Protein AF-A0A2V7MRL5-F1 (afdb_monomer_lite)

Structure (mmCIF, N/CA/C/O backbone):
data_AF-A0A2V7MRL5-F1
#
_entry.id   AF-A0A2V7MRL5-F1
#
loop_
_atom_site.group_PDB
_atom_site.id
_atom_site.type_symbol
_atom_site.label_atom_id
_atom_site.label_alt_id
_atom_site.label_comp_id
_atom_site.label_asym_id
_atom_site.label_entity_id
_atom_site.label_seq_id
_atom_site.pdbx_PDB_ins_code
_atom_site.Cartn_x
_atom_site.Cartn_y
_atom_site.Cartn_z
_atom_site.occupancy
_atom_site.B_iso_or_equiv
_atom_site.auth_seq_id
_atom_site.auth_comp_id
_atom_site.auth_asym_id
_atom_site.auth_atom_id
_atom_site.pdbx_PDB_model_num
ATOM 1 N N . MET A 1 1 ? -9.400 19.453 73.551 1.00 35.59 1 MET A N 1
ATOM 2 C CA . MET A 1 1 ? -9.889 19.174 72.175 1.00 35.59 1 MET A CA 1
ATOM 3 C C . MET A 1 1 ? -8.791 18.337 71.512 1.00 35.59 1 MET A C 1
ATOM 5 O O . MET A 1 1 ? -7.649 18.735 71.661 1.00 35.59 1 MET A O 1
ATOM 9 N N . GLY A 1 2 ? -8.969 17.139 70.939 1.00 34.06 2 GLY A N 1
ATOM 10 C CA . GLY A 1 2 ? -10.132 16.513 70.282 1.00 34.06 2 GLY A CA 1
ATOM 11 C C . GLY A 1 2 ? -10.005 16.707 68.760 1.00 34.06 2 GLY A C 1
ATOM 12 O O . GLY A 1 2 ? -9.859 17.852 68.357 1.00 34.06 2 GLY A O 1
ATOM 13 N N . ARG A 1 3 ? -10.023 15.703 67.866 1.00 38.22 3 ARG A N 1
ATOM 14 C CA . ARG A 1 3 ? -10.257 14.233 67.929 1.00 38.22 3 ARG A CA 1
ATOM 15 C C . ARG A 1 3 ? -9.226 13.540 66.998 1.00 38.22 3 ARG A C 1
ATOM 17 O O . ARG A 1 3 ? -8.929 14.091 65.949 1.00 38.22 3 ARG A O 1
ATOM 24 N N . ALA A 1 4 ? -8.509 12.487 67.399 1.00 37.50 4 ALA A N 1
ATOM 25 C CA . ALA A 1 4 ? -8.901 11.071 67.537 1.00 37.50 4 ALA A CA 1
ATOM 26 C C . ALA A 1 4 ? -9.031 10.289 66.204 1.00 37.50 4 ALA A C 1
ATOM 28 O O . ALA A 1 4 ? -9.934 10.538 65.410 1.00 37.50 4 ALA A O 1
ATOM 29 N N . THR A 1 5 ? -8.160 9.289 66.024 1.00 44.28 5 THR A N 1
ATOM 30 C CA . THR A 1 5 ? -8.193 8.233 64.993 1.00 44.28 5 THR A CA 1
ATOM 31 C C . THR A 1 5 ? -7.897 6.877 65.653 1.00 44.28 5 THR A C 1
ATOM 33 O O . THR A 1 5 ? -7.123 6.813 66.606 1.00 44.28 5 THR A O 1
ATOM 36 N N . GLY A 1 6 ? -8.509 5.786 65.178 1.00 31.88 6 GLY A N 1
ATOM 37 C CA . GLY A 1 6 ? -8.276 4.427 65.692 1.00 31.88 6 GLY A CA 1
ATOM 38 C C . GLY A 1 6 ? -8.984 3.352 64.840 1.00 31.88 6 GLY A C 1
ATOM 39 O O . GLY A 1 6 ? -9.975 3.703 64.197 1.00 31.88 6 GLY A O 1
ATOM 40 N N . PRO A 1 7 ? -8.485 2.096 64.749 1.00 56.97 7 PRO A N 1
ATOM 41 C CA . PRO A 1 7 ? -8.707 1.285 63.544 1.00 56.97 7 PRO A CA 1
ATOM 42 C C . PRO A 1 7 ? -9.359 -0.107 63.727 1.00 56.97 7 PRO A C 1
ATOM 44 O O . PRO A 1 7 ? -9.392 -0.671 64.815 1.00 56.97 7 PRO A O 1
ATOM 47 N N . ASP A 1 8 ? -9.822 -0.634 62.584 1.00 37.78 8 ASP A N 1
ATOM 48 C CA . ASP A 1 8 ? -10.008 -2.039 62.147 1.00 37.78 8 ASP A CA 1
ATOM 49 C C . ASP A 1 8 ? -9.808 -3.209 63.144 1.00 37.78 8 ASP A C 1
ATOM 51 O O . ASP A 1 8 ? -8.746 -3.335 63.757 1.00 37.78 8 ASP A O 1
ATOM 55 N N . ARG A 1 9 ? -10.757 -4.176 63.127 1.00 34.06 9 ARG A N 1
ATOM 56 C CA . ARG A 1 9 ? -10.426 -5.624 63.067 1.00 34.06 9 ARG A CA 1
ATOM 57 C C . ARG A 1 9 ? -11.575 -6.583 62.668 1.00 34.06 9 ARG A C 1
ATOM 59 O O . ARG A 1 9 ? -12.237 -7.163 63.519 1.00 34.06 9 ARG A O 1
ATOM 66 N N . SER A 1 10 ? -11.603 -6.948 61.381 1.00 31.55 10 SER A N 1
ATOM 67 C CA . SER A 1 10 ? -11.616 -8.357 60.886 1.00 31.55 10 SER A CA 1
ATOM 68 C C . SER A 1 10 ? -12.810 -9.355 61.065 1.00 31.55 10 SER A C 1
ATOM 70 O O . SER A 1 10 ? -13.439 -9.433 62.111 1.00 31.55 10 SER A O 1
ATOM 72 N N . ARG A 1 11 ? -12.908 -10.282 60.076 1.00 33.44 11 ARG A N 1
ATOM 73 C CA . ARG A 1 11 ? -13.495 -11.666 60.051 1.00 33.44 11 ARG A CA 1
ATOM 74 C C . ARG A 1 11 ? -14.973 -11.913 59.640 1.00 33.44 11 ARG A C 1
ATOM 76 O O . ARG A 1 11 ? -15.883 -11.881 60.455 1.00 33.44 11 ARG A O 1
ATOM 83 N N . ASP A 1 12 ? -15.136 -12.384 58.393 1.00 37.16 12 ASP A N 1
ATOM 84 C CA . ASP A 1 12 ? -16.182 -13.321 57.899 1.00 37.16 12 ASP A CA 1
ATOM 85 C C . ASP A 1 12 ? -15.722 -14.788 58.133 1.00 37.16 12 ASP A C 1
ATOM 87 O O . ASP A 1 12 ? -14.506 -15.031 58.110 1.00 37.16 12 ASP A O 1
ATOM 91 N N . PRO A 1 13 ? -16.623 -15.769 58.393 1.00 47.16 13 PRO A N 1
ATOM 92 C CA . PRO A 1 13 ? -16.873 -16.784 57.352 1.00 47.16 13 PRO A CA 1
ATOM 93 C C . PRO A 1 13 ? -18.296 -17.419 57.283 1.00 47.16 13 PRO A C 1
ATOM 95 O O . PRO A 1 13 ? -18.630 -18.306 58.064 1.00 47.16 13 PRO A O 1
ATOM 98 N N . ARG A 1 14 ? -18.988 -17.169 56.159 1.00 33.00 14 ARG A N 1
ATOM 99 C CA . ARG A 1 14 ? -19.629 -18.165 55.245 1.00 33.00 14 ARG A CA 1
ATOM 100 C C . ARG A 1 14 ? -20.920 -18.957 55.615 1.00 33.00 14 ARG A C 1
ATOM 102 O O . ARG A 1 14 ? -20.912 -19.860 56.438 1.00 33.00 14 ARG A O 1
ATOM 109 N N . ARG A 1 15 ? -21.882 -18.866 54.668 1.00 32.25 15 ARG A N 1
ATOM 110 C CA . ARG A 1 15 ? -22.780 -19.922 54.092 1.00 32.25 15 ARG A CA 1
ATOM 111 C C . ARG A 1 15 ? -23.884 -20.607 54.941 1.00 32.25 15 ARG A C 1
ATOM 113 O O . ARG A 1 15 ? -23.596 -21.537 55.682 1.00 32.25 15 ARG A O 1
ATOM 120 N N . ALA A 1 16 ? -25.152 -20.395 54.545 1.00 30.88 16 ALA A N 1
ATOM 121 C CA . ALA A 1 16 ? -26.195 -21.444 54.438 1.00 30.88 16 ALA A CA 1
ATOM 122 C C . ALA A 1 16 ? -27.396 -21.004 53.555 1.00 30.88 16 ALA A C 1
ATOM 124 O O . ALA A 1 16 ? -27.713 -19.820 53.513 1.00 30.88 16 ALA A O 1
ATOM 125 N N . ALA A 1 17 ? -28.064 -21.947 52.866 1.00 33.41 17 ALA A N 1
ATOM 126 C CA . ALA A 1 17 ? -29.339 -21.793 52.125 1.00 33.41 17 ALA A CA 1
ATOM 127 C C . ALA A 1 17 ? -29.843 -23.182 51.637 1.00 33.41 17 ALA A C 1
ATOM 129 O O . ALA A 1 17 ? -29.022 -24.099 51.574 1.00 33.41 17 ALA A O 1
ATOM 130 N N . PRO A 1 18 ? -31.089 -23.360 51.133 1.00 53.22 18 PRO A N 1
ATOM 131 C CA . PRO A 1 18 ? -32.399 -22.807 51.533 1.00 53.22 18 PRO A CA 1
ATOM 132 C C . PRO A 1 18 ? -33.442 -23.934 51.831 1.00 53.22 18 PRO A C 1
ATOM 134 O O . PRO A 1 18 ? -33.150 -25.112 51.622 1.00 53.22 18 PRO A O 1
ATOM 137 N N . ARG A 1 19 ? -34.690 -23.620 52.248 1.00 32.75 19 ARG A N 1
ATOM 138 C CA . ARG A 1 19 ? -35.828 -24.590 52.302 1.00 32.75 19 ARG A CA 1
ATOM 139 C C . ARG A 1 19 ? -37.201 -23.976 51.932 1.00 32.75 19 ARG A C 1
ATOM 141 O O . ARG A 1 19 ? -37.351 -22.762 51.895 1.00 32.75 19 ARG A O 1
ATOM 148 N N . HIS A 1 20 ? -38.179 -24.833 51.599 1.00 32.12 20 HIS A N 1
ATOM 149 C CA . HIS A 1 20 ? -39.439 -24.504 50.892 1.00 32.12 20 HIS A CA 1
ATOM 150 C C . HIS A 1 20 ? -40.687 -24.241 51.767 1.00 32.12 20 HIS A C 1
ATOM 152 O O . HIS A 1 20 ? -40.851 -24.886 52.800 1.00 32.12 20 HIS A O 1
ATOM 158 N N . ARG A 1 21 ? -41.668 -23.504 51.206 1.00 29.98 21 ARG A N 1
ATOM 159 C CA . ARG A 1 21 ? -43.130 -23.821 51.106 1.00 29.98 21 ARG A CA 1
ATOM 160 C C . ARG A 1 21 ? -43.755 -22.837 50.085 1.00 29.98 21 ARG A C 1
ATOM 162 O O . ARG A 1 21 ? -43.453 -21.659 50.157 1.00 29.98 21 ARG A O 1
ATOM 169 N N . ARG A 1 22 ? -44.383 -23.232 48.964 1.00 30.53 22 ARG A N 1
ATOM 170 C CA . ARG A 1 22 ? -45.619 -24.009 48.657 1.00 30.53 22 ARG A CA 1
ATOM 171 C C . ARG A 1 22 ? -46.908 -23.159 48.498 1.00 30.53 22 ARG A C 1
ATOM 173 O O . ARG A 1 22 ? -47.611 -22.926 49.466 1.00 30.53 22 ARG A O 1
ATOM 180 N N . VAL A 1 23 ? -47.240 -22.878 47.229 1.00 29.67 23 VAL A N 1
ATOM 181 C CA . VAL A 1 23 ? -48.564 -23.040 46.566 1.00 29.67 23 VAL A CA 1
ATOM 182 C C . VAL A 1 23 ? -49.820 -22.389 47.180 1.00 29.67 23 VAL A C 1
ATOM 184 O O . VAL A 1 23 ? -50.322 -22.852 48.199 1.00 29.67 23 VAL A O 1
ATOM 187 N N . ARG A 1 24 ? -50.490 -21.534 46.383 1.00 29.38 24 ARG A N 1
ATOM 188 C CA . ARG A 1 24 ? -51.940 -21.649 46.087 1.00 29.38 24 ARG A CA 1
ATOM 189 C C . ARG A 1 24 ? -52.314 -20.986 44.751 1.00 29.38 24 ARG A C 1
ATOM 191 O O . ARG A 1 24 ? -51.642 -20.073 44.293 1.00 29.38 24 ARG A O 1
ATOM 198 N N . HIS A 1 25 ? -53.382 -21.491 44.137 1.00 34.56 25 HIS A N 1
ATOM 199 C CA . HIS A 1 25 ? -53.977 -21.063 42.863 1.00 34.56 25 HIS A CA 1
ATOM 200 C C . HIS A 1 25 ? -55.504 -21.055 43.067 1.00 34.56 25 HIS A C 1
ATOM 202 O O . HIS A 1 25 ? -55.994 -21.885 43.839 1.00 34.56 25 HIS A O 1
ATOM 208 N N . PRO A 1 26 ? -56.267 -20.213 42.355 1.00 47.22 26 PRO A N 1
ATOM 209 C CA . PRO A 1 26 ? -57.631 -20.582 41.969 1.00 47.22 26 PRO A CA 1
ATOM 210 C C . PRO A 1 26 ? -57.868 -20.456 40.450 1.00 47.22 26 PRO A C 1
ATOM 212 O O . PRO A 1 26 ? -56.953 -20.145 39.685 1.00 47.22 26 PRO A O 1
ATOM 215 N N . ARG A 1 27 ? -59.090 -20.784 40.004 1.00 34.44 27 ARG A N 1
ATOM 216 C CA . ARG A 1 27 ? -59.510 -20.972 38.600 1.00 34.44 27 ARG A CA 1
ATOM 217 C C . ARG A 1 27 ? -60.848 -20.264 38.312 1.00 34.44 27 ARG A C 1
ATOM 219 O O . ARG A 1 27 ? -61.721 -20.332 39.159 1.00 34.44 27 ARG A O 1
ATOM 226 N N . ARG A 1 28 ? -61.013 -19.800 37.057 1.00 31.94 28 ARG A N 1
ATOM 227 C CA . ARG A 1 28 ? -62.248 -19.749 36.215 1.00 31.94 28 ARG A CA 1
ATOM 228 C C . ARG A 1 28 ? -63.555 -19.129 36.768 1.00 31.94 28 ARG A C 1
ATOM 230 O O . ARG A 1 28 ? -64.089 -19.630 37.742 1.00 31.94 28 ARG A O 1
ATOM 237 N N . LEU A 1 29 ? -64.191 -18.261 35.958 1.00 29.66 29 LEU A N 1
ATOM 238 C CA . LEU A 1 29 ? -65.515 -18.424 35.281 1.00 29.66 29 LEU A CA 1
ATOM 239 C C . LEU A 1 29 ? -65.854 -17.117 34.499 1.00 29.66 29 LEU A C 1
ATOM 241 O O . LEU A 1 29 ? -65.629 -16.032 35.010 1.00 29.66 29 LEU A O 1
ATOM 245 N N . ARG A 1 30 ? -66.078 -17.151 33.172 1.00 30.11 30 ARG A N 1
ATOM 246 C CA . ARG A 1 30 ? -67.371 -17.208 32.426 1.00 30.11 30 ARG A CA 1
ATOM 247 C C . ARG A 1 30 ? -68.338 -15.991 32.545 1.00 30.11 30 ARG A C 1
ATOM 249 O O . ARG A 1 30 ? -69.342 -16.084 33.231 1.00 30.11 30 ARG A O 1
ATOM 256 N N . GLY A 1 31 ? -68.105 -14.957 31.720 1.00 28.70 31 GLY A N 1
ATOM 257 C CA . GLY A 1 31 ? -68.915 -14.638 30.516 1.00 28.70 31 GLY A CA 1
ATOM 258 C C . GLY A 1 31 ? -70.231 -13.828 30.595 1.00 28.70 31 GLY A C 1
ATOM 259 O O . GLY A 1 31 ? -71.123 -14.171 31.362 1.00 28.70 31 GLY A O 1
ATOM 260 N N . ARG A 1 32 ? -70.398 -12.874 29.652 1.00 30.08 32 ARG A N 1
ATOM 261 C CA . ARG A 1 32 ? -71.594 -12.642 28.788 1.00 30.08 32 ARG A CA 1
ATOM 262 C C . ARG A 1 32 ? -71.307 -11.589 27.683 1.00 30.08 32 ARG A C 1
ATOM 264 O O . ARG A 1 32 ? -70.374 -10.809 27.821 1.00 30.08 32 ARG A O 1
ATOM 271 N N . LEU A 1 33 ? -72.098 -11.615 26.601 1.00 34.81 33 LEU A N 1
ATOM 272 C CA . LEU A 1 33 ? -72.187 -10.640 25.483 1.00 34.81 33 LEU A CA 1
ATOM 273 C C . LEU A 1 33 ? -73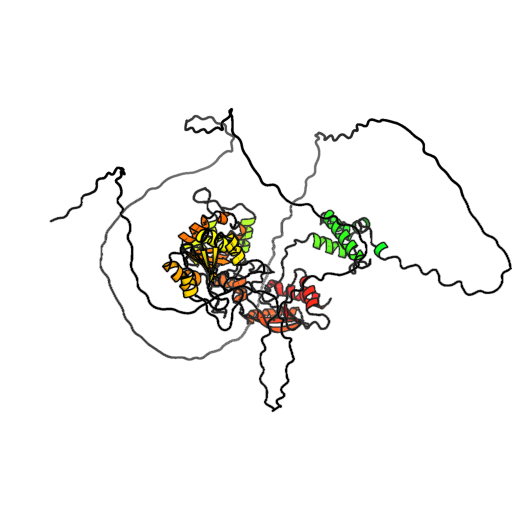.659 -10.172 25.353 1.00 34.81 33 LEU A C 1
ATOM 275 O O . LEU A 1 33 ? -74.524 -10.830 25.943 1.00 34.81 33 LEU A O 1
ATOM 279 N N . PRO A 1 34 ? -73.953 -9.045 24.668 1.00 49.00 34 PRO A N 1
ATOM 280 C CA . PRO A 1 34 ? -74.326 -9.019 23.224 1.00 49.00 34 PRO A CA 1
ATOM 281 C C . PRO A 1 34 ? -73.339 -8.159 22.374 1.00 49.00 34 PRO A C 1
ATOM 283 O O . PRO A 1 34 ? -72.535 -7.447 22.961 1.00 49.00 34 PRO A O 1
ATOM 286 N N . LEU A 1 35 ? -73.149 -8.310 21.044 1.00 35.56 35 LEU A N 1
ATOM 287 C CA . LEU A 1 35 ? -74.039 -8.089 19.865 1.00 35.56 35 LEU A CA 1
ATOM 288 C C . LEU A 1 35 ? -74.480 -6.608 19.730 1.00 35.56 35 LEU A C 1
ATOM 290 O O . LEU A 1 35 ? -74.820 -6.009 20.740 1.00 35.56 35 LEU A O 1
ATOM 294 N N . GLU A 1 36 ? -74.462 -5.926 18.572 1.00 31.44 36 GLU A N 1
ATOM 295 C CA . GLU A 1 36 ? -74.574 -6.289 17.131 1.00 31.44 36 GLU A CA 1
ATOM 296 C C . GLU A 1 36 ? -73.646 -5.405 16.223 1.00 31.44 36 GLU A C 1
ATOM 298 O O . GLU A 1 36 ? -72.959 -4.547 16.763 1.00 31.44 36 GLU A O 1
ATOM 303 N N . ARG A 1 37 ? -73.516 -5.493 14.874 1.00 29.58 37 ARG A N 1
ATOM 304 C CA . ARG A 1 37 ? -74.094 -6.338 13.788 1.00 29.58 37 ARG A CA 1
ATOM 305 C C . ARG A 1 37 ? -73.106 -6.449 12.591 1.00 29.58 37 ARG A C 1
ATOM 307 O O . ARG A 1 37 ? -72.308 -5.548 12.363 1.00 29.58 37 ARG A O 1
ATOM 314 N N . HIS A 1 38 ? -73.215 -7.521 11.800 1.00 35.06 38 HIS A N 1
ATOM 315 C CA . HIS A 1 38 ? -72.613 -7.726 10.453 1.00 35.06 38 HIS A CA 1
ATOM 316 C C . HIS A 1 38 ? -73.741 -7.638 9.378 1.00 35.06 38 HIS A C 1
ATOM 318 O O . HIS A 1 38 ? -74.892 -7.569 9.824 1.00 35.06 38 HIS A O 1
ATOM 324 N N . PRO A 1 39 ? -73.526 -7.617 8.028 1.00 50.78 39 PRO A N 1
ATOM 325 C CA . PRO A 1 39 ? -72.680 -8.518 7.193 1.00 50.78 39 PRO A CA 1
ATOM 326 C C . PRO A 1 39 ? -71.982 -7.781 6.003 1.00 50.78 39 PRO A C 1
ATOM 328 O O . PRO A 1 39 ? -71.828 -6.571 6.105 1.00 50.78 39 PRO A O 1
ATOM 331 N N . THR A 1 40 ? -71.479 -8.332 4.877 1.00 30.59 40 THR A N 1
ATOM 332 C CA . THR A 1 40 ? -71.171 -9.674 4.273 1.00 30.59 40 THR A CA 1
ATOM 333 C C . THR A 1 40 ? -69.694 -9.627 3.780 1.00 30.59 40 THR A C 1
ATOM 335 O O . THR A 1 40 ? -69.179 -8.532 3.601 1.00 30.59 40 THR A O 1
ATOM 338 N N . GLY A 1 41 ? -68.878 -10.670 3.551 1.00 29.72 41 GLY A N 1
ATOM 339 C CA . GLY A 1 41 ? -69.081 -12.024 2.995 1.00 29.72 41 GLY A CA 1
ATOM 340 C C . GLY A 1 41 ? -68.730 -12.060 1.481 1.00 29.72 41 GLY A C 1
ATOM 341 O O . GLY A 1 41 ? -69.172 -11.161 0.781 1.00 29.72 41 GLY A O 1
ATOM 342 N N . ALA A 1 42 ? -67.990 -13.020 0.889 1.00 32.06 42 ALA A N 1
ATOM 343 C CA . ALA A 1 42 ? -67.185 -14.145 1.411 1.00 32.06 42 ALA A CA 1
ATOM 344 C C . ALA A 1 42 ? -66.338 -14.832 0.281 1.00 32.06 42 ALA A C 1
ATOM 346 O O . ALA A 1 42 ? -66.854 -14.931 -0.823 1.00 32.06 42 ALA A O 1
ATOM 347 N N . LEU A 1 43 ? -65.152 -15.418 0.592 1.00 29.38 43 LEU A N 1
ATOM 348 C CA . LEU A 1 43 ? -64.465 -16.558 -0.114 1.00 29.38 43 LEU A CA 1
ATOM 349 C C . LEU A 1 43 ? -64.053 -16.369 -1.622 1.00 29.38 43 LEU A C 1
ATOM 351 O O . LEU A 1 43 ? -64.570 -15.494 -2.292 1.00 29.38 43 LEU A O 1
ATOM 355 N N . SER A 1 44 ? -63.153 -17.126 -2.292 1.00 28.89 44 SER A N 1
ATOM 356 C CA . SER A 1 44 ? -61.994 -17.982 -1.926 1.00 28.89 44 SER A CA 1
ATOM 357 C C . SER A 1 44 ? -61.160 -18.419 -3.168 1.00 28.89 44 SER A C 1
ATOM 359 O O . SER A 1 44 ? -61.702 -18.502 -4.259 1.00 28.89 44 SER A O 1
ATOM 361 N N . ARG A 1 45 ? -59.915 -18.893 -2.926 1.00 29.12 45 ARG A N 1
ATOM 362 C CA . ARG A 1 45 ? -59.087 -19.860 -3.718 1.00 29.12 45 ARG A CA 1
ATOM 363 C C . ARG A 1 45 ? -58.370 -19.446 -5.030 1.00 29.12 45 ARG A C 1
ATOM 365 O O . ARG A 1 45 ? -58.991 -19.180 -6.042 1.00 29.12 45 ARG A O 1
ATOM 372 N N . VAL A 1 46 ? -57.041 -19.639 -4.985 1.00 32.03 46 VAL A N 1
ATOM 373 C CA . VAL A 1 46 ? -56.167 -20.422 -5.904 1.00 32.03 46 VAL A CA 1
ATOM 374 C C . VAL A 1 46 ? -56.321 -20.256 -7.427 1.00 32.03 46 VAL A C 1
ATOM 376 O O . VAL A 1 46 ? -57.269 -20.759 -8.020 1.00 32.03 46 VAL A O 1
ATOM 379 N N . GLY A 1 47 ? -55.248 -19.768 -8.062 1.00 27.80 47 GLY A N 1
ATOM 380 C CA . GLY A 1 47 ? -54.942 -19.971 -9.481 1.00 27.80 47 GLY A CA 1
ATOM 381 C C . GLY A 1 47 ? -53.579 -19.369 -9.853 1.00 27.80 47 GLY A C 1
ATOM 382 O O . GLY A 1 47 ? -53.358 -18.188 -9.619 1.00 27.80 47 GLY A O 1
ATOM 383 N N . ASP A 1 48 ? -52.680 -20.178 -10.415 1.00 40.03 48 ASP A N 1
ATOM 384 C CA . ASP A 1 48 ? -51.431 -19.758 -11.076 1.00 40.03 48 ASP A CA 1
ATOM 385 C C . ASP A 1 48 ? -51.430 -20.420 -12.458 1.00 40.03 48 ASP A C 1
ATOM 387 O O . ASP A 1 48 ? -51.625 -21.641 -12.536 1.00 40.03 48 ASP A O 1
ATOM 391 N N . PRO A 1 49 ? -51.350 -19.633 -13.545 1.00 37.03 49 PRO A N 1
ATOM 392 C CA . PRO A 1 49 ? -50.366 -19.988 -14.562 1.00 37.03 49 PRO A CA 1
ATOM 393 C C . PRO A 1 49 ? -49.760 -18.798 -15.333 1.00 37.03 49 PRO A C 1
ATOM 395 O O . PRO A 1 49 ? -50.423 -18.163 -16.153 1.00 37.03 49 PRO A O 1
ATOM 398 N N . GLY A 1 50 ? -48.435 -18.682 -15.272 1.00 29.81 50 GLY A N 1
ATOM 399 C CA . GLY A 1 50 ? -47.630 -18.463 -16.485 1.00 29.81 50 GLY A CA 1
ATOM 400 C C . GLY A 1 50 ? -47.282 -17.018 -16.899 1.00 29.81 50 GLY A C 1
ATOM 401 O O . GLY A 1 50 ? -47.566 -16.072 -16.167 1.00 29.81 50 GLY A O 1
ATOM 402 N N . PRO A 1 51 ? -46.556 -16.845 -18.032 1.00 47.94 51 PRO A N 1
ATOM 403 C CA . PRO A 1 51 ? -45.712 -15.664 -18.234 1.00 47.94 51 PRO A CA 1
ATOM 404 C C . PRO A 1 51 ? -46.035 -14.810 -19.477 1.00 47.94 51 PRO A C 1
ATOM 406 O O . PRO A 1 51 ? -46.043 -15.300 -20.607 1.00 47.94 51 PRO A O 1
ATOM 409 N N . GLU A 1 52 ? -46.111 -13.491 -19.284 1.00 29.66 52 GLU A N 1
ATOM 410 C CA . GLU A 1 52 ? -46.036 -12.481 -20.353 1.00 29.66 52 GLU A CA 1
ATOM 411 C C . GLU A 1 52 ? -44.744 -11.659 -20.171 1.00 29.66 52 GLU A C 1
ATOM 413 O O . GLU A 1 52 ? -44.493 -11.077 -19.120 1.00 29.66 52 GLU A O 1
ATOM 418 N N . GLN A 1 53 ? -43.742 -11.849 -21.033 1.00 29.89 53 GLN A N 1
ATOM 419 C CA . GLN A 1 53 ? -43.553 -11.193 -22.339 1.00 29.89 53 GLN A CA 1
ATOM 420 C C . GLN A 1 53 ? -43.146 -9.710 -22.239 1.00 29.89 53 GLN A C 1
ATOM 422 O O . GLN A 1 53 ? -43.909 -8.838 -21.837 1.00 29.89 53 GLN A O 1
ATOM 427 N N . GLN A 1 54 ? -41.905 -9.427 -22.652 1.00 33.53 54 GLN A N 1
ATOM 428 C CA . GLN A 1 54 ? -41.354 -8.072 -22.742 1.00 33.53 54 GLN A CA 1
ATOM 429 C C . GLN A 1 54 ? -41.868 -7.358 -24.007 1.00 33.53 54 GLN A C 1
ATOM 431 O O . GLN A 1 54 ? -41.780 -7.940 -25.092 1.00 33.53 54 GLN A O 1
ATOM 436 N N . PRO A 1 55 ? -42.317 -6.091 -23.931 1.00 34.88 55 PRO A N 1
ATOM 437 C CA . PRO A 1 55 ? -42.607 -5.300 -25.124 1.00 34.88 55 PRO A CA 1
ATOM 438 C C . PRO A 1 55 ? -41.305 -4.891 -25.853 1.00 34.88 55 PRO A C 1
ATOM 440 O O . PRO A 1 55 ? -40.304 -4.579 -25.201 1.00 34.88 55 PRO A O 1
ATOM 443 N N . PRO A 1 56 ? -41.285 -4.866 -27.201 1.00 36.12 56 PRO A N 1
ATOM 444 C CA . PRO A 1 56 ? -40.070 -4.626 -27.980 1.00 36.12 56 PRO A CA 1
ATOM 445 C C . PRO A 1 56 ? -39.695 -3.140 -28.088 1.00 36.12 56 PRO A C 1
ATOM 447 O O . PRO A 1 56 ? -40.550 -2.256 -28.151 1.00 36.12 56 PRO A O 1
ATOM 450 N N . ALA A 1 57 ? -38.394 -2.865 -28.212 1.00 38.84 57 ALA A N 1
ATOM 451 C CA . ALA A 1 57 ? -37.881 -1.519 -28.459 1.00 38.84 57 ALA A CA 1
ATOM 452 C C . ALA A 1 57 ? -38.252 -0.998 -29.864 1.00 38.84 57 ALA A C 1
ATOM 454 O O . ALA A 1 57 ? -38.152 -1.722 -30.858 1.00 38.84 57 ALA A O 1
ATOM 455 N N . ARG A 1 58 ? -38.609 0.290 -29.963 1.00 30.31 58 ARG A N 1
ATOM 456 C CA . ARG A 1 58 ? -38.792 1.027 -31.229 1.00 30.31 58 ARG A CA 1
ATOM 457 C C . ARG A 1 58 ? -38.118 2.413 -31.174 1.00 30.31 58 ARG A C 1
ATOM 459 O O . ARG A 1 58 ? -37.780 2.871 -30.083 1.00 30.31 58 ARG A O 1
ATOM 466 N N . PRO A 1 59 ? -37.789 3.018 -32.334 1.00 34.28 59 PRO A N 1
ATOM 467 C CA . PRO A 1 59 ? -36.586 3.845 -32.457 1.00 34.28 59 PRO A CA 1
ATOM 468 C C . PRO A 1 59 ? -36.772 5.329 -32.115 1.00 34.28 59 PRO A C 1
ATOM 470 O O . PRO A 1 59 ? -37.878 5.866 -32.108 1.00 34.28 59 PRO A O 1
ATOM 473 N N . ALA A 1 60 ? -35.641 6.005 -31.894 1.00 30.42 60 ALA A N 1
ATOM 474 C CA . ALA A 1 60 ? -35.580 7.439 -31.643 1.00 30.42 60 ALA A CA 1
ATOM 475 C C . ALA A 1 60 ? -36.095 8.264 -32.838 1.00 30.42 60 ALA A C 1
ATOM 477 O O . ALA A 1 60 ? -35.679 8.056 -33.979 1.00 30.42 60 ALA A O 1
ATOM 478 N N . ARG A 1 61 ? -36.944 9.261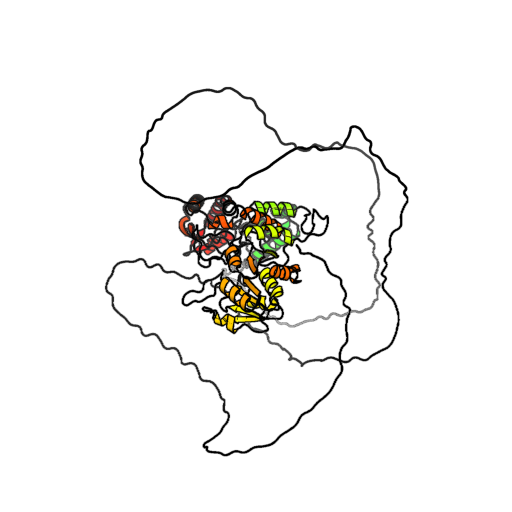 -32.560 1.00 26.14 61 ARG A N 1
ATOM 479 C CA . ARG A 1 61 ? -37.244 10.341 -33.510 1.00 26.14 61 ARG A CA 1
ATOM 480 C C . ARG A 1 61 ? -36.129 11.383 -33.462 1.00 26.14 61 ARG A C 1
ATOM 482 O O . ARG A 1 61 ? -35.781 11.863 -32.387 1.00 26.14 61 ARG A O 1
ATOM 489 N N . ALA A 1 62 ? -35.612 11.761 -34.626 1.00 28.41 62 ALA A N 1
ATOM 490 C CA . ALA A 1 62 ? -34.753 12.930 -34.751 1.00 28.41 62 ALA A CA 1
ATOM 491 C C . ALA A 1 62 ? -35.587 14.218 -34.655 1.00 28.41 62 ALA A C 1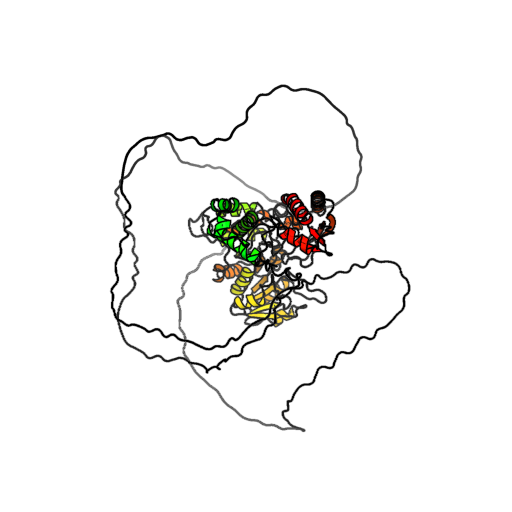
ATOM 493 O O . ALA A 1 62 ? -36.686 14.289 -35.205 1.00 28.41 62 ALA A O 1
ATOM 494 N N . VAL A 1 63 ? -35.031 15.246 -34.017 1.00 26.94 63 VAL A N 1
ATOM 495 C CA . VAL A 1 63 ? -35.524 16.627 -34.085 1.00 26.94 63 VAL A CA 1
ATOM 496 C C . VAL A 1 63 ? -34.387 17.479 -34.638 1.00 26.94 63 VAL A C 1
ATOM 498 O O . VAL A 1 63 ? -33.296 17.494 -34.070 1.00 26.94 63 VAL A O 1
ATOM 501 N N . ARG A 1 64 ? -34.631 18.162 -35.761 1.00 25.89 64 ARG A N 1
ATOM 502 C CA . ARG A 1 64 ? -33.765 19.251 -36.229 1.00 25.89 64 ARG A CA 1
ATOM 503 C C . ARG A 1 64 ? -34.162 20.534 -35.504 1.00 25.89 64 ARG A C 1
ATOM 505 O O . ARG A 1 64 ? -35.351 20.817 -35.400 1.00 25.89 64 ARG A O 1
ATOM 512 N N . LEU A 1 65 ? -33.172 21.319 -35.097 1.00 26.86 65 LEU A N 1
ATOM 513 C CA . LEU A 1 65 ? -33.291 22.764 -34.910 1.00 26.86 65 LEU A CA 1
ATOM 514 C C . LEU A 1 65 ? -32.040 23.414 -35.508 1.00 26.86 65 LEU A C 1
ATOM 516 O O . LEU A 1 65 ? -30.954 22.831 -35.462 1.00 26.86 65 LEU A O 1
ATOM 520 N N . ASP A 1 66 ? -32.226 24.571 -36.135 1.00 26.28 66 ASP A N 1
ATOM 521 C CA . ASP A 1 66 ? -31.260 25.143 -37.072 1.00 26.28 66 ASP A CA 1
ATOM 522 C C . ASP A 1 66 ? -30.111 25.932 -36.429 1.00 26.28 66 ASP A C 1
ATOM 524 O O . ASP A 1 66 ? -30.103 26.272 -35.245 1.00 26.28 66 ASP A O 1
ATOM 528 N N . HIS A 1 67 ? -29.091 26.205 -37.243 1.00 28.08 67 HIS A N 1
ATOM 529 C CA . HIS A 1 67 ? -27.925 26.990 -36.857 1.00 28.08 67 HIS A CA 1
ATOM 530 C C . HIS A 1 67 ? -28.244 28.477 -36.669 1.00 28.08 67 HIS A C 1
ATOM 532 O O . HIS A 1 67 ? -28.765 29.115 -37.576 1.00 28.08 67 HIS A O 1
ATOM 538 N N . HIS A 1 68 ? -27.698 29.074 -35.606 1.00 26.78 68 HIS A N 1
ATOM 539 C CA . HIS A 1 68 ? -27.181 30.445 -35.668 1.00 26.78 68 HIS A CA 1
ATOM 540 C C . HIS A 1 68 ? -25.766 30.520 -35.070 1.00 26.78 68 HIS A C 1
ATOM 542 O O . HIS A 1 68 ? -25.373 29.708 -34.233 1.00 26.78 68 HIS A O 1
ATOM 548 N N . ARG A 1 69 ? -24.950 31.449 -35.585 1.00 29.80 69 ARG A N 1
ATOM 549 C CA . ARG A 1 69 ? -23.489 31.496 -35.378 1.00 29.80 69 ARG A CA 1
ATOM 550 C C . ARG A 1 69 ? -23.116 32.238 -34.082 1.00 29.80 69 ARG A C 1
ATOM 552 O O . ARG A 1 69 ? -23.524 33.381 -33.912 1.00 29.80 69 ARG A O 1
ATOM 559 N N . GLY A 1 70 ? -22.261 31.650 -33.235 1.00 26.70 70 GLY A N 1
ATOM 560 C CA . GLY A 1 70 ? -21.743 32.279 -32.004 1.00 26.70 70 GLY A CA 1
ATOM 561 C C . GLY A 1 70 ? -20.361 31.744 -31.594 1.00 26.70 70 GLY A C 1
ATOM 562 O O . GLY A 1 70 ? -20.180 30.544 -31.431 1.00 26.70 70 GLY A O 1
ATOM 563 N N . ARG A 1 71 ? -19.365 32.632 -31.487 1.00 27.73 71 ARG A N 1
ATOM 564 C CA . ARG A 1 71 ? -17.917 32.333 -31.387 1.00 27.73 71 ARG A CA 1
ATOM 565 C C . ARG A 1 71 ? -17.482 31.544 -30.129 1.00 27.73 71 ARG A C 1
ATOM 567 O O . ARG A 1 71 ? -17.884 31.874 -29.025 1.00 27.73 71 ARG A O 1
ATOM 574 N N . PHE A 1 72 ? -16.536 30.616 -30.330 1.00 31.31 72 PHE A N 1
ATOM 575 C CA . PHE A 1 72 ? -15.446 30.189 -29.421 1.00 31.31 72 PHE A CA 1
ATOM 576 C C . PHE A 1 72 ? -15.647 30.219 -27.883 1.00 31.31 72 PHE A C 1
ATOM 578 O O . PHE A 1 72 ? -15.439 31.250 -27.251 1.00 31.31 72 PHE A O 1
ATOM 585 N N . GLN A 1 73 ? -15.740 29.031 -27.265 1.00 27.05 73 GLN A N 1
ATOM 586 C CA . GLN A 1 73 ? -15.077 28.724 -25.980 1.00 27.05 73 GLN A CA 1
ATOM 587 C C . GLN A 1 73 ? -14.551 27.271 -25.964 1.00 27.05 73 GLN A C 1
ATOM 589 O O . GLN A 1 73 ? -15.157 26.374 -26.550 1.00 27.05 73 GLN A O 1
ATOM 594 N N . ARG A 1 74 ? -13.408 27.020 -25.303 1.00 31.72 74 ARG A N 1
ATOM 595 C CA . ARG A 1 74 ? -12.782 25.683 -25.191 1.00 31.72 74 ARG A CA 1
ATOM 596 C C . ARG A 1 74 ? -13.383 24.878 -24.029 1.00 31.72 74 ARG A C 1
ATOM 598 O O . ARG A 1 74 ? -12.945 25.011 -22.889 1.00 31.72 74 ARG A O 1
ATOM 605 N N . GLY A 1 75 ? -14.338 23.996 -24.319 1.00 26.73 75 GLY A N 1
ATOM 606 C CA . GLY A 1 75 ? -14.879 23.053 -23.332 1.00 26.73 75 GLY A CA 1
ATOM 607 C C . GLY A 1 75 ? -13.933 21.878 -23.046 1.00 26.73 75 GLY A C 1
ATOM 608 O O . GLY A 1 75 ? -13.651 21.079 -23.937 1.00 26.73 75 GLY A O 1
ATOM 609 N N . ARG A 1 76 ? -13.478 21.728 -21.793 1.00 30.59 76 ARG A N 1
ATOM 610 C CA . ARG A 1 76 ? -12.806 20.500 -21.322 1.00 30.59 76 ARG A CA 1
ATOM 611 C C . ARG A 1 76 ? -13.800 19.329 -21.341 1.00 30.59 76 ARG A C 1
ATOM 613 O O . ARG A 1 76 ? -14.904 19.468 -20.822 1.00 30.59 76 ARG A O 1
ATOM 620 N N . ARG A 1 77 ? -13.395 18.161 -21.852 1.00 26.41 77 ARG A N 1
ATOM 621 C CA . ARG A 1 77 ? -14.116 16.891 -21.651 1.00 26.41 77 ARG A CA 1
ATOM 622 C C . ARG A 1 77 ? -13.279 15.947 -20.798 1.00 26.41 77 ARG A C 1
ATOM 624 O O . ARG A 1 77 ? -12.218 15.506 -21.223 1.00 26.41 77 ARG A O 1
ATOM 631 N N . THR A 1 78 ? -13.773 15.620 -19.611 1.00 29.98 78 THR A N 1
ATOM 632 C CA . THR A 1 78 ? -13.288 14.485 -18.824 1.00 29.98 78 THR A CA 1
ATOM 633 C C . THR A 1 78 ? -13.765 13.186 -19.472 1.00 29.98 78 THR A C 1
ATOM 635 O O . THR A 1 78 ? -14.956 13.008 -19.721 1.00 29.98 78 THR A O 1
ATOM 638 N N . VAL A 1 79 ? -12.839 12.265 -19.747 1.00 27.86 79 VAL A N 1
ATOM 639 C CA . VAL A 1 79 ? -13.145 10.928 -20.275 1.00 27.86 79 VAL A CA 1
ATOM 640 C C . VAL A 1 79 ? -12.613 9.893 -19.291 1.00 27.86 79 VAL A C 1
ATOM 642 O O . VAL A 1 79 ? -11.432 9.891 -18.959 1.00 27.86 79 VAL A O 1
ATOM 645 N N . ALA A 1 80 ? -13.494 9.024 -18.797 1.00 25.33 80 ALA A N 1
ATOM 646 C CA . ALA A 1 80 ? -13.114 7.959 -17.876 1.00 25.33 80 ALA A CA 1
ATOM 647 C C . ALA A 1 80 ? -12.413 6.816 -18.628 1.00 25.33 80 ALA A C 1
ATOM 649 O O . ALA A 1 80 ? -12.958 6.266 -19.589 1.00 25.33 80 ALA A O 1
ATOM 650 N N . VAL A 1 81 ? -11.223 6.426 -18.166 1.00 28.03 81 VAL A N 1
ATOM 651 C CA . VAL A 1 81 ? -10.452 5.319 -18.748 1.00 28.03 81 VAL A CA 1
ATOM 652 C C . VAL A 1 81 ? -11.133 3.987 -18.416 1.00 28.03 81 VAL A C 1
ATOM 654 O O . VAL A 1 81 ? -11.030 3.472 -17.304 1.00 28.03 81 VAL A O 1
ATOM 657 N N . ARG A 1 82 ? -11.837 3.404 -19.393 1.00 24.28 82 ARG A N 1
ATOM 658 C CA . ARG A 1 82 ? -12.378 2.040 -19.293 1.00 24.28 82 ARG A CA 1
ATOM 659 C C . ARG A 1 82 ? -11.278 1.013 -19.563 1.00 24.28 82 ARG A C 1
ATOM 661 O O . ARG A 1 82 ? -10.971 0.730 -20.719 1.00 24.28 82 ARG A O 1
ATOM 668 N N . ALA A 1 83 ? -10.759 0.388 -18.509 1.00 26.83 83 ALA A N 1
ATOM 669 C CA . ALA A 1 83 ? -9.975 -0.836 -18.642 1.00 26.83 83 ALA A CA 1
ATOM 670 C C . ALA A 1 83 ? -10.845 -1.951 -19.260 1.00 26.83 83 ALA A C 1
ATOM 672 O O . ALA A 1 83 ? -11.816 -2.408 -18.653 1.00 26.83 83 ALA A O 1
ATOM 673 N N . ARG A 1 84 ? -10.519 -2.390 -20.482 1.00 27.84 84 ARG A N 1
ATOM 674 C CA . ARG A 1 84 ? -11.142 -3.568 -21.105 1.00 27.84 84 ARG A CA 1
ATOM 675 C C . ARG A 1 84 ? -10.370 -4.822 -20.699 1.00 27.84 84 ARG A C 1
ATOM 677 O O . ARG A 1 84 ? -9.342 -5.129 -21.293 1.00 27.84 84 ARG A O 1
ATOM 684 N N . HIS A 1 85 ? -10.884 -5.574 -19.730 1.00 30.12 85 HIS A N 1
ATOM 685 C CA . HIS A 1 85 ? -10.387 -6.926 -19.470 1.00 30.12 85 HIS A CA 1
ATOM 686 C C . HIS A 1 85 ? -10.812 -7.864 -20.607 1.00 30.12 85 HIS A C 1
ATOM 688 O O . HIS A 1 85 ? -11.980 -8.232 -20.719 1.00 30.12 85 HIS A O 1
ATOM 694 N N . GLY A 1 86 ? -9.859 -8.246 -21.460 1.00 27.95 86 GLY A N 1
ATOM 695 C CA . GLY A 1 86 ? -10.050 -9.318 -22.432 1.00 27.95 86 GLY A CA 1
ATOM 696 C C . GLY A 1 86 ? -10.003 -10.681 -21.743 1.00 27.95 86 GLY A C 1
ATOM 697 O O . GLY A 1 86 ? -8.971 -11.054 -21.190 1.00 27.95 86 GLY A O 1
ATOM 698 N N . GLY A 1 87 ? -11.110 -11.425 -21.777 1.00 29.42 87 GLY A N 1
ATOM 699 C CA . GLY A 1 87 ? -11.113 -12.843 -21.413 1.00 29.42 87 GLY A CA 1
ATOM 700 C C . GLY A 1 87 ? -10.382 -13.694 -22.466 1.00 29.42 87 GLY A C 1
ATOM 701 O O . GLY A 1 87 ? -10.313 -13.288 -23.630 1.00 29.42 87 GLY A O 1
ATOM 702 N N . PRO A 1 88 ? -9.834 -14.867 -22.099 1.00 32.16 88 PRO A N 1
ATOM 703 C CA . PRO A 1 88 ? -9.122 -15.730 -23.039 1.00 32.16 88 PRO A CA 1
ATOM 704 C C . PRO A 1 88 ? -10.063 -16.288 -24.118 1.00 32.16 88 PRO A C 1
ATOM 706 O O . PRO A 1 88 ? -11.151 -16.782 -23.822 1.00 32.16 88 PRO A O 1
ATOM 709 N N . ALA A 1 89 ? -9.632 -16.228 -25.380 1.00 28.84 89 ALA A N 1
ATOM 710 C CA . ALA A 1 89 ? -10.414 -16.711 -26.514 1.00 28.84 89 ALA A CA 1
ATOM 711 C C . ALA A 1 89 ? -10.417 -18.249 -26.593 1.00 28.84 89 ALA A C 1
ATOM 713 O O . ALA A 1 89 ? -9.365 -18.887 -26.592 1.00 28.84 89 ALA A O 1
ATOM 714 N N . HIS A 1 90 ? -11.607 -18.841 -26.714 1.00 28.17 90 HIS A N 1
ATOM 715 C CA . HIS A 1 90 ? -11.799 -20.287 -26.835 1.00 28.17 90 HIS A CA 1
ATOM 716 C C . HIS A 1 90 ? -11.945 -20.689 -28.318 1.00 28.17 90 HIS A C 1
ATOM 718 O O . HIS A 1 90 ? -12.905 -20.256 -28.960 1.00 28.17 90 HIS A O 1
ATOM 724 N N . PRO A 1 91 ? -11.066 -21.538 -28.885 1.00 33.84 91 PRO A N 1
ATOM 725 C CA . PRO A 1 91 ? -11.232 -22.022 -30.253 1.00 33.84 91 PRO A CA 1
ATOM 726 C C . PRO A 1 91 ? -12.207 -23.211 -30.316 1.00 33.84 91 PRO A C 1
ATOM 728 O O . PRO A 1 91 ? -11.882 -24.334 -29.934 1.00 33.84 91 PRO A O 1
ATOM 731 N N . GLN A 1 92 ? -13.402 -22.973 -30.856 1.00 30.62 92 GLN A N 1
ATOM 732 C CA . GLN A 1 92 ? -14.195 -23.997 -31.554 1.00 30.62 92 GLN A CA 1
ATOM 733 C C . GLN A 1 92 ? -13.732 -24.032 -33.027 1.00 30.62 92 GLN A C 1
ATOM 735 O O . GLN A 1 92 ? -13.328 -23.000 -33.551 1.00 30.62 92 GLN A O 1
ATOM 740 N N . ARG A 1 93 ? -13.748 -25.135 -33.786 1.00 28.64 93 ARG A N 1
ATOM 741 C CA . ARG A 1 93 ? -14.239 -26.515 -33.586 1.00 28.64 93 ARG A CA 1
ATOM 742 C C . ARG A 1 93 ? -13.513 -27.420 -34.602 1.00 28.64 93 ARG A C 1
ATOM 744 O O . ARG A 1 93 ? -13.291 -26.984 -35.728 1.00 28.64 93 ARG A O 1
ATOM 751 N N . ARG A 1 94 ? -13.317 -28.707 -34.298 1.00 26.53 94 ARG A N 1
ATOM 752 C CA . ARG A 1 94 ? -13.466 -29.791 -35.294 1.00 26.53 94 ARG A CA 1
ATOM 753 C C . ARG A 1 94 ? -14.144 -30.987 -34.632 1.00 26.53 94 ARG A C 1
ATOM 755 O O . ARG A 1 94 ? -13.822 -31.331 -33.501 1.00 26.53 94 ARG A O 1
ATOM 762 N N . SER A 1 95 ? -15.118 -31.564 -35.323 1.00 31.23 95 SER A N 1
ATOM 763 C CA . SER A 1 95 ? -15.999 -32.627 -34.832 1.00 31.23 95 SER A CA 1
ATOM 764 C C . SER A 1 95 ? -15.724 -33.945 -35.550 1.00 31.23 95 SER A C 1
ATOM 766 O O . SER A 1 95 ? -15.620 -33.957 -36.774 1.00 31.23 95 SER A O 1
ATOM 768 N N . GLY A 1 96 ? -15.688 -35.050 -34.807 1.00 26.02 96 GLY A N 1
ATOM 769 C CA . GLY A 1 96 ? -15.627 -36.402 -35.361 1.00 26.02 96 GLY A CA 1
ATOM 770 C C . GLY A 1 96 ? -15.516 -37.459 -34.261 1.00 26.02 96 GLY A C 1
ATOM 771 O O . GLY A 1 96 ? -14.836 -37.228 -33.267 1.00 26.02 96 GLY A O 1
ATOM 772 N N . GLY A 1 97 ? -16.167 -38.609 -34.456 1.00 25.81 97 GLY A N 1
ATOM 773 C CA . GLY A 1 97 ? -16.076 -39.771 -33.563 1.00 25.81 97 GLY A CA 1
ATOM 774 C C . GLY A 1 97 ? -17.165 -39.846 -32.485 1.00 25.81 97 GLY A C 1
ATOM 775 O O . GLY A 1 97 ? -17.143 -39.120 -31.497 1.00 25.81 97 GLY A O 1
ATOM 776 N N . LEU A 1 98 ? -18.097 -40.784 -32.661 1.00 30.08 98 LEU A N 1
ATOM 777 C CA . LEU A 1 98 ? -18.952 -41.305 -31.588 1.00 30.08 98 LEU A CA 1
ATOM 778 C C . LEU A 1 98 ? -18.139 -42.280 -30.716 1.00 30.08 98 LEU A C 1
ATOM 780 O O . LEU A 1 98 ? -17.293 -42.984 -31.257 1.00 30.08 98 LEU A O 1
ATOM 784 N N . HIS A 1 99 ? -18.453 -42.397 -29.419 1.00 29.12 99 HIS A N 1
ATOM 785 C CA . HIS A 1 99 ? -18.967 -43.650 -28.824 1.00 29.12 99 HIS A CA 1
ATOM 786 C C . HIS A 1 99 ? -19.171 -43.577 -27.292 1.00 29.12 99 HIS A C 1
ATOM 788 O O . HIS A 1 99 ? -18.271 -43.208 -26.551 1.00 29.12 99 HIS A O 1
ATOM 794 N N . ARG A 1 100 ? -20.354 -44.048 -26.860 1.00 29.53 100 ARG A N 1
ATOM 795 C CA . ARG A 1 100 ? -20.715 -44.655 -25.555 1.00 29.53 100 ARG A CA 1
ATOM 796 C C . ARG A 1 100 ? -20.216 -44.004 -24.248 1.00 29.53 100 ARG A C 1
ATOM 798 O O . ARG A 1 100 ? -19.109 -44.259 -23.789 1.00 29.53 100 ARG A O 1
ATOM 805 N N . VAL A 1 101 ? -21.162 -43.376 -23.547 1.00 29.11 101 VAL A N 1
ATOM 806 C CA . VAL A 1 101 ? -21.185 -43.236 -22.078 1.00 29.11 101 VAL A CA 1
ATOM 807 C C . VAL A 1 101 ? -22.210 -44.236 -21.507 1.00 29.11 101 VAL A C 1
ATOM 809 O O . VAL A 1 101 ? -23.273 -44.380 -22.114 1.00 29.11 101 VAL A O 1
ATOM 812 N N . PRO A 1 102 ? -21.934 -44.928 -20.384 1.00 35.28 102 PRO A N 1
ATOM 813 C CA . PRO A 1 102 ? -22.943 -45.575 -19.540 1.00 35.28 102 PRO A CA 1
ATOM 814 C C . PRO A 1 102 ? -23.347 -44.682 -18.348 1.00 35.28 102 PRO A C 1
ATOM 816 O O . PRO A 1 102 ? -22.508 -43.980 -17.788 1.00 35.28 102 PRO A O 1
ATOM 819 N N . ASP A 1 103 ? -24.621 -44.742 -17.955 1.00 33.25 103 ASP A N 1
ATOM 820 C CA . ASP A 1 103 ? -25.241 -43.890 -16.924 1.00 33.25 103 ASP A CA 1
ATOM 821 C C . ASP A 1 103 ? -25.008 -44.361 -15.458 1.00 33.25 103 ASP A C 1
ATOM 823 O O . ASP A 1 103 ? -24.504 -45.466 -15.233 1.00 33.25 103 ASP A O 1
ATOM 827 N N . PRO A 1 104 ? -25.322 -43.528 -14.437 1.00 48.84 104 PRO A N 1
ATOM 828 C CA . PRO A 1 104 ? -24.879 -43.724 -13.051 1.00 48.84 104 PRO A CA 1
ATOM 829 C C . PRO A 1 104 ? -25.813 -44.583 -12.177 1.00 48.84 104 PRO A C 1
ATOM 831 O O . PRO A 1 104 ? -26.983 -44.796 -12.484 1.00 48.84 104 PRO A O 1
ATOM 834 N N . VAL A 1 105 ? -25.312 -44.991 -11.000 1.00 29.81 105 VAL A N 1
ATOM 835 C CA . VAL A 1 105 ? -26.084 -45.685 -9.949 1.00 29.81 105 VAL A CA 1
ATOM 836 C C . VAL A 1 105 ? -26.066 -44.902 -8.628 1.00 29.81 105 VAL A C 1
ATOM 838 O O . VAL A 1 105 ? -25.116 -44.199 -8.285 1.00 29.81 105 VAL A O 1
ATOM 841 N N . HIS A 1 106 ? -27.169 -45.001 -7.891 1.00 29.78 106 HIS A N 1
ATOM 842 C CA . HIS A 1 106 ? -27.524 -44.156 -6.758 1.00 29.78 106 HIS A CA 1
ATOM 843 C C . HIS A 1 106 ? -26.921 -44.558 -5.386 1.00 29.78 106 HIS A C 1
ATOM 845 O O . HIS A 1 106 ? -27.215 -45.626 -4.864 1.00 29.78 106 HIS A O 1
ATOM 851 N N . ARG A 1 107 ? -26.328 -43.546 -4.720 1.00 28.92 107 ARG A N 1
ATOM 852 C CA . ARG A 1 107 ? -26.720 -43.038 -3.370 1.00 28.92 107 ARG A CA 1
ATOM 853 C C . ARG A 1 107 ? -26.297 -43.905 -2.131 1.00 28.92 107 ARG A C 1
ATOM 855 O O . ARG A 1 107 ? -25.406 -44.729 -2.297 1.00 28.92 107 ARG A O 1
ATOM 862 N N . PRO A 1 108 ? -26.663 -43.588 -0.855 1.00 42.78 108 PRO A N 1
ATOM 863 C CA . PRO A 1 108 ? -25.635 -43.398 0.185 1.00 42.78 108 PRO A CA 1
ATOM 864 C C . PRO A 1 108 ? -25.772 -44.277 1.451 1.00 42.78 108 PRO A C 1
ATOM 866 O O . PRO A 1 108 ? -26.835 -44.816 1.746 1.00 42.78 108 PRO A O 1
ATOM 869 N N . ALA A 1 109 ? -24.724 -44.305 2.285 1.00 26.14 109 ALA A N 1
ATOM 870 C CA . ALA A 1 109 ? -24.740 -44.931 3.613 1.00 26.14 109 ALA A CA 1
ATOM 871 C C . ALA A 1 109 ? -24.771 -43.899 4.765 1.00 26.14 109 ALA A C 1
ATOM 873 O O . ALA A 1 109 ? -24.143 -42.841 4.689 1.00 26.14 109 ALA A O 1
ATOM 874 N N . ARG A 1 110 ? -25.486 -44.226 5.852 1.00 29.00 110 ARG A N 1
ATOM 875 C CA . ARG A 1 110 ? -25.530 -43.499 7.142 1.00 29.00 110 ARG A CA 1
ATOM 876 C C . ARG A 1 110 ? -25.007 -44.411 8.288 1.00 29.00 110 ARG A C 1
ATOM 878 O O . ARG A 1 110 ? -24.837 -45.602 8.045 1.00 29.00 110 ARG A O 1
ATOM 885 N N . PRO A 1 111 ? -24.688 -43.875 9.488 1.00 53.38 111 PRO A N 1
ATOM 886 C CA . PRO A 1 111 ? -23.801 -44.534 10.468 1.00 53.38 111 PRO A CA 1
ATOM 887 C C . PRO A 1 111 ? -24.520 -45.245 11.645 1.00 53.38 111 PRO A C 1
ATOM 889 O O . PRO A 1 111 ? -25.748 -45.289 11.675 1.00 53.38 111 PRO A O 1
ATOM 892 N N . ALA A 1 112 ? -23.724 -45.659 12.656 1.00 29.66 112 ALA A N 1
ATOM 893 C CA . ALA A 1 112 ? -24.062 -46.283 13.963 1.00 29.66 112 ALA A CA 1
ATOM 894 C C . ALA A 1 112 ? -24.111 -47.838 13.956 1.00 29.66 112 ALA A C 1
ATOM 896 O O . ALA A 1 112 ? -24.207 -48.405 12.869 1.00 29.66 112 ALA A O 1
ATOM 897 N N . PRO A 1 113 ? -24.032 -48.551 15.115 1.00 42.31 113 PRO A N 1
ATOM 898 C CA . PRO A 1 113 ? -24.040 -48.098 16.522 1.00 42.31 113 PRO A CA 1
ATOM 899 C C . PRO A 1 113 ? -22.845 -48.609 17.381 1.00 42.31 113 PRO A C 1
ATOM 901 O O . PRO A 1 113 ? -21.813 -49.002 16.848 1.00 42.31 113 PRO A O 1
ATOM 904 N N . ALA A 1 114 ? -22.958 -48.576 18.722 1.00 33.75 114 ALA A N 1
ATOM 905 C CA . ALA A 1 114 ? -21.894 -48.930 19.680 1.00 33.75 114 ALA A CA 1
ATOM 906 C C . ALA A 1 114 ? -22.369 -49.855 20.830 1.00 33.75 114 ALA A C 1
ATOM 908 O O . ALA A 1 114 ? -23.483 -49.684 21.325 1.00 33.75 114 ALA A O 1
ATOM 909 N N . ALA A 1 115 ? -21.507 -50.770 21.319 1.00 29.53 115 ALA A N 1
ATOM 910 C CA . ALA A 1 115 ? -21.811 -51.672 22.448 1.00 29.53 115 ALA A CA 1
ATOM 911 C C . ALA A 1 115 ? -20.590 -52.095 23.325 1.00 29.53 115 ALA A C 1
ATOM 913 O O . ALA A 1 115 ? -19.822 -52.985 22.991 1.00 29.53 115 ALA A O 1
ATOM 914 N N . ARG A 1 116 ? -20.461 -51.425 24.481 1.00 29.22 116 ARG A N 1
ATOM 915 C CA . ARG A 1 116 ? -19.899 -51.794 25.815 1.00 29.22 116 ARG A CA 1
ATOM 916 C C . ARG A 1 116 ? -19.011 -53.059 26.061 1.00 29.22 116 ARG A C 1
ATOM 918 O O . ARG A 1 116 ? -19.501 -54.177 26.003 1.00 29.22 116 ARG A O 1
ATOM 925 N N . HIS A 1 117 ? -17.869 -52.803 26.743 1.00 31.66 117 HIS A N 1
ATOM 926 C CA . HIS A 1 117 ? -17.183 -53.620 27.798 1.00 31.66 117 HIS A CA 1
ATOM 927 C C . HIS A 1 117 ? -16.383 -54.899 27.391 1.00 31.66 117 HIS A C 1
ATOM 929 O O . HIS A 1 117 ? -16.698 -55.512 26.389 1.00 31.66 117 HIS A O 1
ATOM 935 N N . ARG A 1 118 ? -15.325 -55.369 28.111 1.00 28.92 118 ARG A N 1
ATOM 936 C CA . ARG A 1 118 ? -14.850 -55.127 29.512 1.00 28.92 118 ARG A CA 1
ATOM 937 C C . ARG A 1 118 ? -13.319 -55.423 29.736 1.00 28.92 118 ARG A C 1
ATOM 939 O O . ARG A 1 118 ? -12.857 -56.475 29.332 1.00 28.92 118 ARG A O 1
ATOM 946 N N . ARG A 1 119 ? -12.631 -54.591 30.556 1.00 30.61 119 ARG A N 1
ATOM 947 C CA . ARG A 1 119 ? -11.433 -54.836 31.447 1.00 30.61 119 ARG A CA 1
ATOM 948 C C . ARG A 1 119 ? -9.976 -55.118 30.936 1.00 30.61 119 ARG A C 1
ATOM 950 O O . ARG A 1 119 ? -9.692 -56.215 30.490 1.00 30.61 119 ARG A O 1
ATOM 957 N N . ARG A 1 120 ? -9.051 -54.243 31.419 1.00 30.28 120 ARG A N 1
ATOM 958 C CA . ARG A 1 120 ? -7.628 -54.453 31.880 1.00 30.28 120 ARG A CA 1
ATOM 959 C C . ARG A 1 120 ? -6.538 -54.756 30.806 1.00 30.28 120 ARG A C 1
ATOM 961 O O . ARG A 1 120 ? -6.869 -55.332 29.789 1.00 30.28 120 ARG A O 1
ATOM 968 N N . ALA A 1 121 ? -5.245 -54.383 30.948 1.00 31.50 121 ALA A N 1
ATOM 969 C CA . ALA A 1 121 ? -4.472 -53.706 32.025 1.00 31.50 121 ALA A CA 1
ATOM 970 C C . ALA A 1 121 ? -3.261 -52.864 31.501 1.00 31.50 121 ALA A C 1
ATOM 972 O O . ALA A 1 121 ? -2.790 -53.121 30.402 1.00 31.50 121 ALA A O 1
ATOM 973 N N . GLY A 1 122 ? -2.693 -51.972 32.344 1.00 29.53 122 GLY A N 1
ATOM 974 C CA . GLY A 1 122 ? -1.340 -51.361 32.204 1.00 29.53 122 GLY A CA 1
ATOM 975 C C . GLY A 1 122 ? -1.180 -50.250 31.140 1.00 29.53 122 GLY A C 1
ATOM 976 O O . GLY A 1 122 ? -1.945 -50.212 30.190 1.00 29.53 122 GLY A O 1
ATOM 977 N N . VAL A 1 123 ? -0.252 -49.278 31.223 1.00 29.19 123 VAL A N 1
ATOM 978 C CA . VAL A 1 123 ? 0.751 -48.867 32.246 1.00 29.19 123 VAL A CA 1
ATOM 979 C C . VAL A 1 123 ? 0.775 -47.313 32.320 1.00 29.19 123 VAL A C 1
ATOM 981 O O . VAL A 1 123 ? 0.252 -46.645 31.432 1.00 29.19 123 VAL A O 1
ATOM 984 N N . ARG A 1 124 ? 1.311 -46.710 33.397 1.00 29.91 124 ARG A N 1
ATOM 985 C CA . ARG A 1 124 ? 1.337 -45.243 33.630 1.00 29.91 124 ARG A CA 1
ATOM 986 C C . ARG A 1 124 ? 2.594 -44.545 33.082 1.00 29.91 124 ARG A C 1
ATOM 988 O O . ARG A 1 124 ? 3.671 -45.126 33.087 1.00 29.91 124 ARG A O 1
ATOM 995 N N . ALA A 1 125 ? 2.463 -43.256 32.754 1.00 32.53 125 ALA A N 1
ATOM 996 C CA . ALA A 1 125 ? 3.587 -42.334 32.547 1.00 32.53 125 ALA A CA 1
ATOM 997 C C . ALA A 1 125 ? 4.133 -41.761 33.882 1.00 32.53 125 ALA A C 1
ATOM 999 O O . ALA A 1 125 ? 3.358 -41.626 34.838 1.00 32.53 125 ALA A O 1
ATOM 1000 N N . PRO A 1 126 ? 5.427 -41.386 33.965 1.00 36.06 126 PRO A N 1
ATOM 1001 C CA . PRO A 1 126 ? 6.034 -40.820 35.170 1.00 36.06 126 PRO A CA 1
ATOM 1002 C C . PRO A 1 126 ? 5.930 -39.283 35.268 1.00 36.06 126 PRO A C 1
ATOM 1004 O O . PRO A 1 126 ? 5.950 -38.560 34.274 1.00 36.06 126 PRO A O 1
ATOM 1007 N N . ARG A 1 127 ? 5.916 -38.785 36.509 1.00 33.31 127 ARG A N 1
ATOM 1008 C CA . ARG A 1 127 ? 6.320 -37.427 36.928 1.00 33.31 127 ARG A CA 1
ATOM 1009 C C . ARG A 1 127 ? 7.289 -37.591 38.099 1.00 33.31 127 ARG A C 1
ATOM 1011 O O . ARG A 1 127 ? 7.036 -38.465 38.921 1.00 33.31 127 ARG A O 1
ATOM 1018 N N . TYR A 1 128 ? 8.294 -36.725 38.242 1.00 27.58 128 TYR A N 1
ATOM 1019 C CA . TYR A 1 128 ? 9.083 -36.628 39.480 1.00 27.58 128 TYR A CA 1
ATOM 1020 C C . TYR A 1 128 ? 9.529 -35.191 39.794 1.00 27.58 128 TYR A C 1
ATOM 1022 O O . TYR A 1 128 ? 9.713 -34.376 38.893 1.00 27.58 128 TYR A O 1
ATOM 1030 N N . HIS A 1 129 ? 9.694 -34.908 41.090 1.00 32.81 129 HIS A N 1
ATOM 1031 C CA . HIS A 1 129 ? 10.218 -33.666 41.671 1.00 32.81 129 HIS A CA 1
ATOM 1032 C C . HIS A 1 129 ? 11.074 -34.005 42.908 1.00 32.81 129 HIS A C 1
ATOM 1034 O O . HIS A 1 129 ? 10.575 -34.661 43.819 1.00 32.81 129 HIS A O 1
ATOM 1040 N N . ALA A 1 130 ? 12.305 -33.490 42.970 1.00 29.27 130 ALA A N 1
ATOM 1041 C CA . ALA A 1 130 ? 13.119 -33.220 44.172 1.00 29.27 130 ALA A CA 1
ATOM 1042 C C . ALA A 1 130 ? 14.228 -32.231 43.729 1.00 29.27 130 ALA A C 1
ATOM 1044 O O . ALA A 1 130 ? 14.676 -32.337 42.592 1.00 29.27 130 ALA A O 1
ATOM 1045 N N . ARG A 1 131 ? 14.584 -31.125 44.403 1.00 30.45 131 ARG A N 1
ATOM 1046 C CA . ARG A 1 131 ? 14.973 -30.828 45.806 1.00 30.45 131 ARG A CA 1
ATOM 1047 C C . ARG A 1 131 ? 16.415 -31.221 46.193 1.00 30.45 131 ARG A C 1
ATOM 1049 O O . ARG A 1 131 ? 16.650 -32.317 46.673 1.00 30.45 131 ARG A O 1
ATOM 1056 N N . SER A 1 132 ? 17.310 -30.233 46.051 1.00 35.00 132 SER A N 1
ATOM 1057 C CA . SER A 1 132 ? 18.338 -29.779 47.020 1.00 35.00 132 SER A CA 1
ATOM 1058 C C . SER A 1 132 ? 19.183 -30.800 47.813 1.00 35.00 132 SER A C 1
ATOM 1060 O O . SER A 1 132 ? 18.683 -31.430 48.741 1.00 35.00 132 SER A O 1
ATOM 1062 N N . GLY A 1 133 ? 20.500 -30.778 47.568 1.00 27.89 133 GLY A N 1
ATOM 1063 C CA . GLY A 1 133 ? 21.598 -31.330 48.387 1.00 27.89 133 GLY A CA 1
ATOM 1064 C C . GLY A 1 133 ? 22.920 -30.621 48.018 1.00 27.89 133 GLY A C 1
ATOM 1065 O O . GLY A 1 133 ? 22.932 -29.906 47.014 1.00 27.89 133 GLY A O 1
ATOM 1066 N N . ALA A 1 134 ? 24.002 -30.742 48.805 1.00 31.03 134 ALA A N 1
ATOM 1067 C CA . ALA A 1 134 ? 25.185 -29.869 48.670 1.00 31.03 134 ALA A CA 1
ATOM 1068 C C . ALA A 1 134 ? 26.563 -30.564 48.793 1.00 31.03 134 ALA A C 1
ATOM 1070 O O . ALA A 1 134 ? 26.797 -31.290 49.754 1.00 31.03 134 ALA A O 1
ATOM 1071 N N . GLY A 1 135 ? 27.485 -30.208 47.880 1.00 26.98 135 GLY A N 1
ATOM 1072 C CA . GLY A 1 135 ? 28.950 -30.407 47.951 1.00 26.98 135 GLY A CA 1
ATOM 1073 C C . GLY A 1 135 ? 29.486 -31.848 47.811 1.00 26.98 135 GLY A C 1
ATOM 1074 O O . GLY A 1 135 ? 28.692 -32.787 47.816 1.00 26.98 135 GLY A O 1
ATOM 1075 N N . PRO A 1 136 ? 30.825 -32.049 47.727 1.00 40.00 136 PRO A N 1
ATOM 1076 C CA . PRO A 1 136 ? 31.916 -31.070 47.585 1.00 40.00 136 PRO A CA 1
ATOM 1077 C C . PRO A 1 136 ? 32.646 -31.164 46.209 1.00 40.00 136 PRO A C 1
ATOM 1079 O O . PRO A 1 136 ? 32.024 -31.487 45.202 1.00 40.00 136 PRO A O 1
ATOM 1082 N N . VAL A 1 137 ? 33.934 -30.792 46.147 1.00 31.64 137 VAL A N 1
ATOM 1083 C CA . VAL A 1 137 ? 34.725 -30.455 44.934 1.00 31.64 137 VAL A CA 1
ATOM 1084 C C . VAL A 1 137 ? 35.684 -31.582 44.509 1.00 31.64 137 VAL A C 1
ATOM 1086 O O . VAL A 1 137 ? 36.138 -32.328 45.368 1.00 31.64 137 VAL A O 1
ATOM 1089 N N . HIS A 1 138 ? 36.093 -31.625 43.231 1.00 25.94 138 HIS A N 1
ATOM 1090 C CA . HIS A 1 138 ? 37.500 -31.866 42.852 1.00 25.94 138 HIS A CA 1
ATOM 1091 C C . HIS A 1 138 ? 37.852 -31.237 41.483 1.00 25.94 138 HIS A C 1
ATOM 1093 O O . HIS A 1 138 ? 36.981 -31.049 40.635 1.00 25.94 138 HIS A O 1
ATOM 1099 N N . GLU A 1 139 ? 39.127 -30.880 41.291 1.00 30.27 139 GLU A N 1
ATOM 1100 C CA . GLU A 1 139 ? 39.663 -30.126 40.142 1.00 30.27 139 GLU A CA 1
ATOM 1101 C C . GLU A 1 139 ? 40.543 -30.983 39.211 1.00 30.27 139 GLU A C 1
ATOM 1103 O O . GLU A 1 139 ? 41.208 -31.898 39.689 1.00 30.27 139 GLU A O 1
ATOM 1108 N N . CYS A 1 140 ? 40.631 -30.608 37.924 1.00 25.67 140 CYS A N 1
ATOM 1109 C CA . CYS A 1 140 ? 41.884 -30.371 37.165 1.00 25.67 140 CYS A CA 1
ATOM 1110 C C . CYS A 1 140 ? 41.488 -29.872 35.748 1.00 25.67 140 CYS A C 1
ATOM 1112 O O . CYS A 1 140 ? 40.839 -30.610 35.015 1.00 25.67 140 CYS A O 1
ATOM 1114 N N . ALA A 1 141 ? 41.616 -28.609 35.325 1.00 29.95 141 ALA A N 1
ATOM 1115 C CA . ALA A 1 141 ? 42.739 -27.660 35.304 1.00 29.95 141 ALA A CA 1
ATOM 1116 C C . ALA A 1 141 ? 43.752 -27.896 34.157 1.00 29.95 141 ALA A C 1
ATOM 1118 O O . ALA A 1 141 ? 44.563 -28.814 34.188 1.00 29.95 141 ALA A O 1
ATOM 1119 N N . LEU A 1 142 ? 43.758 -26.981 33.178 1.00 25.98 142 LEU A N 1
ATOM 1120 C CA . LEU A 1 142 ? 44.853 -26.767 32.223 1.00 25.98 142 LEU A CA 1
ATOM 1121 C C . LEU A 1 142 ? 45.101 -25.253 32.095 1.00 25.98 142 LEU A C 1
ATOM 1123 O O . LEU A 1 142 ? 44.178 -24.456 32.267 1.00 25.98 142 LEU A O 1
ATOM 1127 N N . ARG A 1 143 ? 46.361 -24.849 31.898 1.00 28.95 143 ARG A N 1
ATOM 1128 C CA . ARG A 1 143 ? 46.853 -23.494 32.217 1.00 28.95 143 ARG A CA 1
ATOM 1129 C C . ARG A 1 143 ? 47.147 -22.643 30.980 1.00 28.95 143 ARG A C 1
ATOM 1131 O O . ARG A 1 143 ? 47.698 -23.150 30.010 1.00 28.95 143 ARG A O 1
ATOM 1138 N N . LEU A 1 144 ? 46.978 -21.328 31.122 1.00 29.86 144 LEU A N 1
ATOM 1139 C CA . LEU A 1 144 ? 47.863 -20.318 30.523 1.00 29.86 144 LEU A CA 1
ATOM 1140 C C . LEU A 1 144 ? 48.295 -19.315 31.612 1.00 29.86 144 LEU A C 1
ATOM 1142 O O . LEU A 1 144 ? 47.633 -19.201 32.644 1.00 29.86 144 LEU A O 1
ATOM 1146 N N . ALA A 1 145 ? 49.461 -18.687 31.432 1.00 30.31 145 ALA A N 1
ATOM 1147 C CA . ALA A 1 145 ? 50.195 -17.969 32.484 1.00 30.31 145 ALA A CA 1
ATOM 1148 C C . ALA A 1 145 ? 49.884 -16.455 32.557 1.00 30.31 145 ALA A C 1
ATOM 1150 O O . ALA A 1 145 ? 49.085 -15.939 31.779 1.00 30.31 145 ALA A O 1
ATOM 1151 N N . ALA A 1 146 ? 50.488 -15.750 33.526 1.00 31.39 146 ALA A N 1
ATOM 1152 C CA . ALA A 1 146 ? 50.047 -14.425 33.980 1.00 31.39 146 ALA A CA 1
ATOM 1153 C C . ALA A 1 146 ? 51.184 -13.408 34.229 1.00 31.39 146 ALA A C 1
ATOM 1155 O O . ALA A 1 146 ? 52.335 -13.781 34.445 1.00 31.39 146 ALA A O 1
ATOM 1156 N N . GLY A 1 147 ? 50.812 -12.122 34.285 1.00 31.20 147 GLY A N 1
ATOM 1157 C CA . GLY A 1 147 ? 51.644 -10.975 34.683 1.00 31.20 147 GLY A CA 1
ATOM 1158 C C . GLY A 1 147 ? 51.205 -9.692 33.951 1.00 31.20 147 GLY A C 1
ATOM 1159 O O . GLY A 1 147 ? 50.905 -9.768 32.768 1.00 31.20 147 GLY A O 1
ATOM 1160 N N . GLN A 1 148 ? 51.111 -8.502 34.560 1.00 30.22 148 GLN A N 1
ATOM 1161 C CA . GLN A 1 148 ? 51.306 -8.092 35.962 1.00 30.22 148 GLN A CA 1
ATOM 1162 C C . GLN A 1 148 ? 50.400 -6.880 36.306 1.00 30.22 148 GLN A C 1
ATOM 1164 O O . GLN A 1 148 ? 50.132 -6.084 35.420 1.00 30.22 148 GLN A O 1
ATOM 1169 N N . GLY A 1 149 ? 50.035 -6.715 37.592 1.00 30.14 149 GLY A N 1
ATOM 1170 C CA . GLY A 1 149 ? 49.823 -5.434 38.321 1.00 30.14 149 GLY A CA 1
ATOM 1171 C C . GLY A 1 149 ? 48.794 -4.369 37.848 1.00 30.14 149 GLY A C 1
ATOM 1172 O O . GLY A 1 149 ? 48.567 -4.173 36.669 1.00 30.14 149 GLY A O 1
ATOM 1173 N N . ALA A 1 150 ? 48.173 -3.560 38.724 1.00 30.17 150 ALA A N 1
ATOM 1174 C CA . ALA A 1 150 ? 48.139 -3.563 40.195 1.00 30.17 150 ALA A CA 1
ATOM 1175 C C . ALA A 1 150 ? 47.017 -2.642 40.765 1.00 30.17 150 ALA A C 1
ATOM 1177 O O . ALA A 1 150 ? 46.763 -1.594 40.192 1.00 30.17 150 ALA A O 1
ATOM 1178 N N . ARG A 1 151 ? 46.479 -2.989 41.959 1.00 29.30 151 ARG A N 1
ATOM 1179 C CA . ARG A 1 151 ? 45.807 -2.130 42.996 1.00 29.30 151 ARG A CA 1
ATOM 1180 C C . ARG A 1 151 ? 44.508 -1.370 42.577 1.00 29.30 151 ARG A C 1
ATOM 1182 O O . ARG A 1 151 ? 44.479 -0.685 41.576 1.00 29.30 151 ARG A O 1
ATOM 1189 N N . ALA A 1 152 ? 43.333 -1.534 43.216 1.00 30.22 152 ALA A N 1
ATOM 1190 C CA . ALA A 1 152 ? 42.909 -1.282 44.622 1.00 30.22 152 ALA A CA 1
ATOM 1191 C C . ALA A 1 152 ? 42.757 0.227 44.973 1.00 30.22 152 ALA A C 1
ATOM 1193 O O . ALA A 1 152 ? 43.648 0.987 44.629 1.00 30.22 152 ALA A O 1
ATOM 1194 N N . ARG A 1 153 ? 41.725 0.732 45.693 1.00 29.98 153 ARG A N 1
ATOM 1195 C CA . ARG A 1 153 ? 40.534 0.135 46.369 1.00 29.98 153 ARG A CA 1
ATOM 1196 C C . ARG A 1 153 ? 39.421 1.210 46.626 1.00 29.98 153 ARG A C 1
ATOM 1198 O O . ARG A 1 153 ? 39.659 2.394 46.462 1.00 29.98 153 ARG A O 1
ATOM 1205 N N . ARG A 1 154 ? 38.229 0.744 47.044 1.00 30.56 154 ARG A N 1
ATOM 1206 C CA . ARG A 1 154 ? 36.931 1.409 47.394 1.00 30.56 154 ARG A CA 1
ATOM 1207 C C . ARG A 1 154 ? 36.895 2.835 48.030 1.00 30.56 154 ARG A C 1
ATOM 1209 O O . ARG A 1 154 ? 37.694 3.123 48.908 1.00 30.56 154 ARG A O 1
ATOM 1216 N N . PHE A 1 155 ? 35.822 3.580 47.682 1.00 36.19 155 PHE A N 1
ATOM 1217 C CA . PHE A 1 155 ? 34.921 4.488 48.466 1.00 36.19 155 PHE A CA 1
ATOM 1218 C C . PHE A 1 155 ? 35.236 4.823 49.949 1.00 36.19 155 PHE A C 1
ATOM 1220 O O . PHE A 1 155 ? 35.561 3.902 50.702 1.00 36.19 155 PHE A O 1
ATOM 1227 N N . PRO A 1 156 ? 34.987 6.080 50.420 1.00 38.56 156 PRO A N 1
ATOM 1228 C CA . PRO A 1 156 ? 33.631 6.492 50.882 1.00 38.56 156 PRO A CA 1
ATOM 1229 C C . PRO A 1 156 ? 33.241 7.997 50.695 1.00 38.56 156 PRO A C 1
ATOM 1231 O O . PRO A 1 156 ? 33.939 8.758 50.039 1.00 38.56 156 PRO A O 1
ATOM 1234 N N . ALA A 1 157 ? 32.109 8.409 51.295 1.00 34.44 157 ALA A N 1
ATOM 1235 C CA . ALA A 1 157 ? 31.584 9.785 51.501 1.00 34.44 157 ALA A CA 1
ATOM 1236 C C . ALA A 1 157 ? 31.063 9.904 52.975 1.00 34.44 157 ALA A C 1
ATOM 1238 O O . ALA A 1 157 ? 31.241 8.908 53.686 1.00 34.44 157 ALA A O 1
ATOM 1239 N N . PRO A 1 158 ? 30.371 10.965 53.490 1.00 58.81 158 PRO A N 1
ATOM 1240 C CA . PRO A 1 158 ? 30.050 12.326 52.992 1.00 58.81 158 PRO A CA 1
ATOM 1241 C C . PRO A 1 158 ? 30.291 13.467 54.049 1.00 58.81 158 PRO A C 1
ATOM 1243 O O . PRO A 1 158 ? 30.869 13.210 55.102 1.00 58.81 158 PRO A O 1
ATOM 1246 N N . ARG A 1 159 ? 29.799 14.705 53.799 1.00 29.28 159 ARG A N 1
ATOM 1247 C CA . ARG A 1 159 ? 29.380 15.800 54.746 1.00 29.28 159 ARG A CA 1
ATOM 1248 C C . ARG A 1 159 ? 28.695 16.919 53.908 1.00 29.28 159 ARG A C 1
ATOM 1250 O O . ARG A 1 159 ? 29.119 17.117 52.778 1.00 29.28 159 ARG A O 1
ATOM 1257 N N . GLU A 1 160 ? 27.520 17.493 54.222 1.00 36.12 160 GLU A N 1
ATOM 1258 C CA . GLU A 1 160 ? 27.127 18.402 55.338 1.00 36.12 160 GLU A CA 1
ATOM 1259 C C . GLU A 1 160 ? 27.899 19.746 55.326 1.00 36.12 160 GLU A C 1
ATOM 1261 O O . GLU A 1 160 ? 29.118 19.700 55.228 1.00 36.12 160 GLU A O 1
ATOM 1266 N N . ARG A 1 161 ? 27.328 20.971 55.416 1.00 32.62 161 ARG A N 1
ATOM 1267 C CA . ARG A 1 161 ? 26.018 21.565 55.858 1.00 32.62 161 ARG A CA 1
ATOM 1268 C C . ARG A 1 161 ? 25.844 22.979 55.185 1.00 32.62 161 ARG A C 1
ATOM 1270 O O . ARG A 1 161 ? 26.735 23.336 54.429 1.00 32.62 161 ARG A O 1
ATOM 1277 N N . HIS A 1 162 ? 24.830 23.864 55.340 1.00 31.50 162 HIS A N 1
ATOM 1278 C CA . HIS A 1 162 ? 23.580 23.992 56.138 1.00 31.50 162 HIS A CA 1
ATOM 1279 C C . HIS A 1 162 ? 22.602 25.062 55.523 1.00 31.50 162 HIS A C 1
ATOM 1281 O O . HIS A 1 162 ? 23.012 25.854 54.686 1.00 31.50 162 HIS A O 1
ATOM 1287 N N . HIS A 1 163 ? 21.374 25.160 56.071 1.00 28.73 163 HIS A N 1
ATOM 1288 C CA . HIS A 1 163 ? 20.441 26.323 56.142 1.00 28.73 163 HIS A CA 1
ATOM 1289 C C . HIS A 1 163 ? 19.601 26.857 54.941 1.00 28.73 163 HIS A C 1
ATOM 1291 O O . HIS A 1 163 ? 19.823 26.584 53.770 1.00 28.73 163 HIS A O 1
ATOM 1297 N N . CYS A 1 164 ? 18.519 27.544 55.346 1.00 27.00 164 CYS A N 1
ATOM 1298 C CA . CYS A 1 164 ? 17.301 28.062 54.680 1.00 27.00 164 CYS A CA 1
ATOM 1299 C C . CYS A 1 164 ? 16.690 29.115 55.683 1.00 27.00 164 CYS A C 1
ATOM 1301 O O . CYS A 1 164 ? 17.265 29.204 56.775 1.00 27.00 164 CYS A O 1
ATOM 1303 N N . PRO A 1 165 ? 15.538 29.825 55.496 1.00 50.62 165 PRO A N 1
ATOM 1304 C CA . PRO A 1 165 ? 14.520 29.740 54.441 1.00 50.62 165 PRO A CA 1
ATOM 1305 C C . PRO A 1 165 ? 14.088 31.128 53.831 1.00 50.62 165 PRO A C 1
ATOM 1307 O O . PRO A 1 165 ? 14.951 31.746 53.221 1.00 50.62 165 PRO A O 1
ATOM 1310 N N . PRO A 1 166 ? 12.812 31.608 53.814 1.00 57.06 166 PRO A N 1
ATOM 1311 C CA . PRO A 1 166 ? 12.023 31.699 52.563 1.00 57.06 166 PRO A CA 1
ATOM 1312 C C . PRO A 1 166 ? 11.352 33.074 52.277 1.00 57.06 166 PRO A C 1
ATOM 1314 O O . PRO A 1 166 ? 11.354 33.934 53.154 1.00 57.06 166 PRO A O 1
ATOM 1317 N N . ARG A 1 167 ? 10.633 33.228 51.135 1.00 32.19 167 ARG A N 1
ATOM 1318 C CA . ARG A 1 167 ? 9.188 33.634 51.060 1.00 32.19 167 ARG A CA 1
ATOM 1319 C C . ARG A 1 167 ? 8.630 33.951 49.644 1.00 32.19 167 ARG A C 1
ATOM 1321 O O . ARG A 1 167 ? 9.355 34.403 48.778 1.00 32.19 167 ARG A O 1
ATOM 1328 N N . HIS A 1 168 ? 7.313 33.714 49.510 1.00 33.66 168 HIS A N 1
ATOM 1329 C CA . HIS A 1 168 ? 6.252 34.305 48.650 1.00 33.66 168 HIS A CA 1
ATOM 1330 C C . HIS A 1 168 ? 6.481 34.749 47.174 1.00 33.66 168 HIS A C 1
ATOM 1332 O O . HIS A 1 168 ? 7.408 35.475 46.849 1.00 33.66 168 HIS A O 1
ATOM 1338 N N . GLY A 1 169 ? 5.499 34.425 46.308 1.00 27.94 169 GLY A N 1
ATOM 1339 C CA . GLY A 1 169 ? 5.098 35.232 45.126 1.00 27.94 169 GLY A CA 1
ATOM 1340 C C . GLY A 1 169 ? 3.897 36.145 45.477 1.00 27.94 169 GLY A C 1
ATOM 1341 O O . GLY A 1 169 ? 3.813 36.523 46.646 1.00 27.94 169 GLY A O 1
ATOM 1342 N N . PRO A 1 170 ? 2.900 36.420 44.594 1.00 53.28 170 PRO A N 1
ATOM 1343 C CA . PRO A 1 170 ? 2.733 36.029 43.180 1.00 53.28 170 PRO A CA 1
ATOM 1344 C C . PRO A 1 170 ? 2.242 37.175 42.233 1.00 53.28 170 PRO A C 1
ATOM 1346 O O . PRO A 1 170 ? 1.929 38.275 42.674 1.00 53.28 170 PRO A O 1
ATOM 1349 N N . GLY A 1 171 ? 2.037 36.872 40.938 1.00 29.00 171 GLY A N 1
ATOM 1350 C CA . GLY A 1 171 ? 1.284 37.712 39.974 1.00 29.00 171 GLY A CA 1
ATOM 1351 C C . GLY A 1 171 ? 2.110 38.752 39.183 1.00 29.00 171 GLY A C 1
ATOM 1352 O O . GLY A 1 171 ? 3.258 39.004 39.514 1.00 29.00 171 GLY A O 1
ATOM 1353 N N . GLY A 1 172 ? 1.596 39.357 38.097 1.00 28.73 172 GLY A N 1
ATOM 1354 C CA . GLY A 1 172 ? 0.371 39.009 37.356 1.00 28.73 172 GLY A CA 1
ATOM 1355 C C . GLY A 1 172 ? -0.069 40.001 36.248 1.00 28.73 172 GLY A C 1
ATOM 1356 O O . GLY A 1 172 ? -0.201 41.181 36.517 1.00 28.73 172 GLY A O 1
ATOM 1357 N N . ARG A 1 173 ? -0.414 39.459 35.060 1.00 31.30 173 ARG A N 1
ATOM 1358 C CA . ARG A 1 173 ? -1.369 39.932 34.006 1.00 31.30 173 ARG A CA 1
ATOM 1359 C C . ARG A 1 173 ? -1.304 41.363 33.390 1.00 31.30 173 ARG A C 1
ATOM 1361 O O . ARG A 1 173 ? -1.278 42.354 34.097 1.00 31.30 173 ARG A O 1
ATOM 1368 N N . ARG A 1 174 ? -1.628 41.399 32.073 1.00 31.22 174 ARG A N 1
ATOM 1369 C CA . ARG A 1 174 ? -1.989 42.542 31.168 1.00 31.22 174 ARG A CA 1
ATOM 1370 C C . ARG A 1 174 ? -0.783 43.381 30.680 1.00 31.22 174 ARG A C 1
ATOM 1372 O O . ARG A 1 174 ? 0.089 43.681 31.474 1.00 31.22 174 ARG A O 1
ATOM 1379 N N . ALA A 1 175 ? -0.535 43.536 29.367 1.00 31.70 175 ALA A N 1
ATOM 1380 C CA . ALA A 1 175 ? -1.270 44.216 28.263 1.00 31.70 175 ALA A CA 1
ATOM 1381 C C . ALA A 1 175 ? -0.957 45.740 28.216 1.00 31.70 175 ALA A C 1
ATOM 1383 O O . ALA A 1 175 ? -0.839 46.339 29.275 1.00 31.70 175 ALA A O 1
ATOM 1384 N N . SER A 1 176 ? -0.782 46.421 27.068 1.00 31.59 176 SER A N 1
ATOM 1385 C CA . SER A 1 176 ? -1.311 46.162 25.706 1.00 31.59 176 SER A CA 1
ATOM 1386 C C . SER A 1 176 ? -0.415 46.700 24.554 1.00 31.59 176 SER A C 1
ATOM 1388 O O . SER A 1 176 ? 0.446 47.533 24.795 1.00 31.59 176 SER A O 1
ATOM 1390 N N . LEU A 1 177 ? -0.662 46.206 23.324 1.00 33.28 177 LEU A N 1
ATOM 1391 C CA . LEU A 1 177 ? -0.837 46.884 22.002 1.00 33.28 177 LEU A CA 1
ATOM 1392 C C . LEU A 1 177 ? -0.510 48.404 21.826 1.00 33.28 177 LEU A C 1
ATOM 1394 O O . LEU A 1 177 ? -0.724 49.149 22.778 1.00 33.28 177 LEU A O 1
ATOM 1398 N N . PRO A 1 178 ? -0.346 48.934 20.575 1.00 51.72 178 PRO A N 1
ATOM 1399 C CA . PRO A 1 178 ? 0.208 48.344 19.327 1.00 51.72 178 PRO A CA 1
ATOM 1400 C C . PRO A 1 178 ? 1.000 49.324 18.387 1.00 51.72 178 PRO A C 1
ATOM 1402 O O . PRO A 1 178 ? 1.000 50.534 18.584 1.00 51.72 178 PRO A O 1
ATOM 1405 N N . GLY A 1 179 ? 1.517 48.804 17.255 1.00 29.48 179 GLY A N 1
ATOM 1406 C CA . GLY A 1 179 ? 1.730 49.539 15.978 1.00 29.48 179 GLY A CA 1
ATOM 1407 C C . GLY A 1 179 ? 3.162 50.017 15.653 1.00 29.48 179 GLY A C 1
ATOM 1408 O O . GLY A 1 179 ? 4.038 49.912 16.501 1.00 29.48 179 GLY A O 1
ATOM 1409 N N . ALA A 1 180 ? 3.479 50.561 14.462 1.00 32.22 180 ALA A N 1
ATOM 1410 C CA . ALA A 1 180 ? 2.937 50.386 13.092 1.00 32.22 180 ALA A CA 1
ATOM 1411 C C . ALA A 1 180 ? 3.795 51.195 12.068 1.00 32.22 180 ALA A C 1
ATOM 1413 O O . ALA A 1 180 ? 4.134 52.333 12.367 1.00 32.22 180 ALA A O 1
ATOM 1414 N N . ALA A 1 181 ? 4.051 50.658 10.855 1.00 31.91 181 ALA A N 1
ATOM 1415 C CA . ALA A 1 181 ? 4.845 51.265 9.748 1.00 31.91 181 ALA A CA 1
ATOM 1416 C C . ALA A 1 181 ? 6.340 51.581 10.067 1.00 31.91 181 ALA A C 1
ATOM 1418 O O . ALA A 1 181 ? 6.725 51.637 11.226 1.00 31.91 181 ALA A O 1
ATOM 1419 N N . GLY A 1 182 ? 7.268 51.739 9.106 1.00 29.59 182 GLY A N 1
ATOM 1420 C CA . GLY A 1 182 ? 7.222 51.580 7.638 1.00 29.59 182 GLY A CA 1
ATOM 1421 C C . GLY A 1 182 ? 8.644 51.571 6.995 1.00 29.59 182 GLY A C 1
ATOM 1422 O O . GLY A 1 182 ? 9.615 51.825 7.704 1.00 29.59 182 GLY A O 1
ATOM 1423 N N . PRO A 1 183 ? 8.792 51.237 5.691 1.00 57.91 183 PRO A N 1
ATOM 1424 C CA . PRO A 1 183 ? 10.072 51.184 4.930 1.00 57.91 183 PRO A CA 1
ATOM 1425 C C . PRO A 1 183 ? 10.398 52.554 4.243 1.00 57.91 183 PRO A C 1
ATOM 1427 O O . PRO A 1 183 ? 9.634 53.483 4.514 1.00 57.91 183 PRO A O 1
ATOM 1430 N N . PRO A 1 184 ? 11.412 52.750 3.339 1.00 53.75 184 PRO A N 1
ATOM 1431 C CA . PRO A 1 184 ? 12.317 51.791 2.656 1.00 53.75 184 PRO A CA 1
ATOM 1432 C C . PRO A 1 184 ? 13.823 52.202 2.471 1.00 53.75 184 PRO A C 1
ATOM 1434 O O . PRO A 1 184 ? 14.240 53.259 2.917 1.00 53.75 184 PRO A O 1
ATOM 1437 N N . CYS A 1 185 ? 14.591 51.311 1.801 1.00 31.08 185 CYS A N 1
ATOM 1438 C CA . CYS A 1 185 ? 15.698 51.414 0.791 1.00 31.08 185 CYS A CA 1
ATOM 1439 C C . CYS A 1 185 ? 16.469 52.749 0.487 1.00 31.08 185 CYS A C 1
ATOM 1441 O O . CYS A 1 185 ? 15.981 53.803 0.871 1.00 31.08 185 CYS A O 1
ATOM 1443 N N . PRO A 1 186 ? 17.587 52.772 -0.314 1.00 53.91 186 PRO A N 1
ATOM 1444 C CA . PRO A 1 186 ? 18.259 51.700 -1.096 1.00 53.91 186 PRO A CA 1
ATOM 1445 C C . PRO A 1 186 ? 19.825 51.617 -1.064 1.00 53.91 186 PRO A C 1
ATOM 1447 O O . PRO A 1 186 ? 20.521 52.514 -0.615 1.00 53.91 186 PRO A O 1
ATOM 1450 N N . ALA A 1 187 ? 20.330 50.507 -1.629 1.00 32.44 187 ALA A N 1
ATOM 1451 C CA . ALA A 1 187 ? 21.552 50.253 -2.436 1.00 32.44 187 ALA A CA 1
ATOM 1452 C C . ALA A 1 187 ? 22.855 51.105 -2.375 1.00 32.44 187 ALA A C 1
ATOM 1454 O O . ALA A 1 187 ? 22.852 52.327 -2.470 1.00 32.44 187 ALA A O 1
ATOM 1455 N N . GLY A 1 188 ? 23.989 50.391 -2.501 1.00 28.19 188 GLY A N 1
ATOM 1456 C CA . GLY A 1 188 ? 25.273 50.883 -3.028 1.00 28.19 188 GLY A CA 1
ATOM 1457 C C . GLY A 1 188 ? 26.113 49.732 -3.622 1.00 28.19 188 GLY A C 1
ATOM 1458 O O . GLY A 1 188 ? 26.175 48.657 -3.029 1.00 28.19 188 GLY A O 1
ATOM 1459 N N . HIS A 1 189 ? 26.734 49.926 -4.793 1.00 33.94 189 HIS A N 1
ATOM 1460 C CA . HIS A 1 189 ? 27.575 48.929 -5.490 1.00 33.94 189 HIS A CA 1
ATOM 1461 C C . HIS A 1 189 ? 29.052 49.348 -5.491 1.00 33.94 189 HIS A C 1
ATOM 1463 O O . HIS A 1 189 ? 29.315 50.501 -5.805 1.00 33.94 189 HIS A O 1
ATOM 1469 N N . HIS A 1 190 ? 30.000 48.412 -5.320 1.00 30.84 190 HIS A N 1
ATOM 1470 C CA . HIS A 1 190 ? 31.360 48.530 -5.882 1.00 30.84 190 HIS A CA 1
ATOM 1471 C C . HIS A 1 190 ? 32.064 47.169 -6.092 1.00 30.84 190 HIS A C 1
ATOM 1473 O O . HIS A 1 190 ? 31.972 46.261 -5.272 1.00 30.84 190 HIS A O 1
ATOM 1479 N N . HIS A 1 191 ? 32.803 47.080 -7.200 1.00 35.00 191 HIS A N 1
ATOM 1480 C CA . HIS A 1 191 ? 33.818 46.088 -7.609 1.00 35.00 191 HIS A CA 1
ATOM 1481 C C . HIS A 1 191 ? 34.735 46.827 -8.620 1.00 35.00 191 HIS A C 1
ATOM 1483 O O . HIS A 1 191 ? 34.215 47.759 -9.247 1.00 35.00 191 HIS A O 1
ATOM 1489 N N . PRO A 1 192 ? 36.045 46.503 -8.801 1.00 48.62 192 PRO A N 1
ATOM 1490 C CA . PRO A 1 192 ? 36.470 45.241 -9.452 1.00 48.62 192 PRO A CA 1
ATOM 1491 C C . PRO A 1 192 ? 37.904 44.700 -9.112 1.00 48.62 192 PRO A C 1
ATOM 1493 O O . PRO A 1 192 ? 38.610 45.279 -8.302 1.00 48.62 192 PRO A O 1
ATOM 1496 N N . SER A 1 193 ? 38.297 43.578 -9.758 1.00 32.91 193 SER A N 1
ATOM 1497 C CA . SER A 1 193 ? 39.635 43.159 -10.307 1.00 32.91 193 SER A CA 1
ATOM 1498 C C . SER A 1 193 ? 40.999 43.530 -9.650 1.00 32.91 193 SER A C 1
ATOM 1500 O O . SER A 1 193 ? 41.173 44.663 -9.234 1.00 32.91 193 SER A O 1
ATOM 1502 N N . SER A 1 194 ? 42.112 42.759 -9.742 1.00 31.77 194 SER A N 1
ATOM 1503 C CA . SER A 1 194 ? 42.426 41.357 -10.161 1.00 31.77 194 SER A CA 1
ATOM 1504 C C . SER A 1 194 ? 43.963 41.071 -10.109 1.00 31.77 194 SER A C 1
ATOM 1506 O O . SER A 1 194 ? 44.709 42.042 -10.189 1.00 31.77 194 SER A O 1
ATOM 1508 N N . ARG A 1 195 ? 44.408 39.786 -10.195 1.00 31.86 195 ARG A N 1
ATOM 1509 C CA . ARG A 1 195 ? 45.789 39.288 -10.563 1.00 31.86 195 ARG A CA 1
ATOM 1510 C C . ARG A 1 195 ? 46.908 39.476 -9.493 1.00 31.86 195 ARG A C 1
ATOM 1512 O O . ARG A 1 195 ? 46.728 40.313 -8.623 1.00 31.86 195 ARG A O 1
ATOM 1519 N N . HIS A 1 196 ? 48.055 38.756 -9.438 1.00 31.17 196 HIS A N 1
ATOM 1520 C CA . HIS A 1 196 ? 48.724 37.681 -10.241 1.00 31.17 196 HIS A CA 1
ATOM 1521 C C . HIS A 1 196 ? 49.735 36.867 -9.360 1.00 31.17 196 HIS A C 1
ATOM 1523 O O . HIS A 1 196 ? 50.288 37.458 -8.441 1.00 31.17 196 HIS A O 1
ATOM 1529 N N . GLY A 1 197 ? 50.067 35.604 -9.718 1.00 26.56 197 GLY A N 1
ATOM 1530 C CA . GLY A 1 197 ? 51.294 34.842 -9.310 1.00 26.56 197 GLY A CA 1
ATOM 1531 C C . GLY A 1 197 ? 51.408 34.315 -7.854 1.00 26.56 197 GLY A C 1
ATOM 1532 O O . GLY A 1 197 ? 50.741 34.838 -6.972 1.00 26.56 197 GLY A O 1
ATOM 1533 N N . GLU A 1 198 ? 52.196 33.283 -7.486 1.00 29.17 198 GLU A N 1
ATOM 1534 C CA . GLU A 1 198 ? 52.971 32.226 -8.198 1.00 29.17 198 GLU A CA 1
ATOM 1535 C C . GLU A 1 198 ? 53.038 30.926 -7.326 1.00 29.17 198 GLU A C 1
ATOM 1537 O O . GLU A 1 198 ? 52.435 30.869 -6.256 1.00 29.17 198 GLU A O 1
ATOM 1542 N N . SER A 1 199 ? 53.732 29.858 -7.763 1.00 31.88 199 SER A N 1
ATOM 1543 C CA . SER A 1 199 ? 53.929 28.577 -7.026 1.00 31.88 199 SER A CA 1
ATOM 1544 C C . SER A 1 199 ? 55.404 28.317 -6.670 1.00 31.88 199 SER A C 1
ATOM 1546 O O . SER A 1 199 ? 56.278 28.943 -7.266 1.00 31.88 199 SER A O 1
ATOM 1548 N N . PRO A 1 200 ? 55.711 27.348 -5.777 1.00 44.03 200 PRO A N 1
ATOM 1549 C CA . PRO A 1 200 ? 56.545 26.229 -6.260 1.00 44.03 200 PRO A CA 1
ATOM 1550 C C . PRO A 1 200 ? 56.302 24.834 -5.624 1.00 44.03 200 PRO A C 1
ATOM 1552 O O . PRO A 1 200 ? 55.997 24.716 -4.444 1.00 44.03 200 PRO A O 1
ATOM 1555 N N . ALA A 1 201 ? 56.606 23.801 -6.428 1.00 30.42 201 ALA A N 1
ATOM 1556 C CA . ALA A 1 201 ? 57.101 22.449 -6.087 1.00 30.42 201 ALA A CA 1
ATOM 1557 C C . ALA A 1 201 ? 56.295 21.471 -5.183 1.00 30.42 201 ALA A C 1
ATOM 1559 O O . ALA A 1 201 ? 55.588 21.830 -4.250 1.00 30.42 201 ALA A O 1
ATOM 1560 N N . ALA A 1 202 ? 56.487 20.174 -5.461 1.00 34.56 202 ALA A N 1
ATOM 1561 C CA . ALA A 1 202 ? 56.036 19.012 -4.677 1.00 34.56 202 ALA A CA 1
ATOM 1562 C C . ALA A 1 202 ? 57.243 18.088 -4.363 1.00 34.56 202 ALA A C 1
ATOM 1564 O O . ALA A 1 202 ? 58.343 18.364 -4.852 1.00 34.56 202 ALA A O 1
ATOM 1565 N N . PRO A 1 203 ? 57.071 16.992 -3.592 1.00 42.81 203 PRO A N 1
ATOM 1566 C CA . PRO A 1 203 ? 56.867 15.718 -4.296 1.00 42.81 203 PRO A CA 1
ATOM 1567 C C . PRO A 1 203 ? 55.904 14.693 -3.646 1.00 42.81 203 PRO A C 1
ATOM 1569 O O . PRO A 1 203 ? 55.493 14.783 -2.495 1.00 42.81 203 PRO A O 1
ATOM 1572 N N . GLU A 1 204 ? 55.582 13.707 -4.483 1.00 34.75 204 GLU A N 1
ATOM 1573 C CA . GLU A 1 204 ? 54.912 12.405 -4.327 1.00 34.75 204 GLU A CA 1
ATOM 1574 C C . GLU A 1 204 ? 54.701 11.767 -2.931 1.00 34.75 204 GLU A C 1
ATOM 1576 O O . GLU A 1 204 ? 55.622 11.609 -2.134 1.00 34.75 204 GLU A O 1
ATOM 1581 N N . THR A 1 205 ? 53.529 11.143 -2.737 1.00 29.69 205 THR A N 1
ATOM 1582 C CA . THR A 1 205 ? 53.372 9.661 -2.791 1.00 29.69 205 THR A CA 1
ATOM 1583 C C . THR A 1 205 ? 51.894 9.238 -2.696 1.00 29.69 205 THR A C 1
ATOM 1585 O O . THR A 1 205 ? 51.048 9.999 -2.232 1.00 29.69 205 THR A O 1
ATOM 1588 N N . ALA A 1 206 ? 51.556 8.021 -3.151 1.00 32.06 206 ALA A N 1
ATOM 1589 C CA . ALA A 1 206 ? 50.192 7.475 -3.108 1.00 32.06 206 ALA A CA 1
ATOM 1590 C C . ALA A 1 206 ? 50.168 5.997 -2.652 1.00 32.06 206 ALA A C 1
ATOM 1592 O O . ALA A 1 206 ? 51.017 5.215 -3.089 1.00 32.06 206 ALA A O 1
ATOM 1593 N N . PRO A 1 207 ? 49.198 5.569 -1.817 1.00 37.97 207 PRO A N 1
ATOM 1594 C CA . PRO A 1 207 ? 49.118 4.191 -1.332 1.00 37.97 207 PRO A CA 1
ATOM 1595 C C . PRO A 1 207 ? 48.529 3.236 -2.387 1.00 37.97 207 PRO A C 1
ATOM 1597 O O . PRO A 1 207 ? 47.473 3.496 -2.967 1.00 37.97 207 PRO A O 1
ATOM 1600 N N . ARG A 1 208 ? 49.183 2.087 -2.605 1.00 30.00 208 ARG A N 1
ATOM 1601 C CA . ARG A 1 208 ? 48.700 0.991 -3.470 1.00 30.00 208 ARG A CA 1
ATOM 1602 C C . ARG A 1 208 ? 48.158 -0.188 -2.655 1.00 30.00 208 ARG A C 1
ATOM 1604 O O . ARG A 1 208 ? 48.538 -0.400 -1.509 1.00 30.00 208 ARG A O 1
ATOM 1611 N N . ALA A 1 209 ? 47.267 -0.963 -3.273 1.00 30.67 209 ALA A N 1
ATOM 1612 C CA . ALA A 1 209 ? 46.598 -2.099 -2.643 1.00 30.67 209 ALA A CA 1
ATOM 1613 C C . ALA A 1 209 ? 47.509 -3.330 -2.466 1.00 30.67 209 ALA A C 1
ATOM 1615 O O . ALA A 1 209 ? 48.324 -3.648 -3.332 1.00 30.67 209 ALA A O 1
ATOM 1616 N N . VAL A 1 210 ? 47.294 -4.062 -1.370 1.00 30.88 210 VAL A N 1
ATOM 1617 C CA . VAL A 1 210 ? 47.971 -5.329 -1.053 1.00 30.88 210 VAL A CA 1
ATOM 1618 C C . VAL A 1 210 ? 47.386 -6.483 -1.881 1.00 30.88 210 VAL A C 1
ATOM 1620 O O . VAL A 1 210 ? 46.170 -6.585 -2.053 1.00 30.88 210 VAL A O 1
ATOM 1623 N N . ARG A 1 211 ? 48.250 -7.386 -2.359 1.00 30.88 211 ARG A N 1
ATOM 1624 C CA . ARG A 1 211 ? 47.889 -8.718 -2.878 1.00 30.88 211 ARG A CA 1
ATOM 1625 C C . ARG A 1 211 ? 48.503 -9.804 -1.977 1.00 30.88 211 ARG A C 1
ATOM 1627 O O . ARG A 1 211 ? 49.549 -9.541 -1.391 1.00 30.88 211 ARG A O 1
ATOM 1634 N N . PRO A 1 212 ? 47.877 -10.989 -1.855 1.00 38.88 212 PRO A N 1
ATOM 1635 C CA . PRO A 1 212 ? 48.395 -12.082 -1.034 1.00 38.88 212 PRO A CA 1
ATOM 1636 C C . PRO A 1 212 ? 49.594 -12.784 -1.686 1.00 38.88 212 PRO A C 1
ATOM 1638 O O . PRO A 1 212 ? 49.773 -12.735 -2.906 1.00 38.88 212 PRO A O 1
ATOM 1641 N N . ASP A 1 213 ? 50.386 -13.448 -0.846 1.00 31.39 213 ASP A N 1
ATOM 1642 C CA . ASP A 1 213 ? 51.710 -13.967 -1.188 1.00 31.39 213 ASP A CA 1
ATOM 1643 C C . ASP A 1 213 ? 51.723 -15.369 -1.835 1.00 31.39 213 ASP A C 1
ATOM 1645 O O . ASP A 1 213 ? 50.691 -16.036 -1.966 1.00 31.39 213 ASP A O 1
ATOM 1649 N N . ARG A 1 214 ? 52.908 -15.811 -2.278 1.00 30.73 214 ARG A N 1
ATOM 1650 C CA . ARG A 1 214 ? 53.125 -17.094 -2.977 1.00 30.73 214 ARG A CA 1
ATOM 1651 C C . ARG A 1 214 ? 53.497 -18.267 -2.050 1.00 30.73 214 ARG A C 1
ATOM 1653 O O . ARG A 1 214 ? 53.808 -18.108 -0.876 1.00 30.73 214 ARG A O 1
ATOM 1660 N N . ARG A 1 215 ? 53.438 -19.475 -2.627 1.00 31.53 215 ARG A N 1
ATOM 1661 C CA . ARG A 1 215 ? 53.796 -20.768 -2.009 1.00 31.53 215 ARG A CA 1
ATOM 1662 C C . ARG A 1 215 ? 55.290 -20.874 -1.656 1.00 31.53 215 ARG A C 1
ATOM 1664 O O . ARG A 1 215 ? 56.105 -20.311 -2.386 1.00 31.53 215 ARG A O 1
ATOM 1671 N N . PRO A 1 216 ? 55.641 -21.778 -0.728 1.00 39.41 216 PRO A N 1
ATOM 1672 C CA . PRO A 1 216 ? 56.839 -22.608 -0.802 1.00 39.41 216 PRO A CA 1
ATOM 1673 C C . PRO A 1 216 ? 56.538 -24.019 -1.362 1.00 39.41 216 PRO A C 1
ATOM 1675 O O . PRO A 1 216 ? 55.481 -24.592 -1.093 1.00 39.41 216 PRO A O 1
ATOM 1678 N N . ASP A 1 217 ? 57.501 -24.601 -2.076 1.00 34.75 217 ASP A N 1
ATOM 1679 C CA . ASP A 1 217 ? 57.649 -26.055 -2.274 1.00 34.75 217 ASP A CA 1
ATOM 1680 C C . ASP A 1 217 ? 58.729 -26.557 -1.273 1.00 34.75 217 ASP A C 1
ATOM 1682 O O . ASP A 1 217 ? 59.576 -25.765 -0.864 1.00 34.75 217 ASP A O 1
ATOM 1686 N N . GLY A 1 218 ? 58.804 -27.809 -0.803 1.00 30.14 218 GLY A N 1
ATOM 1687 C CA . GLY A 1 218 ? 57.986 -29.007 -1.032 1.00 30.14 218 GLY A CA 1
ATOM 1688 C C . GLY A 1 218 ? 58.544 -30.225 -0.249 1.00 30.14 218 GLY A C 1
ATOM 1689 O O . GLY A 1 218 ? 59.235 -30.047 0.746 1.00 30.14 218 GLY A O 1
ATOM 1690 N N . ALA A 1 219 ? 58.298 -31.443 -0.760 1.00 29.47 219 ALA A N 1
ATOM 1691 C CA . ALA A 1 219 ? 58.877 -32.752 -0.370 1.00 29.47 219 ALA A CA 1
ATOM 1692 C C . ALA A 1 219 ? 58.321 -33.556 0.851 1.00 29.47 219 ALA A C 1
ATOM 1694 O O . ALA A 1 219 ? 58.489 -33.220 2.016 1.00 29.47 219 ALA A O 1
ATOM 1695 N N . THR A 1 220 ? 57.786 -34.743 0.512 1.00 31.61 220 THR A N 1
ATOM 1696 C CA . THR A 1 220 ? 57.830 -36.050 1.225 1.00 31.61 220 THR A CA 1
ATOM 1697 C C . THR A 1 220 ? 57.304 -36.240 2.662 1.00 31.61 220 THR A C 1
ATOM 1699 O O . THR A 1 220 ? 58.009 -35.993 3.635 1.00 31.61 220 THR A O 1
ATOM 1702 N N . THR A 1 221 ? 56.200 -36.994 2.792 1.00 29.27 221 THR A N 1
ATOM 1703 C CA . THR A 1 221 ? 56.187 -38.376 3.361 1.00 29.27 221 THR A CA 1
ATOM 1704 C C . THR A 1 221 ? 54.855 -39.101 3.048 1.00 29.27 221 THR A C 1
ATOM 1706 O O . THR A 1 221 ? 53.958 -38.498 2.463 1.00 29.27 221 THR A O 1
ATOM 1709 N N . ARG A 1 222 ? 54.741 -40.418 3.324 1.00 29.84 222 ARG A N 1
ATOM 1710 C CA . ARG A 1 222 ? 53.608 -41.289 2.916 1.00 29.84 222 ARG A CA 1
ATOM 1711 C C . ARG A 1 222 ? 52.760 -41.801 4.093 1.00 29.84 222 ARG A C 1
ATOM 1713 O O . ARG A 1 222 ? 53.313 -42.420 4.993 1.00 29.84 222 ARG A O 1
ATOM 1720 N N . ALA A 1 223 ? 51.435 -41.713 3.957 1.00 29.11 223 ALA A N 1
ATOM 1721 C CA . ALA A 1 223 ? 50.399 -42.658 4.425 1.00 29.11 223 ALA A CA 1
ATOM 1722 C C . ALA A 1 223 ? 49.051 -42.224 3.792 1.00 29.11 223 ALA A C 1
ATOM 1724 O O . ALA A 1 223 ? 48.906 -41.048 3.474 1.00 29.11 223 ALA A O 1
ATOM 1725 N N . GLY A 1 224 ? 48.035 -43.059 3.556 1.00 27.95 224 GLY A N 1
ATOM 1726 C CA . GLY A 1 224 ? 47.869 -44.507 3.742 1.00 27.95 224 GLY A CA 1
ATOM 1727 C C . GLY A 1 224 ? 46.366 -44.829 3.885 1.00 27.95 224 GLY A C 1
ATOM 1728 O O . GLY A 1 224 ? 45.678 -44.050 4.531 1.00 27.95 224 GLY A O 1
ATOM 1729 N N . GLN A 1 225 ? 45.882 -45.949 3.319 1.00 29.47 225 GLN A N 1
ATOM 1730 C CA . GLN A 1 225 ? 44.457 -46.368 3.229 1.00 29.47 225 GLN A CA 1
ATOM 1731 C C . GLN A 1 225 ? 43.604 -45.466 2.295 1.00 29.47 225 GLN A C 1
ATOM 1733 O O . GLN A 1 225 ? 43.527 -44.259 2.488 1.00 29.47 225 GLN A O 1
ATOM 1738 N N . GLU A 1 226 ? 43.077 -45.893 1.140 1.00 28.84 226 GLU A N 1
ATOM 1739 C CA . GLU A 1 226 ? 42.279 -47.076 0.730 1.00 28.84 226 GLU A CA 1
ATOM 1740 C C . GLU A 1 226 ? 40.761 -46.928 0.940 1.00 28.84 226 GLU A C 1
ATOM 1742 O O . GLU A 1 226 ? 40.266 -46.805 2.056 1.00 28.84 226 GLU A O 1
ATOM 1747 N N . VAL A 1 227 ? 40.019 -47.000 -0.174 1.00 29.78 227 VAL A N 1
ATOM 1748 C CA . VAL A 1 227 ? 38.550 -47.074 -0.243 1.00 29.78 227 VAL A CA 1
ATOM 1749 C C . VAL A 1 227 ? 38.179 -48.219 -1.197 1.00 29.78 227 VAL A C 1
ATOM 1751 O O . VAL A 1 227 ? 38.500 -48.123 -2.383 1.00 29.78 227 VAL A O 1
ATOM 1754 N N . PRO A 1 228 ? 37.517 -49.291 -0.727 1.00 35.72 228 PRO A N 1
ATOM 1755 C CA . PRO A 1 228 ? 37.045 -50.375 -1.585 1.00 35.72 228 PRO A CA 1
ATOM 1756 C C . PRO A 1 228 ? 35.569 -50.196 -1.993 1.00 35.72 228 PRO A C 1
ATOM 1758 O O . PRO A 1 228 ? 34.694 -50.095 -1.136 1.00 35.72 228 PRO A O 1
ATOM 1761 N N . ASP A 1 229 ? 35.283 -50.244 -3.298 1.00 30.59 229 ASP A N 1
ATOM 1762 C CA . ASP A 1 229 ? 33.925 -50.396 -3.858 1.00 30.59 229 ASP A CA 1
ATOM 1763 C C . ASP A 1 229 ? 33.880 -51.637 -4.784 1.00 30.59 229 ASP A C 1
ATOM 1765 O O . ASP A 1 229 ? 34.456 -51.610 -5.879 1.00 30.59 229 ASP A O 1
ATOM 1769 N N . PRO A 1 230 ? 33.285 -52.768 -4.350 1.00 35.88 230 PRO A N 1
ATOM 1770 C CA . PRO A 1 230 ? 33.363 -54.037 -5.068 1.00 35.88 230 PRO A CA 1
ATOM 1771 C C . PRO A 1 230 ? 32.195 -54.269 -6.043 1.00 35.88 230 PRO A C 1
ATOM 1773 O O . PRO A 1 230 ? 31.029 -54.362 -5.661 1.00 35.88 230 PRO A O 1
ATOM 1776 N N . ARG A 1 231 ? 32.513 -54.523 -7.320 1.00 34.16 231 ARG A N 1
ATOM 1777 C CA . ARG A 1 231 ? 31.552 -55.039 -8.314 1.00 34.16 231 ARG A CA 1
ATOM 1778 C C . ARG A 1 231 ? 31.606 -56.569 -8.420 1.00 34.16 231 ARG A C 1
ATOM 1780 O O . ARG A 1 231 ? 32.502 -57.078 -9.089 1.00 34.16 231 ARG A O 1
ATOM 1787 N N . ALA A 1 232 ? 30.597 -57.295 -7.925 1.00 29.52 232 ALA A N 1
ATOM 1788 C CA . ALA A 1 232 ? 30.316 -58.661 -8.399 1.00 29.52 232 ALA A CA 1
ATOM 1789 C C . ALA A 1 232 ? 28.852 -59.133 -8.227 1.00 29.52 232 ALA A C 1
ATOM 1791 O O . ALA A 1 232 ? 28.264 -59.078 -7.156 1.00 29.52 232 ALA A O 1
ATOM 1792 N N . ARG A 1 233 ? 28.331 -59.620 -9.358 1.00 29.12 233 ARG A N 1
ATOM 1793 C CA . ARG A 1 233 ? 27.157 -60.464 -9.672 1.00 29.12 233 ARG A CA 1
ATOM 1794 C C . ARG A 1 233 ? 26.654 -61.461 -8.605 1.00 29.12 233 ARG A C 1
ATOM 1796 O O . ARG A 1 233 ? 27.474 -62.063 -7.930 1.00 29.12 233 ARG A O 1
ATOM 1803 N N . CYS A 1 234 ? 25.334 -61.724 -8.634 1.00 26.83 234 CYS A N 1
ATOM 1804 C CA . CYS A 1 234 ? 24.614 -63.030 -8.689 1.00 26.83 234 CYS A CA 1
ATOM 1805 C C . CYS A 1 234 ? 23.089 -62.770 -8.472 1.00 26.83 234 CYS A C 1
ATOM 1807 O O . CYS A 1 234 ? 22.745 -61.751 -7.882 1.00 26.83 234 CYS A O 1
ATOM 1809 N N . ASP A 1 235 ? 22.102 -63.562 -8.920 1.00 28.84 235 ASP A N 1
ATOM 1810 C CA . ASP A 1 235 ? 22.090 -64.704 -9.856 1.00 28.84 235 ASP A CA 1
ATOM 1811 C C . ASP A 1 235 ? 20.690 -64.907 -10.508 1.00 28.84 235 ASP A C 1
ATOM 1813 O O . ASP A 1 235 ? 19.726 -64.229 -10.144 1.00 28.84 235 ASP A O 1
ATOM 1817 N N . GLN A 1 236 ? 20.559 -65.844 -11.461 1.00 29.27 236 GLN A N 1
ATOM 1818 C CA . GLN A 1 236 ? 19.262 -66.338 -11.991 1.00 29.27 236 GLN A CA 1
ATOM 1819 C C . GLN A 1 236 ? 18.824 -67.666 -11.334 1.00 29.27 236 GLN A C 1
ATOM 1821 O O . GLN A 1 236 ? 19.605 -68.303 -10.630 1.00 29.27 236 GLN A O 1
ATOM 1826 N N . PRO A 1 237 ? 17.600 -68.153 -11.627 1.00 44.06 237 PRO A N 1
ATOM 1827 C CA . PRO A 1 237 ? 17.529 -69.533 -12.138 1.00 44.06 237 PRO A CA 1
ATOM 1828 C C . PRO A 1 237 ? 16.608 -69.744 -13.363 1.00 44.06 237 PRO A C 1
ATOM 1830 O O . PRO A 1 237 ? 15.578 -69.091 -13.527 1.00 44.06 237 PRO A O 1
ATOM 1833 N N . GLU A 1 238 ? 16.955 -70.725 -14.210 1.00 33.31 238 GLU A N 1
ATOM 1834 C CA . GLU A 1 238 ? 16.145 -71.180 -15.356 1.00 33.31 238 GLU A CA 1
ATOM 1835 C C . GLU A 1 238 ? 14.836 -71.892 -14.944 1.00 33.31 238 GLU A C 1
ATOM 1837 O O . GLU A 1 238 ? 14.792 -72.606 -13.940 1.00 33.31 238 GLU A O 1
ATOM 1842 N N . ARG A 1 239 ? 13.856 -71.942 -15.867 1.00 29.39 239 ARG A N 1
ATOM 1843 C CA . ARG A 1 239 ? 13.244 -73.234 -16.255 1.00 29.39 239 ARG A CA 1
ATOM 1844 C C . ARG A 1 239 ? 12.742 -73.252 -17.705 1.00 29.39 239 ARG A C 1
ATOM 1846 O O . ARG A 1 239 ? 12.156 -72.301 -18.206 1.00 29.39 239 ARG A O 1
ATOM 1853 N N . ARG A 1 240 ? 12.995 -74.370 -18.395 1.00 31.98 240 ARG A N 1
ATOM 1854 C CA . ARG A 1 240 ? 12.773 -74.567 -19.843 1.00 31.98 240 ARG A CA 1
ATOM 1855 C C . ARG A 1 240 ? 11.373 -75.102 -20.169 1.00 31.98 240 ARG A C 1
ATOM 1857 O O . ARG A 1 240 ? 10.919 -76.000 -19.463 1.00 31.98 240 ARG A O 1
ATOM 1864 N N . ARG A 1 241 ? 10.840 -74.772 -21.363 1.00 30.50 241 ARG A N 1
ATOM 1865 C CA . ARG A 1 241 ? 10.483 -75.740 -22.448 1.00 30.50 241 ARG A CA 1
ATOM 1866 C C . ARG A 1 241 ? 9.756 -75.084 -23.646 1.00 30.50 241 ARG A C 1
ATOM 1868 O O . ARG A 1 241 ? 8.741 -74.453 -23.434 1.00 30.50 241 ARG A O 1
ATOM 1875 N N . ARG A 1 242 ? 10.239 -75.394 -24.871 1.00 29.75 242 ARG A N 1
ATOM 1876 C CA . ARG A 1 242 ? 9.522 -75.823 -26.119 1.00 29.75 242 ARG A CA 1
ATOM 1877 C C . ARG A 1 242 ? 8.267 -75.008 -26.570 1.00 29.75 242 ARG A C 1
ATOM 1879 O O . ARG A 1 242 ? 7.405 -74.716 -25.770 1.00 29.75 242 ARG A O 1
ATOM 1886 N N . ARG A 1 243 ? 8.000 -74.745 -27.864 1.00 29.22 243 ARG A N 1
ATOM 1887 C CA . ARG A 1 243 ? 8.277 -75.539 -29.088 1.00 29.22 243 ARG A CA 1
ATOM 1888 C C . ARG A 1 243 ? 8.129 -74.686 -30.381 1.00 29.22 243 ARG A C 1
ATOM 1890 O O . ARG A 1 243 ? 7.571 -73.602 -30.358 1.00 29.22 243 ARG A O 1
ATOM 1897 N N . ARG A 1 244 ? 8.620 -75.250 -31.493 1.00 29.64 244 ARG A N 1
ATOM 1898 C CA . ARG A 1 244 ? 8.582 -74.820 -32.917 1.00 29.64 244 ARG A CA 1
ATOM 1899 C C . ARG A 1 244 ? 7.270 -74.151 -33.405 1.00 29.64 244 ARG A C 1
ATOM 1901 O O . ARG A 1 244 ? 6.197 -74.604 -33.026 1.00 29.64 244 ARG A O 1
ATOM 1908 N N . GLY A 1 245 ? 7.370 -73.201 -34.348 1.00 27.84 245 GLY A N 1
ATOM 1909 C CA . GLY A 1 245 ? 6.251 -72.740 -35.207 1.00 27.84 245 GLY A CA 1
ATOM 1910 C C . GLY A 1 245 ? 6.117 -73.549 -36.514 1.00 27.84 245 GLY A C 1
ATOM 1911 O O . GLY A 1 245 ? 6.707 -74.629 -36.610 1.00 27.84 245 GLY A O 1
ATOM 1912 N N . PRO A 1 246 ? 5.401 -73.036 -37.540 1.00 42.03 246 PRO A N 1
ATOM 1913 C CA . PRO A 1 246 ? 5.865 -73.235 -38.926 1.00 42.03 246 PRO A CA 1
ATOM 1914 C C . PRO A 1 246 ? 5.645 -72.040 -39.892 1.00 42.03 246 PRO A C 1
ATOM 1916 O O . PRO A 1 246 ? 4.921 -71.093 -39.605 1.00 42.03 246 PRO A O 1
ATOM 1919 N N . ARG A 1 247 ? 6.261 -72.130 -41.084 1.00 32.81 247 ARG A N 1
ATOM 1920 C CA . ARG A 1 247 ? 6.056 -71.254 -42.264 1.00 32.81 247 ARG A CA 1
ATOM 1921 C C . ARG A 1 247 ? 4.978 -71.823 -43.208 1.00 32.81 247 ARG A C 1
ATOM 1923 O O . ARG A 1 247 ? 4.936 -73.040 -43.352 1.00 32.81 247 ARG A O 1
ATOM 1930 N N . ARG A 1 248 ? 4.264 -70.962 -43.955 1.00 29.02 248 ARG A N 1
ATOM 1931 C CA . ARG A 1 248 ? 3.674 -71.141 -45.320 1.00 29.02 248 ARG A CA 1
ATOM 1932 C C . ARG A 1 248 ? 3.380 -69.720 -45.867 1.00 29.02 248 ARG A C 1
ATOM 1934 O O . ARG A 1 248 ? 2.910 -68.918 -45.072 1.00 29.02 248 ARG A O 1
ATOM 1941 N N . ALA A 1 249 ? 3.691 -69.234 -47.078 1.00 30.41 249 ALA A N 1
ATOM 1942 C CA . ALA A 1 249 ? 4.149 -69.742 -48.390 1.00 30.41 249 ALA A CA 1
ATOM 1943 C C . ALA A 1 249 ? 3.051 -69.938 -49.472 1.00 30.41 249 ALA A C 1
ATOM 1945 O O . ALA A 1 249 ? 2.056 -70.604 -49.213 1.00 30.41 249 ALA A O 1
ATOM 1946 N N . HIS A 1 250 ? 3.344 -69.437 -50.692 1.00 27.91 250 HIS A N 1
ATOM 1947 C CA . HIS A 1 250 ? 2.562 -69.432 -51.962 1.00 27.91 250 HIS A CA 1
ATOM 1948 C C . HIS A 1 250 ? 1.385 -68.418 -52.022 1.00 27.91 250 HIS A C 1
ATOM 1950 O O . HIS A 1 250 ? 0.675 -68.273 -51.037 1.00 27.91 250 HIS A O 1
ATOM 1956 N N . ARG A 1 251 ? 1.229 -67.523 -53.031 1.00 29.03 251 ARG A N 1
ATOM 1957 C CA . ARG A 1 251 ? 1.213 -67.579 -54.536 1.00 29.03 251 ARG A CA 1
ATOM 1958 C C . ARG A 1 251 ? -0.136 -68.092 -55.114 1.00 29.03 251 ARG A C 1
ATOM 1960 O O . ARG A 1 251 ? -0.691 -69.001 -54.514 1.00 29.03 251 ARG A O 1
ATOM 1967 N N . PRO A 1 252 ? -0.540 -67.729 -56.361 1.00 53.09 252 PRO A N 1
ATOM 1968 C CA . PRO A 1 252 ? -0.454 -66.422 -57.054 1.00 53.09 252 PRO A CA 1
ATOM 1969 C C . PRO A 1 252 ? -1.689 -66.109 -57.967 1.00 53.09 252 PRO A C 1
ATOM 1971 O O . PRO A 1 252 ? -2.560 -66.953 -58.149 1.00 53.09 252 PRO A O 1
ATOM 1974 N N . ARG A 1 253 ? -1.705 -64.946 -58.644 1.00 29.92 253 ARG A N 1
ATOM 1975 C CA . ARG A 1 253 ? -2.283 -64.668 -59.996 1.00 29.92 253 ARG A CA 1
ATOM 1976 C C . ARG A 1 253 ? -1.743 -63.281 -60.421 1.00 29.92 253 ARG A C 1
ATOM 1978 O O . ARG A 1 253 ? -1.664 -62.411 -59.566 1.00 29.92 253 ARG A O 1
ATOM 1985 N N . ALA A 1 254 ? -1.107 -63.063 -61.579 1.00 30.62 254 ALA A N 1
ATOM 1986 C CA . ALA A 1 254 ? -1.524 -63.269 -62.978 1.00 30.62 254 ALA A CA 1
ATOM 1987 C C . ALA A 1 254 ? -2.678 -62.317 -63.373 1.00 30.62 254 ALA A C 1
ATOM 1989 O O . ALA A 1 254 ? -3.642 -62.215 -62.626 1.00 30.62 254 ALA A O 1
ATOM 1990 N N . GLN A 1 255 ? -2.642 -61.610 -64.509 1.00 32.53 255 GLN A N 1
ATOM 1991 C CA . GLN A 1 255 ? -1.940 -61.910 -65.773 1.00 32.53 255 GLN A CA 1
ATOM 1992 C C . GLN A 1 255 ? -1.202 -60.695 -66.379 1.00 32.53 255 GLN A C 1
ATOM 1994 O O . GLN A 1 255 ? -1.449 -59.557 -65.999 1.00 32.53 255 GLN A O 1
ATOM 1999 N N . ALA A 1 256 ? -0.350 -60.951 -67.378 1.00 30.17 256 ALA A N 1
ATOM 2000 C CA . ALA A 1 256 ? 0.172 -59.956 -68.317 1.00 30.17 256 ALA A CA 1
ATOM 2001 C C . ALA A 1 256 ? 0.228 -60.564 -69.732 1.00 30.17 256 ALA A C 1
ATOM 2003 O O . ALA A 1 256 ? 0.522 -61.754 -69.869 1.00 30.17 256 ALA A O 1
ATOM 2004 N N . ARG A 1 257 ? -0.021 -59.758 -70.774 1.00 30.70 257 ARG A N 1
ATOM 2005 C CA . ARG A 1 257 ? 0.276 -60.070 -72.186 1.00 30.70 257 ARG A CA 1
ATOM 2006 C C . ARG A 1 257 ? 0.697 -58.793 -72.928 1.00 30.70 257 ARG A C 1
ATOM 2008 O O . ARG A 1 257 ? 0.201 -57.712 -72.633 1.00 30.70 257 ARG A O 1
ATOM 2015 N N . SER A 1 258 ? 1.603 -58.964 -73.884 1.00 29.66 258 SER A N 1
ATOM 2016 C CA . SER A 1 258 ? 2.259 -57.946 -74.731 1.00 29.66 258 SER A CA 1
ATOM 2017 C C . SER A 1 258 ? 2.296 -58.507 -76.183 1.00 29.66 258 SER A C 1
ATOM 2019 O O . SER A 1 258 ? 1.638 -59.532 -76.390 1.00 29.66 258 SER A O 1
ATOM 2021 N N . PRO A 1 259 ? 3.106 -58.029 -77.166 1.00 53.50 259 PRO A N 1
ATOM 2022 C CA . PRO A 1 259 ? 3.888 -56.779 -77.319 1.00 53.50 259 PRO A CA 1
ATOM 2023 C C . PRO A 1 259 ? 3.804 -56.148 -78.757 1.00 53.50 259 PRO A C 1
ATOM 2025 O O . PRO A 1 259 ? 3.075 -56.648 -79.606 1.00 53.50 259 PRO A O 1
ATOM 2028 N N . ARG A 1 260 ? 4.694 -55.171 -79.059 1.00 31.52 260 ARG A N 1
ATOM 2029 C CA . ARG A 1 260 ? 5.100 -54.635 -80.403 1.00 31.52 260 ARG A CA 1
ATOM 2030 C C . ARG A 1 260 ? 4.104 -53.620 -81.020 1.00 31.52 260 ARG A C 1
ATOM 2032 O O . ARG A 1 260 ? 2.906 -53.804 -80.904 1.00 31.52 260 ARG A O 1
ATOM 2039 N N . HIS A 1 261 ? 4.517 -52.500 -81.636 1.00 31.20 261 HIS A N 1
ATOM 2040 C CA . HIS A 1 261 ? 5.621 -52.311 -82.602 1.00 31.20 261 HIS A CA 1
ATOM 2041 C C . HIS A 1 261 ? 6.535 -51.063 -82.397 1.00 31.20 261 HIS A C 1
ATOM 2043 O O . HIS A 1 261 ? 6.433 -50.352 -81.407 1.00 31.20 261 HIS A O 1
ATOM 2049 N N . HIS A 1 262 ? 7.485 -50.901 -83.333 1.00 31.92 262 HIS A N 1
ATOM 2050 C CA . HIS A 1 262 ? 8.730 -50.100 -83.366 1.00 31.92 262 HIS A CA 1
ATOM 2051 C C . HIS A 1 262 ? 8.731 -48.596 -82.971 1.00 31.92 262 HIS A C 1
ATOM 2053 O O . HIS A 1 262 ? 7.705 -47.929 -83.050 1.00 31.92 262 HIS A O 1
ATOM 2059 N N . PRO A 1 263 ? 9.927 -48.029 -82.661 1.00 43.62 263 PRO A N 1
ATOM 2060 C CA . PRO A 1 263 ? 10.128 -46.609 -82.356 1.00 43.62 263 PRO A CA 1
ATOM 2061 C C . PRO A 1 263 ? 10.684 -45.773 -83.530 1.00 43.62 263 PRO A C 1
ATOM 2063 O O . PRO A 1 263 ? 11.580 -46.228 -84.245 1.00 43.62 263 PRO A O 1
ATOM 2066 N N . ARG A 1 264 ? 10.257 -44.503 -83.632 1.00 32.97 264 ARG A N 1
ATOM 2067 C CA . ARG A 1 264 ? 11.062 -43.301 -83.978 1.00 32.97 264 ARG A CA 1
ATOM 2068 C C . ARG A 1 264 ? 10.161 -42.055 -83.994 1.00 32.97 264 ARG A C 1
ATOM 2070 O O . ARG A 1 264 ? 8.970 -42.178 -84.240 1.00 32.97 264 ARG A O 1
ATOM 2077 N N . ALA A 1 265 ? 10.773 -40.884 -83.774 1.00 31.86 265 ALA A N 1
ATOM 2078 C CA . ALA A 1 265 ? 10.137 -39.588 -83.482 1.00 31.86 265 ALA A CA 1
ATOM 2079 C C . ALA A 1 265 ? 9.306 -39.568 -82.168 1.00 31.86 265 ALA A C 1
ATOM 2081 O O . ALA A 1 265 ? 8.643 -40.539 -81.832 1.00 31.86 265 ALA A O 1
ATOM 2082 N N . ALA A 1 266 ? 9.337 -38.518 -81.342 1.00 35.78 266 ALA A N 1
ATOM 2083 C CA . ALA A 1 266 ? 10.163 -37.306 -81.372 1.00 35.78 266 ALA A CA 1
ATOM 2084 C C . ALA A 1 266 ? 10.750 -36.997 -79.979 1.00 35.78 266 ALA A C 1
ATOM 2086 O O . ALA A 1 266 ? 10.356 -37.577 -78.970 1.00 35.78 266 ALA A O 1
ATOM 2087 N N . ARG A 1 267 ? 11.725 -36.081 -79.942 1.00 45.22 267 ARG A N 1
ATOM 2088 C CA . ARG A 1 267 ? 12.217 -35.454 -78.701 1.00 45.22 267 ARG A CA 1
ATOM 2089 C C . ARG A 1 267 ? 11.139 -34.485 -78.169 1.00 45.22 267 ARG A C 1
ATOM 2091 O O . ARG A 1 267 ? 10.179 -34.224 -78.884 1.00 45.22 267 ARG A O 1
ATOM 2098 N N . LEU A 1 268 ? 11.365 -33.892 -76.988 1.00 40.91 268 LEU A N 1
ATOM 2099 C CA . LEU A 1 268 ? 10.484 -32.926 -76.288 1.00 40.91 268 LEU A CA 1
ATOM 2100 C C . LEU A 1 268 ? 9.408 -33.520 -75.351 1.00 40.91 268 LEU A C 1
ATOM 2102 O O . LEU A 1 268 ? 8.246 -33.147 -75.431 1.00 40.91 268 LEU A O 1
ATOM 2106 N N . HIS A 1 269 ? 9.817 -34.355 -74.388 1.00 36.78 269 HIS A N 1
ATOM 2107 C CA . HIS A 1 269 ? 9.269 -34.295 -73.016 1.00 36.78 269 HIS A CA 1
ATOM 2108 C C . HIS A 1 269 ? 10.228 -34.943 -71.996 1.00 36.78 269 HIS A C 1
ATOM 2110 O O . HIS A 1 269 ? 9.884 -35.873 -71.274 1.00 36.78 269 HIS A O 1
ATOM 2116 N N . GLU A 1 270 ? 11.457 -34.424 -71.926 1.00 39.50 270 GLU A N 1
ATOM 2117 C CA . GLU A 1 270 ? 12.421 -34.759 -70.867 1.00 39.50 270 GLU A CA 1
ATOM 2118 C C . GLU A 1 270 ? 12.849 -33.479 -70.134 1.00 39.50 270 GLU A C 1
ATOM 2120 O O . GLU A 1 270 ? 13.986 -33.019 -70.195 1.00 39.50 270 GLU A O 1
ATOM 2125 N N . THR A 1 271 ? 11.876 -32.862 -69.465 1.00 45.78 271 THR A N 1
ATOM 2126 C CA . THR A 1 271 ? 12.073 -31.684 -68.617 1.00 45.78 271 THR A CA 1
ATOM 2127 C C . THR A 1 271 ? 11.069 -31.699 -67.466 1.00 45.78 271 THR A C 1
ATOM 2129 O O . THR A 1 271 ? 9.884 -31.943 -67.667 1.00 45.78 271 THR A O 1
ATOM 2132 N N . ALA A 1 272 ? 11.555 -31.392 -66.259 1.00 47.69 272 ALA A N 1
ATOM 2133 C CA . ALA A 1 272 ? 10.765 -31.085 -65.061 1.00 47.69 272 ALA A CA 1
ATOM 2134 C C . ALA A 1 272 ? 9.861 -32.187 -64.447 1.00 47.69 272 ALA A C 1
ATOM 2136 O O . ALA A 1 272 ? 8.688 -31.943 -64.184 1.00 47.69 272 ALA A O 1
ATOM 2137 N N . VAL A 1 273 ? 10.450 -33.308 -63.995 1.00 44.81 273 VAL A N 1
ATOM 2138 C CA . VAL A 1 273 ? 10.075 -33.895 -62.678 1.00 44.81 273 VAL A CA 1
ATOM 2139 C C . VAL A 1 273 ? 11.322 -34.257 -61.853 1.00 44.81 273 VAL A C 1
ATOM 2141 O O . VAL A 1 273 ? 11.552 -35.400 -61.478 1.00 44.81 273 VAL A O 1
ATOM 2144 N N . SER A 1 274 ? 12.141 -33.248 -61.547 1.00 46.78 274 SER A N 1
ATOM 2145 C CA . SER A 1 274 ? 13.113 -33.300 -60.437 1.00 46.78 274 SER A CA 1
ATOM 2146 C C . SER A 1 274 ? 13.031 -32.023 -59.588 1.00 46.78 274 SER A C 1
ATOM 2148 O O . SER A 1 274 ? 14.025 -31.453 -59.143 1.00 46.78 274 SER A O 1
ATOM 2150 N N . ALA A 1 275 ? 11.802 -31.539 -59.385 1.00 41.84 275 ALA A N 1
ATOM 2151 C CA . ALA A 1 275 ? 11.518 -30.548 -58.361 1.00 41.84 275 ALA A CA 1
ATOM 2152 C C . ALA A 1 275 ? 11.582 -31.257 -57.003 1.00 41.84 275 ALA A C 1
ATOM 2154 O O . ALA A 1 275 ? 10.649 -31.961 -56.611 1.00 41.84 275 ALA A O 1
ATOM 2155 N N . SER A 1 276 ? 12.705 -31.114 -56.299 1.00 51.53 276 SER A N 1
ATOM 2156 C CA . SER A 1 276 ? 12.828 -31.614 -54.935 1.00 51.53 276 SER A CA 1
ATOM 2157 C C . SER A 1 276 ? 11.785 -30.923 -54.055 1.00 51.53 276 SER A C 1
ATOM 2159 O O . SER A 1 276 ? 11.763 -29.699 -53.929 1.00 51.53 276 SER A O 1
ATOM 2161 N N . LEU A 1 277 ? 10.891 -31.715 -53.451 1.00 54.56 277 LEU A N 1
ATOM 2162 C CA . LEU A 1 277 ? 9.936 -31.207 -52.466 1.00 54.56 277 LEU A CA 1
ATOM 2163 C C . LEU A 1 277 ? 10.722 -30.444 -51.386 1.00 54.56 277 LEU A C 1
ATOM 2165 O O . LEU A 1 277 ? 11.649 -31.038 -50.822 1.00 54.56 277 LEU A O 1
ATOM 2169 N N . PRO A 1 278 ? 10.391 -29.170 -51.086 1.00 57.75 278 PRO A N 1
ATOM 2170 C CA . PRO A 1 278 ? 11.127 -28.386 -50.103 1.00 57.75 278 PRO A CA 1
ATOM 2171 C C . PRO A 1 278 ? 11.220 -29.143 -48.778 1.00 57.75 278 PRO A C 1
ATOM 2173 O O . PRO A 1 278 ? 10.213 -29.378 -48.109 1.00 57.75 278 PRO A O 1
ATOM 2176 N N . SER A 1 279 ? 12.433 -29.579 -48.425 1.00 73.81 279 SER A N 1
ATOM 2177 C CA . SER A 1 279 ? 12.657 -30.390 -47.230 1.00 73.81 279 SER A CA 1
ATOM 2178 C C . SER A 1 279 ? 12.191 -29.599 -46.010 1.00 73.81 279 SER A C 1
ATOM 2180 O O . SER A 1 279 ? 12.770 -28.539 -45.762 1.00 73.81 279 SER A O 1
ATOM 2182 N N . ASP A 1 280 ? 11.190 -30.103 -45.275 1.00 81.44 280 ASP A N 1
ATOM 2183 C CA . ASP A 1 280 ? 10.635 -29.451 -44.077 1.00 81.44 280 ASP A CA 1
ATOM 2184 C C . ASP A 1 280 ? 11.771 -28.831 -43.237 1.00 81.44 280 ASP A C 1
ATOM 2186 O O . ASP A 1 280 ? 12.609 -29.592 -42.736 1.00 81.44 280 ASP A O 1
ATOM 2190 N N . PRO A 1 281 ? 11.848 -27.487 -43.104 1.00 80.38 281 PRO A N 1
ATOM 2191 C CA . PRO A 1 281 ? 12.962 -26.814 -42.436 1.00 80.38 281 PRO A CA 1
ATOM 2192 C C . PRO A 1 281 ? 13.214 -27.328 -41.017 1.00 80.38 281 PRO A C 1
ATOM 2194 O O . PRO A 1 281 ? 14.353 -27.343 -40.558 1.00 80.38 281 PRO A O 1
ATOM 2197 N N . ARG A 1 282 ? 12.183 -27.870 -40.354 1.00 85.94 282 ARG A N 1
ATOM 2198 C CA . ARG A 1 282 ? 12.271 -28.490 -39.021 1.00 85.94 282 ARG A CA 1
ATOM 2199 C C . ARG A 1 282 ? 13.222 -29.690 -38.978 1.00 85.94 282 ARG A C 1
ATOM 2201 O O . ARG A 1 282 ? 13.738 -30.010 -37.913 1.00 85.94 282 ARG A O 1
ATOM 2208 N N . ARG A 1 283 ? 13.491 -30.338 -40.119 1.00 85.94 283 ARG A N 1
ATOM 2209 C CA . ARG A 1 283 ? 14.494 -31.413 -40.266 1.00 85.94 283 ARG A CA 1
ATOM 2210 C C . ARG A 1 283 ? 15.940 -30.906 -40.261 1.00 85.94 283 ARG A C 1
ATOM 2212 O O . ARG A 1 283 ? 16.847 -31.725 -40.186 1.00 85.94 283 ARG A O 1
ATOM 2219 N N . ARG A 1 284 ? 16.155 -29.590 -40.364 1.00 86.69 284 ARG A N 1
ATOM 2220 C CA . ARG A 1 284 ? 17.471 -28.928 -40.308 1.00 86.69 284 ARG A CA 1
ATOM 2221 C C . ARG A 1 284 ? 17.759 -28.296 -38.939 1.00 86.69 284 ARG A C 1
ATOM 2223 O O . ARG A 1 284 ? 18.789 -27.650 -38.780 1.00 86.69 284 ARG A O 1
ATOM 2230 N N . LEU A 1 285 ? 16.861 -28.462 -37.964 1.00 91.88 285 LEU A N 1
ATOM 2231 C CA . LEU A 1 285 ? 17.098 -28.028 -36.588 1.00 91.88 285 LEU A CA 1
ATOM 2232 C C . LEU A 1 285 ? 18.255 -28.845 -35.981 1.00 91.88 285 LEU A C 1
ATOM 2234 O O . LEU A 1 285 ? 18.286 -30.065 -36.165 1.00 91.88 285 LEU A O 1
ATOM 2238 N N . PRO A 1 286 ? 19.193 -28.208 -35.262 1.00 93.38 286 PRO A N 1
ATOM 2239 C CA . PRO A 1 286 ? 20.352 -28.890 -34.702 1.00 93.38 286 PRO A CA 1
ATOM 2240 C C . PRO A 1 286 ? 19.956 -29.845 -33.568 1.00 93.38 286 PRO A C 1
ATOM 2242 O O . PRO A 1 286 ? 18.955 -29.651 -32.874 1.00 93.38 286 PRO A O 1
ATOM 2245 N N . ALA A 1 287 ? 20.775 -30.876 -33.355 1.00 94.25 287 ALA A N 1
ATOM 2246 C CA . ALA A 1 287 ? 20.660 -31.734 -32.180 1.00 94.25 287 ALA A CA 1
ATOM 2247 C C . ALA A 1 287 ? 21.015 -30.957 -30.900 1.00 94.25 287 ALA A C 1
ATOM 2249 O O . ALA A 1 287 ? 21.840 -30.040 -30.925 1.00 94.25 287 ALA A O 1
ATOM 2250 N N . VAL A 1 288 ? 20.447 -31.369 -29.763 1.00 94.75 288 VAL A N 1
ATOM 2251 C CA . VAL A 1 288 ? 20.753 -30.775 -28.447 1.00 94.75 288 VAL A CA 1
ATOM 2252 C C . VAL A 1 288 ? 22.248 -30.903 -28.145 1.00 94.75 288 VAL A C 1
ATOM 2254 O O . VAL A 1 288 ? 22.882 -29.949 -27.711 1.00 94.75 288 VAL A O 1
ATOM 2257 N N . GLU A 1 289 ? 22.826 -32.061 -28.450 1.00 93.69 289 GLU A N 1
ATOM 2258 C CA . GLU A 1 289 ? 24.242 -32.382 -28.278 1.00 93.69 289 GLU A CA 1
ATOM 2259 C C . GLU A 1 289 ? 25.150 -31.567 -29.211 1.00 93.69 289 GLU A C 1
ATOM 2261 O O . GLU A 1 289 ? 26.274 -31.261 -28.825 1.00 93.69 289 GLU A O 1
ATOM 2266 N N . ALA A 1 290 ? 24.662 -31.176 -30.395 1.00 93.31 290 ALA A N 1
ATOM 2267 C CA . ALA A 1 290 ? 25.405 -30.326 -31.324 1.00 93.31 290 ALA A CA 1
ATOM 2268 C C . ALA A 1 290 ? 25.481 -28.883 -30.806 1.00 93.31 290 ALA A C 1
ATOM 2270 O O . ALA A 1 290 ? 26.576 -28.340 -30.700 1.00 93.31 290 ALA A O 1
ATOM 2271 N N . LEU A 1 291 ? 24.351 -28.297 -30.381 1.00 93.81 291 LEU A N 1
ATOM 2272 C CA . LEU A 1 291 ? 24.370 -26.962 -29.771 1.00 93.81 291 LEU A CA 1
ATOM 2273 C C . LEU A 1 291 ? 25.150 -26.938 -28.453 1.00 93.81 291 LEU A C 1
ATOM 2275 O O . LEU A 1 291 ? 25.854 -25.976 -28.197 1.00 93.81 291 LEU A O 1
ATOM 2279 N N . LEU A 1 292 ? 25.103 -27.997 -27.637 1.00 94.19 292 LEU A N 1
ATOM 2280 C CA . LEU A 1 292 ? 25.925 -28.101 -26.419 1.00 94.19 292 LEU A CA 1
ATOM 2281 C C . LEU A 1 292 ? 27.440 -28.197 -26.684 1.00 94.19 292 LEU A C 1
ATOM 2283 O O . LEU A 1 292 ? 28.210 -28.095 -25.727 1.00 94.19 292 LEU A O 1
ATOM 2287 N N . ALA A 1 293 ? 27.856 -28.420 -27.933 1.00 92.75 293 ALA A N 1
ATOM 2288 C CA . ALA A 1 293 ? 29.253 -28.451 -28.359 1.00 92.75 293 ALA A CA 1
ATOM 2289 C C . ALA A 1 293 ? 29.709 -27.153 -29.059 1.00 92.75 293 ALA A C 1
ATOM 2291 O O . ALA A 1 293 ? 30.908 -26.991 -29.283 1.00 92.75 293 ALA A O 1
ATOM 2292 N N . GLU A 1 294 ? 28.802 -26.220 -29.382 1.00 93.00 294 GLU A N 1
ATOM 2293 C CA . GLU A 1 294 ? 29.188 -24.897 -29.892 1.00 93.00 294 GLU A CA 1
ATOM 2294 C C . GLU A 1 294 ? 29.923 -24.095 -28.795 1.00 93.00 294 GLU A C 1
ATOM 2296 O O . GLU A 1 294 ? 29.477 -24.117 -27.643 1.00 93.00 294 GLU A O 1
ATOM 2301 N N . PRO A 1 295 ? 31.021 -23.369 -29.105 1.00 91.00 295 PRO A N 1
ATOM 2302 C CA . PRO A 1 295 ? 31.864 -22.720 -28.093 1.00 91.00 295 PRO A CA 1
ATOM 2303 C C . PRO A 1 295 ? 31.106 -21.820 -27.108 1.00 91.00 295 PRO A C 1
ATOM 2305 O O . PRO A 1 295 ? 31.306 -21.934 -25.898 1.00 91.00 295 PRO A O 1
ATOM 2308 N N . ASP A 1 296 ? 30.187 -20.988 -27.605 1.00 88.88 296 ASP A N 1
ATOM 2309 C CA . ASP A 1 296 ? 29.408 -20.043 -26.792 1.00 88.88 296 ASP A CA 1
ATOM 2310 C C . ASP A 1 296 ? 28.486 -20.758 -25.789 1.00 88.88 296 ASP A C 1
ATOM 2312 O O . ASP A 1 296 ? 28.302 -20.316 -24.653 1.00 88.88 296 ASP A O 1
ATOM 2316 N N . VAL A 1 297 ? 27.926 -21.904 -26.187 1.00 92.69 297 VAL A N 1
ATOM 2317 C CA . VAL A 1 297 ? 27.029 -22.715 -25.354 1.00 92.69 297 VAL A CA 1
ATOM 2318 C C . VAL A 1 297 ? 27.824 -23.622 -24.412 1.00 92.69 297 VAL A C 1
ATOM 2320 O O . VAL A 1 297 ? 27.414 -23.842 -23.271 1.00 92.69 297 VAL A O 1
ATOM 2323 N N . ALA A 1 298 ? 28.987 -24.112 -24.840 1.00 92.69 298 ALA A N 1
ATOM 2324 C CA . ALA A 1 298 ? 29.915 -24.836 -23.981 1.00 92.69 298 ALA A CA 1
ATOM 2325 C C . ALA A 1 298 ? 30.445 -23.931 -22.851 1.00 92.69 298 ALA A C 1
ATOM 2327 O O . ALA A 1 298 ? 30.497 -24.362 -21.697 1.00 92.69 298 ALA A O 1
ATOM 2328 N N . ALA A 1 299 ? 30.740 -22.658 -23.140 1.00 92.75 299 ALA A N 1
ATOM 2329 C CA . ALA A 1 299 ? 31.163 -21.666 -22.148 1.00 92.75 299 ALA A CA 1
ATOM 2330 C C . ALA A 1 299 ? 30.112 -21.422 -21.044 1.00 92.75 299 ALA A C 1
ATOM 2332 O O . ALA A 1 299 ? 30.466 -21.209 -19.879 1.00 92.75 299 ALA A O 1
ATOM 2333 N N . LEU A 1 300 ? 28.813 -21.535 -21.358 1.00 92.50 300 LEU A N 1
ATOM 2334 C CA . LEU A 1 300 ? 27.743 -21.444 -20.356 1.00 92.50 300 LEU A CA 1
ATOM 2335 C C . LEU A 1 300 ? 27.845 -22.523 -19.272 1.00 92.50 300 LEU A C 1
ATOM 2337 O O . LEU A 1 300 ? 27.463 -22.263 -18.135 1.00 92.50 300 LEU A O 1
ATOM 2341 N N . LEU A 1 301 ? 28.394 -23.705 -19.572 1.00 91.94 301 LEU A N 1
ATOM 2342 C CA . LEU A 1 301 ? 28.551 -24.786 -18.589 1.00 91.94 301 LEU A CA 1
ATOM 2343 C C . LEU A 1 301 ? 29.561 -24.449 -17.476 1.00 91.94 301 LEU A C 1
ATOM 2345 O O . LEU A 1 301 ? 29.521 -25.078 -16.421 1.00 91.94 301 LEU A O 1
ATOM 2349 N N . GLY A 1 302 ? 30.430 -23.451 -17.682 1.00 91.00 302 GLY A N 1
ATOM 2350 C CA . GLY A 1 302 ? 31.326 -22.917 -16.650 1.00 91.00 302 GLY A CA 1
ATOM 2351 C C . GLY A 1 302 ? 30.678 -21.886 -15.716 1.00 91.00 302 GLY A C 1
ATOM 2352 O O . GLY A 1 302 ? 31.262 -21.548 -14.691 1.00 91.00 302 GLY A O 1
ATOM 2353 N N . SER A 1 303 ? 29.484 -21.380 -16.050 1.00 89.81 303 SER A N 1
ATOM 2354 C CA . SER A 1 303 ? 28.787 -20.316 -15.301 1.00 89.81 303 SER A CA 1
ATOM 2355 C C . SER A 1 303 ? 27.360 -20.679 -14.865 1.00 89.81 303 SER A C 1
ATOM 2357 O O . SER A 1 303 ? 26.827 -20.064 -13.945 1.00 89.81 303 SER A O 1
ATOM 2359 N N . HIS A 1 304 ? 26.742 -21.680 -15.496 1.00 92.31 304 HIS A N 1
ATOM 2360 C CA . HIS A 1 304 ? 25.363 -22.109 -15.269 1.00 92.31 304 HIS A CA 1
ATOM 2361 C C . HIS A 1 304 ? 25.300 -23.637 -15.093 1.00 92.31 304 HIS A C 1
ATOM 2363 O O . HIS A 1 304 ? 25.995 -24.368 -15.804 1.00 92.31 304 HIS A O 1
ATOM 2369 N N . PRO A 1 305 ? 24.429 -24.173 -14.213 1.00 94.12 305 PRO A N 1
ATOM 2370 C CA . PRO A 1 305 ? 24.240 -25.616 -14.090 1.00 94.12 305 PRO A CA 1
ATOM 2371 C C . PRO A 1 305 ? 23.836 -26.251 -15.428 1.00 94.12 305 PRO A C 1
ATOM 2373 O O . PRO A 1 305 ? 22.948 -25.743 -16.117 1.00 94.12 305 PRO A O 1
ATOM 2376 N N . ARG A 1 306 ? 24.419 -27.409 -15.775 1.00 94.75 306 ARG A N 1
ATOM 2377 C CA . ARG A 1 306 ? 24.154 -28.113 -17.050 1.00 94.75 306 ARG A CA 1
ATOM 2378 C C . ARG A 1 306 ? 22.661 -28.330 -17.325 1.00 94.75 306 ARG A C 1
ATOM 2380 O O . ARG A 1 306 ? 22.246 -28.261 -18.475 1.00 94.75 306 ARG A O 1
ATOM 2387 N N . SER A 1 307 ? 21.845 -28.547 -16.294 1.00 95.69 307 SER A N 1
ATOM 2388 C CA . SER A 1 307 ? 20.384 -28.664 -16.411 1.00 95.69 307 SER A CA 1
ATOM 2389 C C . SER A 1 307 ? 19.709 -27.399 -16.961 1.00 95.69 307 SER A C 1
ATOM 2391 O O . SER A 1 307 ? 18.767 -27.515 -17.741 1.00 95.69 307 SER A O 1
ATOM 2393 N N . VAL A 1 308 ? 20.204 -26.207 -16.611 1.00 95.12 308 VAL A N 1
ATOM 2394 C CA . VAL A 1 308 ? 19.720 -24.916 -17.130 1.00 95.12 308 VAL A CA 1
ATOM 2395 C C . VAL A 1 308 ? 20.133 -24.741 -18.589 1.00 95.12 308 VAL A C 1
ATOM 2397 O O . VAL A 1 308 ? 19.288 -24.407 -19.414 1.00 95.12 308 VAL A O 1
ATOM 2400 N N . VAL A 1 309 ? 21.389 -25.043 -18.936 1.00 96.38 309 VAL A N 1
ATOM 2401 C CA . VAL A 1 309 ? 21.895 -24.914 -20.318 1.00 96.38 309 VAL A CA 1
ATOM 2402 C C . VAL A 1 309 ? 21.207 -25.908 -21.262 1.00 96.38 309 VAL A C 1
ATOM 2404 O O . VAL A 1 309 ? 20.713 -25.516 -22.314 1.00 96.38 309 VAL A O 1
ATOM 2407 N N . VAL A 1 310 ? 21.059 -27.178 -20.862 1.00 96.94 310 VAL A N 1
ATOM 2408 C CA . VAL A 1 310 ? 20.299 -28.195 -21.621 1.00 96.94 310 VAL A CA 1
ATOM 2409 C C . VAL A 1 310 ? 18.836 -27.775 -21.806 1.00 96.94 310 VAL A C 1
ATOM 2411 O O . VAL A 1 310 ? 18.256 -28.008 -22.867 1.00 96.94 310 VAL A O 1
ATOM 2414 N N . ARG A 1 311 ? 18.225 -27.147 -20.792 1.00 96.88 311 ARG A N 1
ATOM 2415 C CA . ARG A 1 311 ? 16.859 -26.618 -20.886 1.00 96.88 311 ARG A CA 1
ATOM 2416 C C . ARG A 1 311 ? 16.778 -25.419 -21.836 1.00 96.88 311 ARG A C 1
ATOM 2418 O O . ARG A 1 311 ? 15.857 -25.386 -22.643 1.00 96.88 311 ARG A O 1
ATOM 2425 N N . ALA A 1 312 ? 17.736 -24.494 -21.788 1.00 96.88 312 ALA A N 1
ATOM 2426 C CA . ALA A 1 312 ? 17.820 -23.362 -22.708 1.00 96.88 312 ALA A CA 1
ATOM 2427 C C . ALA A 1 312 ? 17.941 -23.831 -24.165 1.00 96.88 312 ALA A C 1
ATOM 2429 O O . ALA A 1 312 ? 17.128 -23.441 -24.996 1.00 96.88 312 ALA A O 1
ATOM 2430 N N . VAL A 1 313 ? 18.873 -24.751 -24.447 1.00 97.12 313 VAL A N 1
ATOM 2431 C CA . VAL A 1 313 ? 19.042 -25.386 -25.766 1.00 97.12 313 VAL A CA 1
ATOM 2432 C C . VAL A 1 313 ? 17.728 -25.998 -26.263 1.00 97.12 313 VAL A C 1
ATOM 2434 O O . VAL A 1 313 ? 17.309 -25.724 -27.386 1.00 97.12 313 VAL A O 1
ATOM 2437 N N . ARG A 1 314 ? 17.038 -26.784 -25.426 1.00 97.31 314 ARG A N 1
ATOM 2438 C CA . ARG A 1 314 ? 15.749 -27.399 -25.789 1.00 97.31 314 ARG A CA 1
ATOM 2439 C C . ARG A 1 314 ? 14.664 -26.364 -26.068 1.00 97.31 314 ARG A C 1
ATOM 2441 O O . ARG A 1 314 ? 14.037 -26.437 -27.116 1.00 97.31 314 ARG A O 1
ATOM 2448 N N . GLU A 1 315 ? 14.471 -25.389 -25.183 1.00 97.19 315 GLU A N 1
ATOM 2449 C CA . GLU A 1 315 ? 13.429 -24.368 -25.347 1.00 97.19 315 GLU A CA 1
ATOM 2450 C C . GLU A 1 315 ? 13.681 -23.467 -26.572 1.00 97.19 315 GLU A C 1
ATOM 2452 O O . GLU A 1 315 ? 12.726 -23.109 -27.259 1.00 97.19 315 GLU A O 1
ATOM 2457 N N . THR A 1 316 ? 14.941 -23.171 -26.916 1.00 96.62 316 THR A N 1
ATOM 2458 C CA . THR A 1 316 ? 15.295 -22.442 -28.148 1.00 96.62 316 THR A CA 1
ATOM 2459 C C . THR A 1 316 ? 15.047 -23.288 -29.408 1.00 96.62 316 THR A C 1
ATOM 2461 O O . THR A 1 316 ? 14.469 -22.786 -30.373 1.00 96.62 316 THR A O 1
ATOM 2464 N N . ILE A 1 317 ? 15.392 -24.586 -29.409 1.00 96.00 317 ILE A N 1
ATOM 2465 C CA . ILE A 1 317 ? 15.059 -25.505 -30.520 1.00 96.00 317 ILE A CA 1
ATOM 2466 C C . ILE A 1 317 ? 13.535 -25.669 -30.664 1.00 96.00 317 ILE A C 1
ATOM 2468 O O . ILE A 1 317 ? 13.018 -25.706 -31.782 1.00 96.00 317 ILE A O 1
ATOM 2472 N N . ASP A 1 318 ? 12.799 -25.760 -29.557 1.00 95.62 318 ASP A N 1
ATOM 2473 C CA . ASP A 1 318 ? 11.342 -25.913 -29.560 1.00 95.62 318 ASP A CA 1
ATOM 2474 C C . ASP A 1 318 ? 10.641 -24.634 -30.058 1.00 95.62 318 ASP A C 1
ATOM 2476 O O . ASP A 1 318 ? 9.690 -24.727 -30.837 1.00 95.62 318 ASP A O 1
ATOM 2480 N N . ALA A 1 319 ? 11.153 -23.446 -29.707 1.00 93.75 319 ALA A N 1
ATOM 2481 C CA . ALA A 1 319 ? 10.696 -22.165 -30.251 1.00 93.75 319 ALA A CA 1
ATOM 2482 C C . ALA A 1 319 ? 10.937 -22.061 -31.769 1.00 93.75 319 ALA A C 1
ATOM 2484 O O . ALA A 1 319 ? 10.019 -21.717 -32.517 1.00 93.75 319 ALA A O 1
ATOM 2485 N N . ALA A 1 320 ? 12.126 -22.440 -32.246 1.00 94.50 320 ALA A N 1
ATOM 2486 C CA . ALA A 1 320 ? 12.433 -22.521 -33.675 1.00 94.50 320 ALA A CA 1
ATOM 2487 C C . ALA A 1 320 ? 11.528 -23.529 -34.412 1.00 94.50 320 ALA A C 1
ATOM 2489 O O . ALA A 1 320 ? 11.033 -23.249 -35.505 1.00 94.50 320 ALA A O 1
ATOM 2490 N N . ARG A 1 321 ? 11.231 -24.686 -33.797 1.00 94.38 321 ARG A N 1
ATOM 2491 C CA . ARG A 1 321 ? 10.302 -25.689 -34.350 1.00 94.38 321 ARG A CA 1
ATOM 2492 C C . ARG A 1 321 ? 8.868 -25.168 -34.443 1.00 94.38 321 ARG A C 1
ATOM 2494 O O . ARG A 1 321 ? 8.187 -25.471 -35.423 1.00 94.38 321 ARG A O 1
ATOM 2501 N N . ALA A 1 322 ? 8.419 -24.393 -33.454 1.00 93.00 322 ALA A N 1
ATOM 2502 C CA . ALA A 1 322 ? 7.128 -23.712 -33.490 1.00 93.00 322 ALA A CA 1
ATOM 2503 C C . ALA A 1 322 ? 7.093 -22.637 -34.591 1.00 93.00 322 ALA A C 1
ATOM 2505 O O . ALA A 1 322 ? 6.120 -22.566 -35.340 1.00 93.00 322 ALA A O 1
ATOM 2506 N N . ASN A 1 323 ? 8.185 -21.886 -34.772 1.00 91.12 323 ASN A N 1
ATOM 2507 C CA . ASN A 1 323 ? 8.375 -20.918 -35.858 1.00 91.12 323 ASN A CA 1
ATOM 2508 C C . ASN A 1 323 ? 8.735 -21.586 -37.207 1.00 91.12 323 ASN A C 1
ATOM 2510 O O . ASN A 1 323 ? 9.650 -21.174 -37.920 1.00 91.12 323 ASN A O 1
ATOM 2514 N N . GLY A 1 324 ? 8.050 -22.682 -37.542 1.00 90.31 324 GLY A N 1
ATOM 2515 C CA . GLY A 1 324 ? 8.169 -23.379 -38.826 1.00 90.31 324 GLY A CA 1
ATOM 2516 C C . GLY A 1 324 ? 9.489 -24.115 -39.091 1.00 90.31 324 GLY A C 1
ATOM 2517 O O . GLY A 1 324 ? 9.574 -24.790 -40.114 1.00 90.31 324 GLY A O 1
ATOM 2518 N N . GLY A 1 325 ? 10.474 -24.049 -38.191 1.00 88.75 325 GLY A N 1
ATOM 2519 C CA . GLY A 1 325 ? 11.839 -24.545 -38.389 1.00 88.75 325 GLY A CA 1
ATOM 2520 C C . GLY A 1 325 ? 12.865 -23.456 -38.733 1.00 88.75 325 GLY A C 1
ATOM 2521 O O . GLY A 1 325 ? 13.995 -23.796 -39.076 1.00 88.75 325 GLY A O 1
ATOM 2522 N N . ALA A 1 326 ? 12.500 -22.171 -38.664 1.00 90.12 326 ALA A N 1
ATOM 2523 C CA . ALA A 1 326 ? 13.440 -21.066 -38.846 1.00 90.12 326 ALA A CA 1
ATOM 2524 C C . ALA A 1 326 ? 14.407 -20.950 -37.653 1.00 90.12 326 ALA A C 1
ATOM 2526 O O . ALA A 1 326 ? 13.989 -21.052 -36.499 1.00 90.12 326 ALA A O 1
ATOM 2527 N N . ALA A 1 327 ? 15.692 -20.715 -37.932 1.00 89.38 327 ALA A N 1
ATOM 2528 C CA . ALA A 1 327 ? 16.691 -20.427 -36.904 1.00 89.38 327 ALA A CA 1
ATOM 2529 C C . ALA A 1 327 ? 16.445 -19.045 -36.251 1.00 89.38 327 ALA A C 1
ATOM 2531 O O . ALA A 1 327 ? 15.818 -18.185 -36.880 1.00 89.38 327 ALA A O 1
ATOM 2532 N N . PRO A 1 328 ? 16.938 -18.803 -35.020 1.00 90.44 328 PRO A N 1
ATOM 2533 C CA . PRO A 1 328 ? 16.889 -17.479 -34.399 1.00 90.44 328 PRO A CA 1
ATOM 2534 C C . PRO A 1 328 ? 17.632 -16.433 -35.255 1.00 90.44 328 PRO A C 1
ATOM 2536 O O . PRO A 1 328 ? 18.745 -16.731 -35.697 1.00 90.44 328 PRO A O 1
ATOM 2539 N N . PRO A 1 329 ? 17.074 -15.227 -35.493 1.00 88.00 329 PRO A N 1
ATOM 2540 C CA . PRO A 1 329 ? 17.755 -14.155 -36.232 1.00 88.00 329 PRO A CA 1
ATOM 2541 C C . PRO A 1 329 ? 19.118 -13.755 -35.649 1.00 88.00 329 PRO A C 1
ATOM 2543 O O . PRO A 1 329 ? 20.018 -13.374 -36.390 1.00 88.00 329 PRO A O 1
ATOM 2546 N N . GLU A 1 330 ? 19.276 -13.871 -34.331 1.00 86.25 330 GLU A N 1
ATOM 2547 C CA . GLU A 1 330 ? 20.510 -13.622 -33.582 1.00 86.25 330 GLU A CA 1
ATOM 2548 C C . GLU A 1 330 ? 21.517 -14.792 -33.615 1.00 86.25 330 GLU A C 1
ATOM 2550 O O . GLU A 1 330 ? 22.629 -14.664 -33.107 1.00 86.25 330 GLU A O 1
ATOM 2555 N N . GLY A 1 331 ? 21.148 -15.934 -34.206 1.00 92.19 331 GLY A N 1
ATOM 2556 C CA . GLY A 1 331 ? 21.938 -17.167 -34.199 1.00 92.19 331 GLY A CA 1
ATOM 2557 C C . GLY A 1 331 ? 21.725 -18.039 -32.953 1.00 92.19 331 GLY A C 1
ATOM 2558 O O . GLY A 1 331 ? 21.197 -17.609 -31.926 1.00 92.19 331 GLY A O 1
ATOM 2559 N N . TRP A 1 332 ? 22.122 -19.314 -33.044 1.00 93.00 332 TRP A N 1
ATOM 2560 C CA . TRP A 1 332 ? 21.842 -20.311 -32.002 1.00 93.00 332 TRP A CA 1
ATOM 2561 C C . TRP A 1 332 ? 22.551 -20.023 -30.676 1.00 93.00 332 TRP A C 1
ATOM 2563 O O . TRP A 1 332 ? 21.879 -19.996 -29.645 1.00 93.00 332 TRP A O 1
ATOM 2573 N N . GLY A 1 333 ? 23.862 -19.756 -30.696 1.00 91.50 333 GLY A N 1
ATOM 2574 C CA . GLY A 1 333 ? 24.638 -19.419 -29.498 1.00 91.50 333 GLY A CA 1
ATOM 2575 C C . GLY A 1 333 ? 24.039 -18.246 -28.715 1.00 91.50 333 GLY A C 1
ATOM 2576 O O . GLY A 1 333 ? 23.741 -18.388 -27.529 1.00 91.50 333 GLY A O 1
ATOM 2577 N N . ALA A 1 334 ? 23.751 -17.126 -29.388 1.00 90.19 334 ALA A N 1
ATOM 2578 C CA . ALA A 1 334 ? 23.155 -15.940 -28.770 1.00 90.19 334 ALA A CA 1
ATOM 2579 C C . ALA A 1 334 ? 21.741 -16.197 -28.213 1.00 90.19 334 ALA A C 1
ATOM 2581 O O . ALA A 1 334 ? 21.444 -15.801 -27.083 1.00 90.19 334 ALA A O 1
ATOM 2582 N N . ALA A 1 335 ? 20.883 -16.909 -28.950 1.00 92.12 335 ALA A N 1
ATOM 2583 C CA . ALA A 1 335 ? 19.536 -17.246 -28.490 1.00 92.12 335 ALA A CA 1
ATOM 2584 C C . ALA A 1 335 ? 19.545 -18.214 -27.289 1.00 92.12 335 ALA A C 1
ATOM 2586 O O . ALA A 1 335 ? 18.738 -18.083 -26.365 1.00 92.12 335 ALA A O 1
ATOM 2587 N N . VAL A 1 336 ? 20.469 -19.181 -27.261 1.00 95.31 336 VAL A N 1
ATOM 2588 C CA . VAL A 1 336 ? 20.661 -20.098 -26.124 1.00 95.31 336 VAL A CA 1
ATOM 2589 C C . VAL A 1 336 ? 21.261 -19.371 -24.917 1.00 95.31 336 VAL A C 1
ATOM 2591 O O . VAL A 1 336 ? 20.794 -19.595 -23.802 1.00 95.31 336 VAL A O 1
ATOM 2594 N N . LEU A 1 337 ? 22.219 -18.463 -25.118 1.00 92.19 337 LEU A N 1
ATOM 2595 C CA . LEU A 1 337 ? 22.785 -17.578 -24.091 1.00 92.19 337 LEU A CA 1
ATOM 2596 C C . LEU A 1 337 ? 21.702 -16.701 -23.448 1.00 92.19 337 LEU A C 1
ATOM 2598 O O . LEU A 1 337 ? 21.519 -16.727 -22.228 1.00 92.19 337 LEU A O 1
ATOM 2602 N N . ALA A 1 338 ? 20.917 -15.997 -24.267 1.00 88.81 338 ALA A N 1
ATOM 2603 C CA . ALA A 1 338 ? 19.787 -15.199 -23.806 1.00 88.81 338 ALA A CA 1
ATOM 2604 C C . ALA A 1 338 ? 18.768 -16.054 -23.035 1.00 88.81 338 ALA A C 1
ATOM 2606 O O . ALA A 1 338 ? 18.281 -15.639 -21.979 1.00 88.81 338 ALA A O 1
ATOM 2607 N N . ARG A 1 339 ? 18.477 -17.276 -23.507 1.00 92.75 339 ARG A N 1
ATOM 2608 C CA . ARG A 1 339 ? 17.538 -18.173 -22.827 1.00 92.75 339 ARG A CA 1
ATOM 2609 C C . ARG A 1 339 ? 18.096 -18.756 -21.527 1.00 92.75 339 ARG A C 1
ATOM 2611 O O . ARG A 1 339 ? 17.354 -18.845 -20.552 1.00 92.75 339 ARG A O 1
ATOM 2618 N N . ALA A 1 340 ? 19.382 -19.095 -21.461 1.00 93.31 340 ALA A N 1
ATOM 2619 C CA . ALA A 1 340 ? 20.035 -19.570 -20.242 1.00 93.31 340 ALA A CA 1
ATOM 2620 C C . ALA A 1 340 ? 20.023 -18.494 -19.148 1.00 93.31 340 ALA A C 1
ATOM 2622 O O . ALA A 1 340 ? 19.641 -18.784 -18.013 1.00 93.31 340 ALA A O 1
ATOM 2623 N N . HIS A 1 341 ? 20.323 -17.241 -19.504 1.00 88.62 341 HIS A N 1
ATOM 2624 C CA . HIS A 1 341 ? 20.199 -16.108 -18.588 1.00 88.62 341 HIS A CA 1
ATOM 2625 C C . HIS A 1 341 ? 18.751 -15.876 -18.130 1.00 88.62 341 HIS A C 1
ATOM 2627 O O . HIS A 1 341 ? 18.524 -15.709 -16.935 1.00 88.62 341 HIS A O 1
ATOM 2633 N N . GLN A 1 342 ? 17.754 -15.943 -19.024 1.00 87.06 342 GLN A N 1
ATOM 2634 C CA . GLN A 1 342 ? 16.333 -15.860 -18.637 1.00 87.06 342 GLN A CA 1
ATOM 2635 C C . GLN A 1 342 ? 15.902 -16.980 -17.675 1.00 87.06 342 GLN A C 1
ATOM 2637 O O . GLN A 1 342 ? 15.056 -16.754 -16.816 1.00 87.06 342 GLN A O 1
ATOM 2642 N N . LEU A 1 343 ? 16.460 -18.187 -17.821 1.00 91.12 343 LEU A N 1
ATOM 2643 C CA . LEU A 1 343 ? 16.152 -19.339 -16.969 1.00 91.12 343 LEU A CA 1
ATOM 2644 C C . LEU A 1 343 ? 16.894 -19.334 -15.623 1.00 91.12 343 LEU A C 1
ATOM 2646 O O . LEU A 1 343 ? 16.449 -20.009 -14.695 1.00 91.12 343 LEU A O 1
ATOM 2650 N N . ALA A 1 344 ? 18.005 -18.602 -15.518 1.00 89.00 344 ALA A N 1
ATOM 2651 C CA . ALA A 1 344 ? 18.763 -18.411 -14.280 1.00 89.00 344 ALA A CA 1
ATOM 2652 C C . ALA A 1 344 ? 18.400 -17.116 -13.528 1.00 89.00 344 ALA A C 1
ATOM 2654 O O . ALA A 1 344 ? 18.688 -16.998 -12.336 1.00 89.00 344 ALA A O 1
ATOM 2655 N N . ALA A 1 345 ? 17.767 -16.151 -14.198 1.00 85.94 345 ALA A N 1
ATOM 2656 C CA . ALA A 1 345 ? 17.316 -14.907 -13.590 1.00 85.94 345 ALA A CA 1
ATOM 2657 C C . ALA A 1 345 ? 16.240 -15.154 -12.508 1.00 85.94 345 ALA A C 1
ATOM 2659 O O . ALA A 1 345 ? 15.302 -15.927 -12.732 1.00 85.94 345 ALA A O 1
ATOM 2660 N N . PRO A 1 346 ? 16.310 -14.473 -11.348 1.00 87.69 346 PRO A N 1
ATOM 2661 C CA . PRO A 1 346 ? 15.225 -14.480 -10.374 1.00 87.69 346 PRO A CA 1
ATOM 2662 C C . PRO A 1 346 ? 13.915 -13.955 -10.977 1.00 87.69 346 PRO A C 1
ATOM 2664 O O . PRO A 1 346 ? 13.895 -12.920 -11.639 1.00 87.69 346 PRO A O 1
ATOM 2667 N N . ALA A 1 347 ? 12.797 -14.629 -10.688 1.00 87.88 347 ALA A N 1
ATOM 2668 C CA . ALA A 1 347 ? 11.471 -14.225 -11.173 1.00 87.88 347 ALA A CA 1
ATOM 2669 C C . ALA A 1 347 ? 10.981 -12.875 -10.599 1.00 87.88 347 ALA A C 1
ATOM 2671 O O . ALA A 1 347 ? 10.0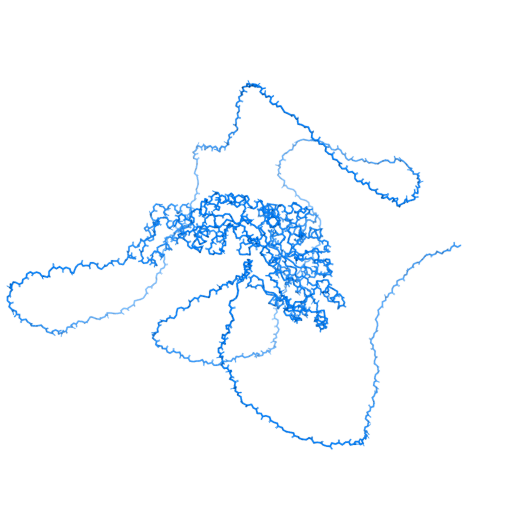75 -12.262 -11.158 1.00 87.88 347 ALA A O 1
ATOM 2672 N N . LEU A 1 348 ? 11.579 -12.415 -9.494 1.00 91.88 348 LEU A N 1
ATOM 2673 C CA . LEU A 1 348 ? 11.415 -11.069 -8.950 1.00 91.88 348 LEU A CA 1
ATOM 2674 C C . LEU A 1 348 ? 12.707 -10.280 -9.192 1.00 91.88 348 LEU A C 1
ATOM 2676 O O . LEU A 1 348 ? 13.753 -10.632 -8.647 1.00 91.88 348 LEU A O 1
ATOM 2680 N N . GLY A 1 349 ? 12.619 -9.205 -9.973 1.00 91.38 349 GLY A N 1
ATOM 2681 C CA . GLY A 1 349 ? 13.729 -8.300 -10.271 1.00 91.38 349 GLY A CA 1
ATOM 2682 C C . GLY A 1 349 ? 13.321 -6.825 -10.156 1.00 91.38 349 GLY A C 1
ATOM 2683 O O . GLY A 1 349 ? 12.128 -6.523 -10.077 1.00 91.38 349 GLY A O 1
ATOM 2684 N N . PRO A 1 350 ? 14.293 -5.896 -10.126 1.00 94.44 350 PRO A N 1
ATOM 2685 C CA . PRO A 1 350 ? 14.021 -4.465 -10.088 1.00 94.44 350 PRO A CA 1
ATOM 2686 C C . PRO A 1 350 ? 13.439 -3.967 -11.418 1.00 94.44 350 PRO A C 1
ATOM 2688 O O . PRO A 1 350 ? 13.813 -4.435 -12.492 1.00 94.44 350 PRO A O 1
ATOM 2691 N N . VAL A 1 351 ? 12.566 -2.965 -11.337 1.00 97.38 351 VAL A N 1
ATOM 2692 C CA . VAL A 1 351 ? 11.960 -2.269 -12.482 1.00 97.38 351 VAL A CA 1
ATOM 2693 C C . VAL A 1 351 ? 12.006 -0.760 -12.252 1.00 97.38 351 VAL A C 1
ATOM 2695 O O . VAL A 1 351 ? 12.000 -0.306 -11.106 1.00 97.38 351 VAL A O 1
ATOM 2698 N N . ILE A 1 352 ? 12.033 0.028 -13.325 1.00 98.56 352 ILE A N 1
ATOM 2699 C CA . ILE A 1 352 ? 11.949 1.490 -13.249 1.00 98.56 352 ILE A CA 1
ATOM 2700 C C . ILE A 1 352 ? 10.488 1.910 -13.438 1.00 98.56 352 ILE A C 1
ATOM 2702 O O . ILE A 1 352 ? 9.884 1.641 -14.477 1.00 98.56 352 ILE A O 1
ATOM 2706 N N . ASN A 1 353 ? 9.919 2.586 -12.438 1.00 98.56 353 ASN A N 1
ATOM 2707 C CA . ASN A 1 353 ? 8.568 3.136 -12.509 1.00 98.56 353 ASN A CA 1
ATOM 2708 C C . ASN A 1 353 ? 8.591 4.507 -13.204 1.00 98.56 353 ASN A C 1
ATOM 2710 O O . ASN A 1 353 ? 8.985 5.505 -12.606 1.00 98.56 353 ASN A O 1
ATOM 2714 N N . ALA A 1 354 ? 8.122 4.569 -14.447 1.00 98.44 354 ALA A N 1
ATOM 2715 C CA . ALA A 1 354 ? 7.932 5.804 -15.208 1.00 98.44 354 ALA A CA 1
ATOM 2716 C C . ALA A 1 354 ? 6.439 6.112 -15.446 1.00 98.44 354 ALA A C 1
ATOM 2718 O O . ALA A 1 354 ? 6.095 6.853 -16.364 1.00 98.44 354 ALA A O 1
ATOM 2719 N N . THR A 1 355 ? 5.534 5.526 -14.652 1.00 97.88 355 THR A N 1
ATOM 2720 C CA . THR A 1 355 ? 4.078 5.677 -14.837 1.00 97.88 355 THR A CA 1
ATOM 2721 C C . THR A 1 355 ? 3.513 6.969 -14.251 1.00 97.88 355 THR A C 1
ATOM 2723 O O . THR A 1 355 ? 2.466 7.433 -14.703 1.00 97.88 355 THR A O 1
ATOM 2726 N N . GLY A 1 356 ? 4.161 7.526 -13.223 1.00 96.62 356 GLY A N 1
ATOM 2727 C CA . GLY A 1 356 ? 3.608 8.622 -12.424 1.00 96.62 356 GLY A CA 1
ATOM 2728 C C . GLY A 1 356 ? 2.676 8.173 -11.301 1.00 96.62 356 GLY A C 1
ATOM 2729 O O . GLY A 1 356 ? 2.166 9.016 -10.572 1.00 96.62 356 GLY A O 1
ATOM 2730 N N . VAL A 1 357 ? 2.450 6.867 -11.134 1.00 96.50 357 VAL A N 1
ATOM 2731 C CA . VAL A 1 357 ? 1.704 6.308 -10.000 1.00 96.50 357 VAL A CA 1
ATOM 2732 C C . VAL A 1 357 ? 2.691 6.042 -8.865 1.00 96.50 357 VAL A C 1
ATOM 2734 O O . VAL A 1 357 ? 3.520 5.136 -8.980 1.00 96.50 357 VAL A O 1
ATOM 2737 N N . VAL A 1 358 ? 2.633 6.823 -7.781 1.00 97.06 358 VAL A N 1
ATOM 2738 C CA . VAL A 1 358 ? 3.619 6.739 -6.682 1.00 97.06 358 VAL A CA 1
ATOM 2739 C C . VAL A 1 358 ? 3.500 5.408 -5.932 1.00 97.06 358 VAL A C 1
ATOM 2741 O O . VAL A 1 358 ? 4.441 4.619 -5.915 1.00 97.06 358 VAL A O 1
ATOM 2744 N N . LEU A 1 359 ? 2.325 5.103 -5.377 1.00 95.38 359 LEU A N 1
ATOM 2745 C CA . LEU A 1 359 ? 2.027 3.837 -4.704 1.00 95.38 359 LEU A CA 1
ATOM 2746 C C . LEU A 1 359 ? 1.521 2.789 -5.707 1.00 95.38 359 LEU A C 1
ATOM 2748 O O . LEU A 1 359 ? 0.395 2.292 -5.616 1.00 95.38 359 LEU A O 1
ATOM 2752 N N . HIS A 1 360 ? 2.333 2.449 -6.708 1.00 94.69 360 HIS A N 1
ATOM 2753 C CA . HIS A 1 360 ? 1.915 1.503 -7.741 1.00 94.69 360 HIS A CA 1
ATOM 2754 C C . HIS A 1 360 ? 1.813 0.073 -7.177 1.00 94.69 360 HIS A C 1
ATOM 2756 O O . HIS A 1 360 ? 2.816 -0.598 -6.938 1.00 94.69 360 HIS A O 1
ATOM 2762 N N . THR A 1 361 ? 0.585 -0.435 -7.020 1.00 89.38 361 THR A N 1
ATOM 2763 C CA . THR A 1 361 ? 0.295 -1.753 -6.415 1.00 89.38 361 THR A CA 1
ATOM 2764 C C . THR A 1 361 ? 1.074 -2.893 -7.066 1.00 89.38 361 THR A C 1
ATOM 2766 O O . THR A 1 361 ? 1.748 -3.652 -6.378 1.00 89.38 361 THR A O 1
ATOM 2769 N N . ASN A 1 362 ? 1.036 -2.968 -8.398 1.00 92.25 362 ASN A N 1
ATOM 2770 C CA . ASN A 1 362 ? 1.674 -4.034 -9.175 1.00 92.25 362 ASN A CA 1
ATOM 2771 C C . ASN A 1 362 ? 3.214 -3.969 -9.163 1.00 92.25 362 ASN A C 1
ATOM 2773 O O . ASN A 1 362 ? 3.847 -4.939 -9.564 1.00 92.25 362 ASN A O 1
ATOM 2777 N N . LEU A 1 363 ? 3.809 -2.847 -8.735 1.00 95.31 363 LEU A N 1
ATOM 2778 C CA . LEU A 1 363 ? 5.263 -2.632 -8.693 1.00 95.31 363 LEU A CA 1
ATOM 2779 C C . LEU A 1 363 ? 5.816 -2.610 -7.252 1.00 95.31 363 LEU A C 1
ATOM 2781 O O . LEU A 1 363 ? 6.941 -2.173 -7.035 1.00 95.31 363 LEU A O 1
ATOM 2785 N N . GLY A 1 364 ? 5.034 -3.074 -6.267 1.00 93.62 364 GLY A N 1
ATOM 2786 C CA . GLY A 1 364 ? 5.474 -3.208 -4.871 1.00 93.62 364 GLY A CA 1
ATOM 2787 C C . GLY A 1 364 ? 5.096 -2.057 -3.930 1.00 93.62 364 GLY A C 1
ATOM 2788 O O . GLY A 1 364 ? 5.577 -2.038 -2.802 1.00 93.62 364 GLY A O 1
ATOM 2789 N N . ARG A 1 365 ? 4.213 -1.135 -4.345 1.00 95.19 365 ARG A N 1
ATOM 2790 C CA . ARG A 1 365 ? 3.758 0.025 -3.549 1.00 95.19 365 ARG A CA 1
ATOM 2791 C C . ARG A 1 365 ? 4.915 0.947 -3.122 1.00 95.19 365 ARG A C 1
ATOM 2793 O O . ARG A 1 365 ? 5.468 1.624 -3.981 1.00 95.19 365 ARG A O 1
ATOM 2800 N N . ALA A 1 366 ? 5.226 1.035 -1.827 1.00 97.25 366 ALA A N 1
ATOM 2801 C CA . ALA A 1 366 ? 6.193 1.969 -1.261 1.00 97.25 366 ALA A CA 1
ATOM 2802 C C . ALA A 1 366 ? 7.647 1.456 -1.373 1.00 97.25 366 ALA A C 1
ATOM 2804 O O . ALA A 1 366 ? 7.989 0.451 -0.745 1.00 97.25 366 ALA A O 1
ATOM 2805 N N . PRO A 1 367 ? 8.547 2.147 -2.100 1.00 97.94 367 PRO A N 1
ATOM 2806 C CA . PRO A 1 367 ? 9.975 1.875 -2.002 1.00 97.94 367 PRO A CA 1
ATOM 2807 C C . PRO A 1 367 ? 10.530 2.411 -0.672 1.00 97.94 367 PRO A C 1
ATOM 2809 O O . PRO A 1 367 ? 10.208 3.523 -0.255 1.00 97.94 367 PRO A O 1
ATOM 2812 N N . LEU A 1 368 ? 11.380 1.619 -0.014 1.00 98.44 368 LEU A N 1
ATOM 2813 C CA . LEU A 1 368 ? 11.892 1.902 1.331 1.00 98.44 368 LEU A CA 1
ATOM 2814 C C . LEU A 1 368 ? 12.948 3.019 1.367 1.00 98.44 368 LEU A C 1
ATOM 2816 O O . LEU A 1 368 ? 13.789 3.136 0.474 1.00 98.44 368 LEU A O 1
ATOM 2820 N N . ALA A 1 369 ? 12.957 3.781 2.464 1.00 98.38 369 ALA A N 1
ATOM 2821 C CA . ALA A 1 369 ? 14.011 4.744 2.780 1.00 98.38 369 ALA A CA 1
ATOM 2822 C C . ALA A 1 369 ? 15.377 4.056 3.027 1.00 98.38 369 ALA A C 1
ATOM 2824 O O . ALA A 1 369 ? 15.409 2.915 3.508 1.00 98.38 369 ALA A O 1
ATOM 2825 N N . PRO A 1 370 ? 16.519 4.738 2.793 1.00 98.06 370 PRO A N 1
ATOM 2826 C CA . PRO A 1 370 ? 17.853 4.175 3.032 1.00 98.06 370 PRO A CA 1
ATOM 2827 C C . PRO A 1 370 ? 18.058 3.638 4.457 1.00 98.06 370 PRO A C 1
ATOM 2829 O O . PRO A 1 370 ? 18.653 2.573 4.626 1.00 98.06 370 PRO A O 1
ATOM 2832 N N . ALA A 1 371 ? 17.505 4.315 5.472 1.00 98.44 371 ALA A N 1
ATOM 2833 C CA . ALA A 1 371 ? 17.549 3.878 6.869 1.00 98.44 371 ALA A CA 1
ATOM 2834 C C . ALA A 1 371 ? 16.877 2.506 7.087 1.00 98.44 371 ALA A C 1
ATOM 2836 O O . ALA A 1 371 ? 17.446 1.629 7.740 1.00 98.44 371 ALA A O 1
ATOM 2837 N N . ALA A 1 372 ? 15.709 2.278 6.477 1.00 98.50 372 ALA A N 1
ATOM 2838 C CA . ALA A 1 372 ? 15.007 0.997 6.537 1.00 98.50 372 ALA A CA 1
ATOM 2839 C C . ALA A 1 372 ? 15.768 -0.111 5.788 1.00 98.50 372 ALA A C 1
ATOM 2841 O O . ALA A 1 372 ? 15.883 -1.229 6.289 1.00 98.50 372 ALA A O 1
ATOM 2842 N N . ILE A 1 373 ? 16.375 0.199 4.636 1.00 98.25 373 ILE A N 1
ATOM 2843 C CA . ILE A 1 373 ? 17.230 -0.748 3.894 1.00 98.25 373 ILE A CA 1
ATOM 2844 C C . ILE A 1 373 ? 18.482 -1.124 4.711 1.00 98.25 373 ILE A C 1
ATOM 2846 O O . ILE A 1 373 ? 18.889 -2.289 4.718 1.00 98.25 373 ILE A O 1
ATOM 2850 N N . ALA A 1 374 ? 19.080 -0.176 5.437 1.00 97.94 374 ALA A N 1
ATOM 2851 C CA . ALA A 1 374 ? 20.207 -0.441 6.331 1.00 97.94 374 ALA A CA 1
ATOM 2852 C C . ALA A 1 374 ? 19.804 -1.328 7.526 1.00 97.94 374 ALA A C 1
ATOM 2854 O O . ALA A 1 374 ? 20.500 -2.300 7.831 1.00 97.94 374 ALA A O 1
ATOM 2855 N N . ALA A 1 375 ? 18.654 -1.054 8.155 1.00 97.38 375 ALA A N 1
ATOM 2856 C CA . ALA A 1 375 ? 18.111 -1.878 9.236 1.00 97.38 375 ALA A CA 1
ATOM 2857 C C . ALA A 1 375 ? 17.813 -3.318 8.778 1.00 97.38 375 ALA A C 1
ATOM 2859 O O . ALA A 1 375 ? 18.175 -4.269 9.474 1.00 97.38 375 ALA A O 1
ATOM 2860 N N . LEU A 1 376 ? 17.246 -3.490 7.576 1.00 96.56 376 LEU A N 1
ATOM 2861 C CA . LEU A 1 376 ? 17.047 -4.801 6.950 1.00 96.56 376 LEU A CA 1
ATOM 2862 C C . LEU A 1 376 ? 18.358 -5.568 6.777 1.00 96.56 376 LEU A C 1
ATOM 2864 O O . LEU A 1 376 ? 18.439 -6.721 7.190 1.00 96.56 376 LEU A O 1
ATOM 2868 N N . ARG A 1 377 ? 19.387 -4.938 6.194 1.00 96.38 377 ARG A N 1
ATOM 2869 C CA . ARG A 1 377 ? 20.696 -5.576 5.959 1.00 96.38 377 ARG A CA 1
ATOM 2870 C C . ARG A 1 377 ? 21.344 -6.035 7.267 1.00 96.38 377 ARG A C 1
ATOM 2872 O O . ARG A 1 377 ? 21.762 -7.186 7.351 1.00 96.38 377 ARG A O 1
ATOM 2879 N N . ARG A 1 378 ? 21.343 -5.175 8.293 1.00 94.94 378 ARG A N 1
ATOM 2880 C CA . ARG A 1 378 ? 21.850 -5.484 9.642 1.00 94.94 378 ARG A CA 1
ATOM 2881 C C . ARG A 1 378 ? 21.132 -6.687 10.260 1.00 94.94 378 ARG A C 1
ATOM 2883 O O . ARG A 1 378 ? 21.768 -7.626 10.714 1.00 94.94 378 ARG A O 1
ATOM 2890 N N . ILE A 1 379 ? 19.799 -6.685 10.240 1.00 95.44 379 ILE A N 1
ATOM 2891 C CA . ILE A 1 379 ? 18.991 -7.749 10.854 1.00 95.44 379 ILE A CA 1
ATOM 2892 C C . ILE A 1 379 ? 18.941 -9.022 9.991 1.00 95.44 379 ILE A C 1
ATOM 2894 O O . ILE A 1 379 ? 18.548 -10.073 10.492 1.00 95.44 379 ILE A O 1
ATOM 2898 N N . ALA A 1 380 ? 19.359 -8.985 8.721 1.00 95.69 380 ALA A N 1
ATOM 2899 C CA . ALA A 1 380 ? 19.407 -10.161 7.855 1.00 95.69 380 ALA A CA 1
ATOM 2900 C C . ALA A 1 380 ? 20.567 -11.111 8.174 1.00 95.69 380 ALA A C 1
ATOM 2902 O O . ALA A 1 380 ? 20.312 -12.308 8.321 1.00 95.69 380 ALA A O 1
ATOM 2903 N N . GLY A 1 381 ? 21.793 -10.588 8.291 1.00 92.00 381 GLY A N 1
ATOM 2904 C CA . GLY A 1 381 ? 23.014 -11.397 8.402 1.00 92.00 381 GLY A CA 1
ATOM 2905 C C . GLY A 1 381 ? 23.208 -12.117 9.740 1.00 92.00 381 GLY A C 1
ATOM 2906 O O . GLY A 1 381 ? 23.921 -13.113 9.791 1.00 92.00 381 GLY A O 1
ATOM 2907 N N . GLU A 1 382 ? 22.563 -11.643 10.808 1.00 92.38 382 GLU A N 1
ATOM 2908 C CA . GLU A 1 382 ? 22.865 -12.052 12.184 1.00 92.38 382 GLU A CA 1
ATOM 2909 C C . GLU A 1 382 ? 21.628 -12.536 12.971 1.00 92.38 382 GLU A C 1
ATOM 2911 O O . GLU A 1 382 ? 20.467 -12.423 12.544 1.00 92.38 382 GLU A O 1
ATOM 2916 N N . TYR A 1 383 ? 21.896 -13.088 14.159 1.00 96.81 383 TYR A N 1
ATOM 2917 C CA . TYR A 1 383 ? 20.900 -13.264 15.216 1.00 96.81 383 TYR A CA 1
ATOM 2918 C C . TYR A 1 383 ? 20.467 -11.899 15.775 1.00 96.81 383 TYR A C 1
ATOM 2920 O O . TYR A 1 383 ? 21.199 -10.918 15.689 1.00 96.81 383 TYR A O 1
ATOM 2928 N N . SER A 1 384 ? 19.276 -11.817 16.371 1.00 96.19 384 SER A N 1
ATOM 2929 C CA . SER A 1 384 ? 18.792 -10.573 16.978 1.00 96.19 384 SER A CA 1
ATOM 2930 C C . SER A 1 384 ? 17.890 -10.817 18.185 1.00 96.19 384 SER A C 1
ATOM 2932 O O . SER A 1 384 ? 17.328 -11.899 18.368 1.00 96.19 384 SER A O 1
ATOM 2934 N N . ASN A 1 385 ? 17.698 -9.772 18.988 1.00 94.69 385 ASN A N 1
ATOM 2935 C CA . ASN A 1 385 ? 16.852 -9.729 20.183 1.00 94.69 385 ASN A CA 1
ATOM 2936 C C . ASN A 1 385 ? 15.329 -9.755 19.893 1.00 94.69 385 ASN A C 1
ATOM 2938 O O . ASN A 1 385 ? 14.526 -9.351 20.729 1.00 94.69 385 ASN A O 1
ATOM 2942 N N . LEU A 1 386 ? 14.911 -10.262 18.726 1.00 96.44 386 LEU A N 1
ATOM 2943 C CA . LEU A 1 386 ? 13.535 -10.243 18.204 1.00 96.44 386 LEU A CA 1
ATOM 2944 C C . LEU A 1 386 ? 12.462 -10.719 19.202 1.00 96.44 386 LEU A C 1
ATOM 2946 O O . LEU A 1 386 ? 11.365 -10.175 19.232 1.00 96.44 386 LEU A O 1
ATOM 2950 N N . GLU A 1 387 ? 12.758 -11.750 19.994 1.00 96.31 387 GLU A N 1
ATOM 2951 C CA . GLU A 1 387 ? 11.928 -12.221 21.117 1.00 96.31 387 GLU A CA 1
ATOM 2952 C C . GLU A 1 387 ? 12.790 -12.419 22.377 1.00 96.31 387 GLU A C 1
ATOM 2954 O O . GLU A 1 387 ? 12.591 -13.366 23.136 1.00 96.31 387 GLU A O 1
ATOM 2959 N N . TYR A 1 388 ? 13.780 -11.550 22.600 1.00 96.81 388 TYR A N 1
ATOM 2960 C CA . TYR A 1 388 ? 14.699 -11.653 23.734 1.00 96.81 388 TYR A CA 1
ATOM 2961 C C . TYR A 1 388 ? 14.868 -10.301 24.425 1.00 96.81 388 TYR A C 1
ATOM 2963 O O . TYR A 1 388 ? 15.220 -9.304 23.801 1.00 96.81 388 TYR A O 1
ATOM 2971 N N . ASP A 1 389 ? 14.593 -10.266 25.721 1.00 95.38 389 ASP A N 1
ATOM 2972 C CA . ASP A 1 389 ? 14.742 -9.078 26.543 1.00 95.38 389 ASP A CA 1
ATOM 2973 C C . ASP A 1 389 ? 16.164 -9.025 27.113 1.00 95.38 389 ASP A C 1
ATOM 2975 O O . ASP A 1 389 ? 16.546 -9.855 27.939 1.00 95.38 389 ASP A O 1
ATOM 2979 N N . LEU A 1 390 ? 16.957 -8.060 26.641 1.00 95.25 390 LEU A N 1
ATOM 2980 C CA . LEU A 1 390 ? 18.369 -7.921 27.008 1.00 95.25 390 LEU A CA 1
ATOM 2981 C C . LEU A 1 390 ? 18.573 -7.486 28.468 1.00 95.25 390 LEU A C 1
ATOM 2983 O O . LEU A 1 390 ? 19.625 -7.772 29.029 1.00 95.25 390 LEU A O 1
ATOM 2987 N N . ALA A 1 391 ? 17.587 -6.829 29.089 1.00 94.50 391 ALA A N 1
ATOM 2988 C CA . ALA A 1 391 ? 17.665 -6.417 30.490 1.00 94.50 391 ALA A CA 1
ATOM 2989 C C . ALA A 1 391 ? 17.251 -7.550 31.443 1.00 94.50 391 ALA A C 1
ATOM 2991 O O . ALA A 1 391 ? 17.796 -7.667 32.538 1.00 94.50 391 ALA A O 1
ATOM 2992 N N . GLN A 1 392 ? 16.303 -8.399 31.029 1.00 95.38 392 GLN A N 1
ATOM 2993 C CA . GLN A 1 392 ? 15.819 -9.534 31.828 1.00 95.38 392 GLN A CA 1
ATOM 2994 C C . GLN A 1 392 ? 16.502 -10.876 31.509 1.00 95.38 392 GLN A C 1
ATOM 2996 O O . GLN A 1 392 ? 16.219 -11.864 32.186 1.00 95.38 392 GLN A O 1
ATOM 3001 N N . GLY A 1 393 ? 17.337 -10.957 30.467 1.00 96.69 393 GLY A N 1
ATOM 3002 C CA . GLY A 1 393 ? 18.001 -12.198 30.042 1.00 96.69 393 GLY A CA 1
ATOM 3003 C C . GLY A 1 393 ? 17.031 -13.321 29.646 1.00 96.69 393 GLY A C 1
ATOM 3004 O O . GLY A 1 393 ? 17.339 -14.503 29.812 1.00 96.69 393 GLY A O 1
ATOM 3005 N N . SER A 1 394 ? 15.829 -12.977 29.174 1.00 96.56 394 SER A N 1
ATOM 3006 C CA . SER A 1 394 ? 14.723 -13.930 29.002 1.00 96.56 394 SER A CA 1
ATOM 3007 C C . SER A 1 394 ? 13.854 -13.615 27.777 1.00 96.56 394 SER A C 1
ATOM 3009 O O . SER A 1 394 ? 14.165 -12.723 26.990 1.00 96.56 394 SER A O 1
ATOM 3011 N N . ARG A 1 395 ? 12.778 -14.380 27.546 1.00 94.75 395 ARG A N 1
ATOM 3012 C CA . ARG A 1 395 ? 11.965 -14.247 26.327 1.00 94.75 395 ARG A CA 1
ATOM 3013 C C . ARG A 1 395 ? 11.113 -12.970 26.343 1.00 94.75 395 ARG A C 1
ATOM 3015 O O . ARG A 1 395 ? 10.129 -12.881 27.074 1.00 94.75 395 ARG A O 1
ATOM 3022 N N . GLY A 1 396 ? 11.448 -12.029 25.465 1.00 92.81 396 GLY A N 1
ATOM 3023 C CA . GLY A 1 396 ? 10.692 -10.800 25.220 1.00 92.81 396 GLY A CA 1
ATOM 3024 C C . GLY A 1 396 ? 9.567 -10.969 24.190 1.00 92.81 396 GLY A C 1
ATOM 3025 O O . GLY A 1 396 ? 9.513 -11.945 23.439 1.00 92.81 396 GLY A O 1
ATOM 3026 N N . SER A 1 397 ? 8.668 -9.983 24.114 1.00 91.31 397 SER A N 1
ATOM 3027 C CA . SER A 1 397 ? 7.616 -9.927 23.089 1.00 91.31 397 SER A CA 1
ATOM 3028 C C . SER A 1 397 ? 8.043 -9.051 21.911 1.00 91.31 397 SER A C 1
ATOM 3030 O O . SER A 1 397 ? 8.216 -7.843 22.080 1.00 91.31 397 SER A O 1
ATOM 3032 N N . ARG A 1 398 ? 8.121 -9.631 20.701 1.00 93.38 398 ARG A N 1
ATOM 3033 C CA . ARG A 1 398 ? 8.453 -8.898 19.458 1.00 93.38 398 ARG A CA 1
ATOM 3034 C C . ARG A 1 398 ? 7.549 -7.697 19.185 1.00 93.38 398 ARG A C 1
ATOM 3036 O O . ARG A 1 398 ? 7.948 -6.769 18.493 1.00 93.38 398 ARG A O 1
ATOM 3043 N N . HIS A 1 399 ? 6.331 -7.713 19.726 1.00 87.56 399 HIS A N 1
ATOM 3044 C CA . HIS A 1 399 ? 5.365 -6.639 19.534 1.00 87.56 399 HIS A CA 1
ATOM 3045 C C . HIS A 1 399 ? 5.794 -5.333 20.221 1.00 87.56 399 HIS A C 1
ATOM 3047 O O . HIS A 1 399 ? 5.282 -4.291 19.835 1.00 87.56 399 HIS A O 1
ATOM 3053 N N . ARG A 1 400 ? 6.756 -5.357 21.166 1.00 88.94 400 ARG A N 1
ATOM 3054 C C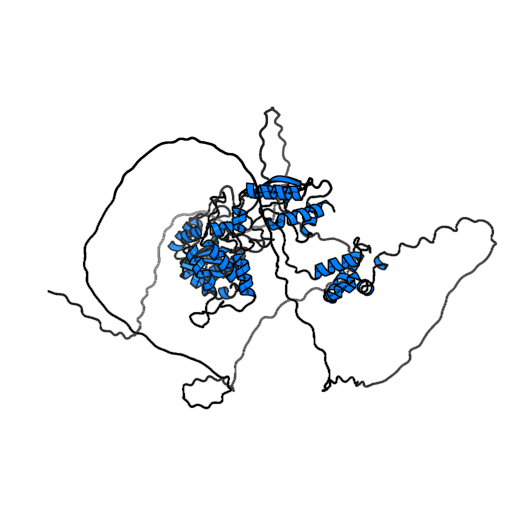A . ARG A 1 400 ? 7.334 -4.135 21.757 1.00 88.94 400 ARG A CA 1
ATOM 3055 C C . ARG A 1 400 ? 8.148 -3.300 20.755 1.00 88.94 400 ARG A C 1
ATOM 3057 O O . ARG A 1 400 ? 8.132 -2.084 20.864 1.00 88.94 400 ARG A O 1
ATOM 3064 N N . LEU A 1 401 ? 8.797 -3.922 19.764 1.00 92.50 401 LEU A N 1
ATOM 3065 C CA . LEU A 1 401 ? 9.831 -3.281 18.928 1.00 92.50 401 LEU A CA 1
ATOM 3066 C C . LEU A 1 401 ? 9.364 -2.000 18.213 1.00 92.50 401 LEU A C 1
ATOM 3068 O O . LEU A 1 401 ? 10.058 -0.995 18.242 1.00 92.50 401 LEU A O 1
ATOM 3072 N N . CYS A 1 402 ? 8.168 -2.004 17.618 1.00 97.06 402 CYS A N 1
ATOM 3073 C CA . CYS A 1 402 ? 7.600 -0.806 16.984 1.00 97.06 402 CYS A CA 1
ATOM 3074 C C . CYS A 1 402 ? 6.579 -0.078 17.876 1.00 97.06 402 CYS A C 1
ATOM 3076 O O . CYS A 1 402 ? 6.116 0.999 17.511 1.00 97.06 402 CYS A O 1
ATOM 3078 N N . ARG A 1 403 ? 6.184 -0.671 19.013 1.00 97.25 403 ARG A N 1
ATOM 3079 C CA . ARG A 1 403 ? 5.068 -0.203 19.850 1.00 97.25 403 ARG A CA 1
ATOM 3080 C C . ARG A 1 403 ? 5.304 1.202 20.371 1.00 97.25 403 ARG A C 1
ATOM 3082 O O . ARG A 1 403 ? 4.429 2.049 20.243 1.00 97.25 403 ARG A O 1
ATOM 3089 N N . ASP A 1 404 ? 6.462 1.418 20.979 1.00 96.00 404 ASP A N 1
ATOM 3090 C CA . ASP A 1 404 ? 6.687 2.622 21.772 1.00 96.00 404 ASP A CA 1
ATOM 3091 C C . ASP A 1 404 ? 6.869 3.844 20.854 1.00 96.00 404 ASP A C 1
ATOM 3093 O O . ASP A 1 404 ? 6.309 4.896 21.139 1.00 96.00 404 ASP A O 1
ATOM 3097 N N . LEU A 1 405 ? 7.486 3.659 19.675 1.00 97.81 405 LEU A N 1
ATOM 3098 C CA . LEU A 1 405 ? 7.486 4.644 18.581 1.00 97.81 405 LEU A CA 1
ATOM 3099 C C . LEU A 1 405 ? 6.076 4.930 18.042 1.00 97.81 405 LEU A C 1
ATOM 3101 O O . LEU A 1 405 ? 5.735 6.083 17.808 1.00 97.81 405 LEU A O 1
ATOM 3105 N N . LEU A 1 406 ? 5.241 3.905 17.834 1.00 98.38 406 LEU A N 1
ATOM 3106 C CA . LEU A 1 406 ? 3.866 4.106 17.362 1.00 98.38 406 LEU A CA 1
ATOM 3107 C C . LEU A 1 406 ? 3.021 4.891 18.374 1.00 98.38 406 LEU A C 1
ATOM 3109 O O . LEU A 1 406 ? 2.267 5.773 17.974 1.00 98.38 406 LEU A O 1
ATOM 3113 N N . VAL A 1 407 ? 3.164 4.600 19.668 1.00 98.19 407 VAL A N 1
ATOM 3114 C CA . VAL A 1 407 ? 2.521 5.341 20.766 1.00 98.19 407 VAL A CA 1
ATOM 3115 C C . VAL A 1 407 ? 3.015 6.792 20.804 1.00 98.19 407 VAL A C 1
ATOM 3117 O O . VAL A 1 407 ? 2.198 7.710 20.810 1.00 98.19 407 VAL A O 1
ATOM 3120 N N . GLU A 1 408 ? 4.332 7.007 20.754 1.00 97.50 408 GLU A N 1
ATOM 3121 C CA . GLU A 1 408 ? 4.970 8.333 20.746 1.00 97.50 408 GLU A CA 1
ATOM 3122 C C . GLU A 1 408 ? 4.491 9.218 19.584 1.00 97.50 408 GLU A C 1
ATOM 3124 O O . GLU A 1 408 ? 4.133 10.373 19.797 1.00 97.50 408 GLU A O 1
ATOM 3129 N N . LEU A 1 409 ? 4.437 8.668 18.368 1.00 97.69 409 LEU A N 1
ATOM 3130 C CA . LEU A 1 409 ? 4.112 9.410 17.144 1.00 97.69 409 LEU A CA 1
ATOM 3131 C C . LEU A 1 409 ? 2.611 9.674 16.939 1.00 97.69 409 LEU A C 1
ATOM 3133 O O . LEU A 1 409 ? 2.254 10.428 16.037 1.00 97.69 409 LEU A O 1
ATOM 3137 N N . THR A 1 410 ? 1.723 9.030 17.706 1.00 97.50 410 THR A N 1
ATOM 3138 C CA . THR A 1 410 ? 0.267 9.075 17.444 1.00 97.50 410 THR A CA 1
ATOM 3139 C C . THR A 1 410 ? -0.609 9.361 18.663 1.00 97.50 410 THR A C 1
ATOM 3141 O O . THR A 1 410 ? -1.795 9.637 18.498 1.00 97.50 410 THR A O 1
ATOM 3144 N N . GLY A 1 411 ? -0.068 9.282 19.882 1.00 95.94 411 GLY A N 1
ATOM 3145 C CA . GLY A 1 411 ? -0.833 9.464 21.119 1.00 95.94 411 GLY A CA 1
ATOM 3146 C C . GLY A 1 411 ? -1.772 8.302 21.478 1.00 95.94 411 GLY A C 1
ATOM 3147 O O . GLY A 1 411 ? -2.530 8.418 22.440 1.00 95.94 411 GLY A O 1
ATOM 3148 N N . ALA A 1 412 ? -1.737 7.184 20.743 1.00 97.88 412 ALA A N 1
ATOM 3149 C CA . ALA A 1 412 ? -2.488 5.975 21.086 1.00 97.88 412 ALA A CA 1
ATOM 3150 C C . ALA A 1 412 ? -2.070 5.412 22.458 1.00 97.88 412 ALA A C 1
ATOM 3152 O O . ALA A 1 412 ? -0.903 5.486 22.837 1.00 97.88 412 ALA A O 1
ATOM 3153 N N . GLU A 1 413 ? -2.987 4.783 23.202 1.00 98.38 413 GLU A N 1
ATOM 3154 C CA . GLU A 1 413 ? -2.635 4.196 24.504 1.00 98.38 413 GLU A CA 1
ATOM 3155 C C . GLU A 1 413 ? -1.733 2.958 24.370 1.00 98.38 413 GLU A C 1
ATOM 3157 O O . GLU A 1 413 ? -0.958 2.632 25.280 1.00 98.38 413 GLU A O 1
ATOM 3162 N N . ASP A 1 414 ? -1.898 2.227 23.265 1.00 98.38 414 ASP A N 1
ATOM 3163 C CA . ASP A 1 414 ? -1.174 1.005 22.946 1.00 98.38 414 ASP A CA 1
ATOM 3164 C C . ASP A 1 414 ? -1.168 0.723 21.431 1.00 98.38 414 ASP A C 1
ATOM 3166 O O . ASP A 1 414 ? -1.950 1.295 20.666 1.00 98.38 414 ASP A O 1
ATOM 3170 N N . ALA A 1 415 ? -0.284 -0.182 21.001 1.00 98.38 415 ALA A N 1
ATOM 3171 C CA . ALA A 1 415 ? -0.084 -0.536 19.598 1.00 98.38 415 ALA A CA 1
ATOM 3172 C C . ALA A 1 415 ? 0.171 -2.040 19.380 1.00 98.38 415 ALA A C 1
ATOM 3174 O O . ALA A 1 415 ? 0.717 -2.746 20.240 1.00 98.38 415 ALA A O 1
ATOM 3175 N N . LEU A 1 416 ? -0.185 -2.530 18.190 1.00 98.50 416 LEU A N 1
ATOM 3176 C CA . LEU A 1 416 ? 0.105 -3.885 17.722 1.00 98.50 416 LEU A CA 1
ATOM 3177 C C . LEU A 1 416 ? 0.411 -3.890 16.216 1.00 98.50 416 LEU A C 1
ATOM 3179 O O . LEU A 1 416 ? -0.358 -3.371 15.411 1.00 98.50 416 LEU A O 1
ATOM 3183 N N . VAL A 1 417 ? 1.524 -4.524 15.835 1.00 98.62 417 VAL A N 1
ATOM 3184 C CA . VAL A 1 417 ? 1.921 -4.715 14.429 1.00 98.62 417 VAL A CA 1
ATOM 3185 C C . VAL A 1 417 ? 1.739 -6.176 14.012 1.00 98.62 417 VAL A C 1
ATOM 3187 O O . VAL A 1 417 ? 2.128 -7.100 14.738 1.00 98.62 417 VAL A O 1
ATOM 3190 N N . VAL A 1 418 ? 1.142 -6.354 12.833 1.00 98.38 418 VAL A N 1
ATOM 3191 C CA . VAL A 1 418 ? 0.837 -7.618 12.146 1.00 98.38 418 VAL A CA 1
ATOM 3192 C C . VAL A 1 418 ? 1.265 -7.549 10.665 1.00 98.38 418 VAL A C 1
ATOM 3194 O O . VAL A 1 418 ? 1.816 -6.550 10.207 1.00 98.38 418 VAL A O 1
ATOM 3197 N N . ASN A 1 419 ? 1.079 -8.632 9.909 1.00 97.81 419 ASN A N 1
ATOM 3198 C CA . ASN A 1 419 ? 1.625 -8.844 8.561 1.00 97.81 419 ASN A CA 1
ATOM 3199 C C . ASN A 1 419 ? 1.159 -7.818 7.505 1.00 97.81 419 ASN A C 1
ATOM 3201 O O . ASN A 1 419 ? 1.952 -7.349 6.698 1.00 97.81 419 ASN A O 1
ATOM 3205 N N . ASN A 1 420 ? -0.131 -7.478 7.485 1.00 96.12 420 ASN A N 1
ATOM 3206 C CA . ASN A 1 420 ? -0.722 -6.486 6.581 1.00 96.12 420 ASN A CA 1
ATOM 3207 C C . ASN A 1 420 ? -2.059 -5.977 7.146 1.00 96.12 420 ASN A C 1
ATOM 3209 O O . ASN A 1 420 ? -2.620 -6.593 8.055 1.00 96.12 420 ASN A O 1
ATOM 3213 N N . ALA A 1 421 ? -2.579 -4.863 6.618 1.00 94.69 421 ALA A N 1
ATOM 3214 C CA . ALA A 1 421 ? -3.844 -4.274 7.078 1.00 94.69 421 ALA A CA 1
ATOM 3215 C C . ALA A 1 421 ? -5.030 -5.258 7.014 1.00 94.69 421 ALA A C 1
ATOM 3217 O O . ALA A 1 421 ? -5.895 -5.243 7.883 1.00 94.69 421 ALA A O 1
ATOM 3218 N N . ALA A 1 422 ? -5.024 -6.190 6.055 1.00 93.31 422 ALA A N 1
ATOM 3219 C CA . ALA A 1 422 ? -6.029 -7.247 5.978 1.00 93.31 422 ALA A CA 1
ATOM 3220 C C . ALA A 1 422 ? -5.999 -8.184 7.198 1.00 93.31 422 ALA A C 1
ATOM 3222 O O . ALA A 1 422 ? -7.045 -8.519 7.751 1.00 93.31 422 ALA A O 1
ATOM 3223 N N . GLY A 1 423 ? -4.801 -8.563 7.654 1.00 95.75 423 GLY A N 1
ATOM 3224 C CA . GLY A 1 423 ? -4.604 -9.291 8.906 1.00 95.75 423 GLY A CA 1
ATOM 3225 C C . GLY A 1 423 ? -4.946 -8.464 10.148 1.00 95.75 423 GLY A C 1
ATOM 3226 O O . GLY A 1 423 ? -5.406 -9.040 11.127 1.00 95.75 423 GLY A O 1
ATOM 3227 N N . ALA A 1 424 ? -4.774 -7.137 10.107 1.00 97.50 424 ALA A N 1
ATOM 3228 C CA . ALA A 1 424 ? -5.168 -6.230 11.190 1.00 97.50 424 ALA A CA 1
ATOM 3229 C C . ALA A 1 424 ? -6.695 -6.161 11.348 1.00 97.50 424 ALA A C 1
ATOM 3231 O O . ALA A 1 424 ? -7.201 -6.412 12.439 1.00 97.50 424 ALA A O 1
ATOM 3232 N N . LEU A 1 425 ? -7.428 -5.913 10.257 1.00 96.12 425 LEU A N 1
ATOM 3233 C CA . LEU A 1 425 ? -8.893 -5.913 10.242 1.00 96.12 425 LEU A CA 1
ATOM 3234 C C . LEU A 1 425 ? -9.460 -7.275 10.671 1.00 96.12 425 LEU A C 1
ATOM 3236 O O . LEU A 1 425 ? -10.314 -7.337 11.552 1.00 96.12 425 LEU A O 1
ATOM 3240 N N . LEU A 1 426 ? -8.953 -8.372 10.093 1.00 96.88 426 LEU A N 1
ATOM 3241 C CA . LEU A 1 426 ? -9.371 -9.732 10.447 1.00 96.88 426 LEU A CA 1
ATOM 3242 C C . LEU A 1 426 ? -9.151 -10.027 11.943 1.00 96.88 426 LEU A C 1
ATOM 3244 O O . LEU A 1 426 ? -10.023 -10.614 12.581 1.00 96.88 426 LEU A O 1
ATOM 3248 N N . LEU A 1 427 ? -8.009 -9.609 12.502 1.00 98.12 427 LEU A N 1
ATOM 3249 C CA . LEU A 1 427 ? -7.684 -9.791 13.917 1.00 98.12 427 LEU A CA 1
ATOM 3250 C C . LEU A 1 427 ? -8.580 -8.949 14.831 1.00 98.12 427 LEU A C 1
ATOM 3252 O O . LEU A 1 427 ? -9.093 -9.476 15.813 1.00 98.12 427 LEU A O 1
ATOM 3256 N N . ALA A 1 428 ? -8.810 -7.678 14.500 1.00 98.25 428 ALA A N 1
ATOM 3257 C CA . ALA A 1 428 ? -9.670 -6.802 15.290 1.00 98.25 428 ALA A CA 1
ATOM 3258 C C . ALA A 1 428 ? -11.132 -7.286 15.291 1.00 98.25 428 ALA A C 1
ATOM 3260 O O . ALA A 1 428 ? -11.757 -7.348 16.345 1.00 98.25 428 ALA A O 1
ATOM 3261 N N . LEU A 1 429 ? -11.659 -7.736 14.147 1.00 97.56 429 LEU A N 1
ATOM 3262 C CA . LEU A 1 429 ? -12.976 -8.385 14.072 1.00 97.56 429 LEU A CA 1
ATOM 3263 C C . LEU A 1 429 ? -13.031 -9.681 14.907 1.00 97.56 429 LEU A C 1
ATOM 3265 O O . LEU A 1 429 ? -13.989 -9.902 15.644 1.00 97.56 429 LEU A O 1
ATOM 3269 N N . SER A 1 430 ? -11.988 -10.512 14.831 1.00 97.69 430 SER A N 1
ATOM 3270 C CA . SER A 1 430 ? -11.862 -11.782 15.568 1.00 97.69 430 SER A CA 1
ATOM 3271 C C . SER A 1 430 ? -11.772 -11.597 17.092 1.00 97.69 430 SER A C 1
ATOM 3273 O O . SER A 1 430 ? -12.309 -12.409 17.850 1.00 97.69 430 SER A O 1
ATOM 3275 N N . ALA A 1 431 ? -11.128 -10.518 17.543 1.00 98.06 431 ALA A N 1
ATOM 3276 C CA . ALA A 1 431 ? -10.941 -10.206 18.956 1.00 98.06 431 ALA A CA 1
ATOM 3277 C C . ALA A 1 431 ? -12.116 -9.425 19.569 1.00 98.06 431 ALA A C 1
ATOM 3279 O O . ALA A 1 431 ? -12.426 -9.614 20.744 1.00 98.06 431 ALA A O 1
ATOM 3280 N N . LEU A 1 432 ? -12.763 -8.546 18.793 1.00 98.06 432 LEU A N 1
ATOM 3281 C CA . LEU A 1 432 ? -13.785 -7.616 19.291 1.00 98.06 432 LEU A CA 1
ATOM 3282 C C . LEU A 1 432 ? -15.224 -8.024 18.940 1.00 98.06 432 LEU A C 1
ATOM 3284 O O . LEU A 1 432 ? -16.141 -7.577 19.622 1.00 98.06 432 LEU A O 1
ATOM 3288 N N . ALA A 1 433 ? -15.447 -8.839 17.899 1.00 97.38 433 ALA A N 1
ATOM 3289 C CA . ALA A 1 433 ? -16.785 -9.087 17.338 1.00 97.38 433 ALA A CA 1
ATOM 3290 C C . ALA A 1 433 ? -17.167 -10.559 17.088 1.00 97.38 433 ALA A C 1
ATOM 3292 O O . ALA A 1 433 ? -18.284 -10.830 16.640 1.00 97.38 433 ALA A O 1
ATOM 3293 N N . ARG A 1 434 ? -16.276 -11.510 17.384 1.00 95.75 434 ARG A N 1
ATOM 3294 C CA . ARG A 1 434 ? -16.525 -12.955 17.260 1.00 95.75 434 ARG A CA 1
ATOM 3295 C C . ARG A 1 434 ? -17.780 -13.398 18.026 1.00 95.75 434 ARG A C 1
ATOM 3297 O O . ARG A 1 434 ? -18.048 -12.920 19.127 1.00 95.75 434 ARG A O 1
ATOM 3304 N N . ASP A 1 435 ? -18.532 -14.323 17.427 1.00 95.56 435 ASP A N 1
ATOM 3305 C CA . ASP A 1 435 ? -19.784 -14.891 17.954 1.00 95.56 435 ASP A CA 1
ATOM 3306 C C . ASP A 1 435 ? -20.876 -13.832 18.242 1.00 95.56 435 ASP A C 1
ATOM 3308 O O . ASP A 1 435 ? -21.809 -14.054 19.017 1.00 95.56 435 ASP A O 1
ATOM 3312 N N . GLY A 1 436 ? -20.773 -12.668 17.593 1.00 97.19 436 GLY A N 1
ATOM 3313 C CA . GLY A 1 436 ? -21.737 -11.573 17.645 1.00 97.19 436 GLY A CA 1
ATOM 3314 C C . GLY A 1 436 ? -21.739 -10.753 16.355 1.00 97.19 436 GLY A C 1
ATOM 3315 O O . GLY A 1 436 ? -21.230 -11.190 15.325 1.00 97.19 436 GLY A O 1
ATOM 3316 N N . GLU A 1 437 ? -22.361 -9.579 16.392 1.00 97.94 437 GLU A N 1
ATOM 3317 C CA . GLU A 1 437 ? -22.634 -8.760 15.208 1.00 97.94 437 GLU A CA 1
ATOM 3318 C C . GLU A 1 437 ? -21.689 -7.559 15.083 1.00 97.94 437 GLU A C 1
ATOM 3320 O O . GLU A 1 437 ? -21.471 -6.808 16.041 1.00 97.94 437 GLU A O 1
ATOM 3325 N N . ALA A 1 438 ? -21.167 -7.374 13.869 1.00 97.94 438 ALA A N 1
ATOM 3326 C CA . ALA A 1 438 ? -20.376 -6.227 13.445 1.00 97.94 438 ALA A CA 1
ATOM 3327 C C . ALA A 1 438 ? -21.170 -5.419 12.403 1.00 97.94 438 ALA A C 1
ATOM 3329 O O . ALA A 1 438 ? -21.435 -5.908 11.301 1.00 97.94 438 ALA A O 1
ATOM 3330 N N . ILE A 1 439 ? -21.561 -4.197 12.769 1.00 98.31 439 ILE A N 1
ATOM 3331 C CA . ILE A 1 439 ? -22.412 -3.318 11.954 1.00 98.31 439 ILE A CA 1
ATOM 3332 C C . ILE A 1 439 ? -21.540 -2.410 11.080 1.00 98.31 439 ILE A C 1
ATOM 3334 O O . ILE A 1 439 ? -20.633 -1.762 11.600 1.00 98.31 439 ILE A O 1
ATOM 3338 N N . VAL A 1 440 ? -21.824 -2.327 9.777 1.00 97.50 440 VAL A N 1
ATOM 3339 C CA . VAL A 1 440 ? -21.084 -1.486 8.814 1.00 97.50 440 VAL A CA 1
ATOM 3340 C C . VAL A 1 440 ? -21.999 -0.916 7.724 1.00 97.50 440 VAL A C 1
ATOM 3342 O O . VAL A 1 440 ? -22.986 -1.535 7.319 1.00 97.50 440 VAL A O 1
ATOM 3345 N N . SER A 1 441 ? -21.663 0.273 7.229 1.00 97.44 441 SER A N 1
ATOM 3346 C CA . SER A 1 441 ? -22.342 0.944 6.119 1.00 97.44 441 SER A CA 1
ATOM 3347 C C . SER A 1 441 ? -22.259 0.135 4.815 1.00 97.44 441 SER A C 1
ATOM 3349 O O . SER A 1 441 ? -21.190 -0.317 4.406 1.00 97.44 441 SER A O 1
ATOM 3351 N N . ARG A 1 442 ? -23.374 0.015 4.085 1.00 95.50 442 ARG A N 1
ATOM 3352 C CA . ARG A 1 442 ? -23.435 -0.641 2.765 1.00 95.50 442 ARG A CA 1
ATOM 3353 C C . ARG A 1 442 ? -22.516 0.019 1.729 1.00 95.50 442 ARG A C 1
ATOM 3355 O O . ARG A 1 442 ? -22.027 -0.660 0.830 1.00 95.50 442 ARG A O 1
ATOM 3362 N N . GLY A 1 443 ? -22.261 1.323 1.858 1.00 93.94 443 GLY A N 1
ATOM 3363 C CA . GLY A 1 443 ? -21.310 2.064 1.018 1.00 93.94 443 GLY A CA 1
ATOM 3364 C C . GLY A 1 443 ? -19.829 1.774 1.309 1.00 93.94 443 GLY A C 1
ATOM 3365 O O . GLY A 1 443 ? -18.964 2.256 0.581 1.00 93.94 443 GLY A O 1
ATOM 3366 N N . GLU A 1 444 ? -19.532 0.994 2.352 1.00 94.44 444 GLU A N 1
ATOM 3367 C CA . GLU A 1 444 ? -18.182 0.702 2.863 1.00 94.44 444 GLU A CA 1
ATOM 3368 C C . GLU A 1 444 ? -17.765 -0.769 2.683 1.00 94.44 444 GLU A C 1
ATOM 3370 O O . GLU A 1 444 ? -16.688 -1.181 3.113 1.00 94.44 444 GLU A O 1
ATOM 3375 N N . LEU A 1 445 ? -18.583 -1.570 1.993 1.00 91.44 445 LEU A N 1
ATOM 3376 C CA . LEU A 1 445 ? -18.298 -2.971 1.661 1.00 91.44 445 LEU A CA 1
ATOM 3377 C C . LEU A 1 445 ? -17.319 -3.065 0.478 1.00 91.44 445 LEU A C 1
ATOM 3379 O O . LEU A 1 445 ? -17.655 -3.538 -0.607 1.00 91.44 445 LEU A O 1
ATOM 3383 N N . VAL A 1 446 ? -16.111 -2.538 0.677 1.00 85.81 446 VAL A N 1
ATOM 3384 C CA . VAL A 1 446 ? -15.141 -2.294 -0.394 1.00 85.81 446 VAL A CA 1
ATOM 3385 C C . VAL A 1 446 ? -14.451 -3.571 -0.891 1.00 85.81 446 VAL A C 1
ATOM 3387 O O . VAL A 1 446 ? -14.194 -4.511 -0.132 1.00 85.81 446 VAL A O 1
ATOM 3390 N N . GLU A 1 447 ? -14.085 -3.569 -2.176 1.00 84.19 447 GLU A N 1
ATOM 3391 C CA . GLU A 1 447 ? -13.083 -4.474 -2.744 1.00 84.19 447 GLU A CA 1
ATOM 3392 C C . GLU A 1 447 ? -11.769 -3.705 -2.946 1.00 84.19 447 GLU A C 1
ATOM 3394 O O . GLU A 1 447 ? -11.763 -2.594 -3.482 1.00 84.19 447 GLU A O 1
ATOM 3399 N N . ILE A 1 448 ? -10.647 -4.293 -2.525 1.00 73.25 448 ILE A N 1
ATOM 3400 C CA . ILE A 1 448 ? -9.303 -3.716 -2.651 1.00 73.25 448 ILE A CA 1
ATOM 3401 C C . ILE A 1 448 ? -8.397 -4.730 -3.360 1.00 73.25 448 ILE A C 1
ATOM 3403 O O . ILE A 1 448 ? -8.361 -5.913 -3.024 1.00 73.25 448 ILE A O 1
ATOM 3407 N N . GLY A 1 449 ? -7.641 -4.273 -4.361 1.00 65.88 449 GLY A N 1
ATOM 3408 C CA . GLY A 1 449 ? -6.616 -5.089 -5.024 1.00 65.88 449 GLY A CA 1
ATOM 3409 C C . GLY A 1 449 ? -7.122 -6.341 -5.759 1.00 65.88 449 GLY A C 1
ATOM 3410 O O . GLY A 1 449 ? -6.321 -7.235 -6.008 1.00 65.88 449 GLY A O 1
ATOM 3411 N N . GLY A 1 450 ? -8.417 -6.431 -6.084 1.00 62.53 450 GLY A N 1
ATOM 3412 C CA . GLY A 1 450 ? -8.998 -7.513 -6.896 1.00 62.53 450 GLY A CA 1
ATOM 3413 C C . GLY A 1 450 ? -9.247 -8.847 -6.178 1.00 62.53 450 GLY A C 1
ATOM 3414 O O . GLY A 1 450 ? -9.678 -9.803 -6.818 1.00 62.53 450 GLY A O 1
ATOM 3415 N N . ALA A 1 451 ? -8.947 -8.946 -4.877 1.00 67.69 451 ALA A N 1
ATOM 3416 C CA . ALA A 1 451 ? -9.114 -10.185 -4.103 1.00 67.69 451 ALA A CA 1
ATOM 3417 C C . ALA A 1 451 ? -9.398 -9.984 -2.600 1.00 67.69 451 ALA A C 1
ATOM 3419 O O . ALA A 1 451 ? -9.843 -10.918 -1.937 1.00 67.69 451 ALA A O 1
ATOM 3420 N N . PHE A 1 452 ? -9.157 -8.792 -2.040 1.00 79.00 452 PHE A N 1
ATOM 3421 C CA . PHE A 1 452 ? -9.581 -8.455 -0.680 1.00 79.00 452 PHE A CA 1
ATOM 3422 C C . PHE A 1 452 ? -10.990 -7.861 -0.733 1.00 79.00 452 PHE A C 1
ATOM 3424 O O . PHE A 1 452 ? -11.216 -6.883 -1.443 1.00 79.00 452 PHE A O 1
ATOM 3431 N N . ARG A 1 453 ? -11.920 -8.430 0.037 1.00 85.38 453 ARG A N 1
ATOM 3432 C CA . ARG A 1 453 ? -13.305 -7.963 0.176 1.00 85.38 453 ARG A CA 1
ATOM 3433 C C . ARG A 1 453 ? -13.682 -7.923 1.649 1.00 85.38 453 ARG A C 1
ATOM 3435 O O . ARG A 1 453 ? -13.469 -8.908 2.358 1.00 85.38 453 ARG A O 1
ATOM 3442 N N . ILE A 1 454 ? -14.281 -6.816 2.090 1.00 83.25 454 ILE A N 1
ATOM 3443 C CA . ILE A 1 454 ? -14.734 -6.654 3.481 1.00 83.25 454 ILE A CA 1
ATOM 3444 C C . ILE A 1 454 ? -15.705 -7.784 3.907 1.00 83.25 454 ILE A C 1
ATOM 3446 O O . ILE A 1 454 ? -15.418 -8.423 4.923 1.00 83.25 454 ILE A O 1
ATOM 3450 N N . PRO A 1 455 ? -16.764 -8.142 3.139 1.00 85.88 455 PRO A N 1
ATOM 3451 C CA . PRO A 1 455 ? -17.668 -9.238 3.513 1.00 85.88 455 PRO A CA 1
ATOM 3452 C C . PRO A 1 455 ? -16.978 -10.597 3.696 1.00 85.88 455 PRO A C 1
ATOM 3454 O O . PRO A 1 455 ? -17.212 -11.276 4.696 1.00 85.88 455 PRO A O 1
ATOM 3457 N N . ASP A 1 456 ? -16.091 -10.976 2.768 1.00 88.50 456 ASP A N 1
ATOM 3458 C CA . ASP A 1 456 ? -15.416 -12.281 2.788 1.00 88.50 456 ASP A CA 1
ATOM 3459 C C . ASP A 1 456 ? -14.494 -12.427 4.008 1.00 88.50 456 ASP A C 1
ATOM 3461 O O . ASP A 1 456 ? -14.346 -13.519 4.555 1.00 88.50 456 ASP A O 1
ATOM 3465 N N . ILE A 1 457 ? -13.892 -11.326 4.468 1.00 85.62 457 ILE A N 1
ATOM 3466 C CA . ILE A 1 457 ? -13.000 -11.304 5.635 1.00 85.62 457 ILE A CA 1
ATOM 3467 C C . ILE A 1 457 ? -13.782 -11.205 6.946 1.00 85.62 457 ILE A C 1
ATOM 3469 O O . ILE A 1 457 ? -13.438 -11.903 7.902 1.00 85.62 457 ILE A O 1
ATOM 3473 N N . MET A 1 458 ? -14.885 -10.452 6.984 1.00 84.12 458 MET A N 1
ATOM 3474 C CA . MET A 1 458 ? -15.812 -10.480 8.120 1.00 84.12 458 MET A CA 1
ATOM 3475 C C . MET A 1 458 ? -16.354 -11.898 8.341 1.00 84.12 458 MET A C 1
ATOM 3477 O O . MET A 1 458 ? -16.217 -12.427 9.444 1.00 84.12 458 MET A O 1
ATOM 3481 N N . ALA A 1 459 ? -16.796 -12.588 7.285 1.00 87.00 459 ALA A N 1
ATOM 3482 C CA . ALA A 1 459 ? -17.235 -13.984 7.356 1.00 87.00 459 ALA A CA 1
ATOM 3483 C C . ALA A 1 459 ? -16.144 -14.974 7.832 1.00 87.00 459 ALA A C 1
ATOM 3485 O O . ALA A 1 459 ? -16.467 -16.048 8.339 1.00 87.00 459 ALA A O 1
ATOM 3486 N N . ARG A 1 460 ? -14.852 -14.635 7.699 1.00 91.38 460 ARG A N 1
ATOM 3487 C CA . ARG A 1 460 ? -13.722 -15.442 8.208 1.00 91.38 460 ARG A CA 1
ATOM 3488 C C . ARG A 1 460 ? -13.292 -15.090 9.633 1.00 91.38 460 ARG A C 1
ATOM 3490 O O . ARG A 1 460 ? -12.629 -15.910 10.260 1.00 91.38 460 ARG A O 1
ATOM 3497 N N . SER A 1 461 ? -13.672 -13.921 10.147 1.00 92.62 461 SER A N 1
ATOM 3498 C CA . SER A 1 461 ? -13.346 -13.478 11.513 1.00 92.62 461 SER A CA 1
ATOM 3499 C C . SER A 1 461 ? -14.160 -14.175 12.612 1.00 92.62 461 SER A C 1
ATOM 3501 O O . SER A 1 461 ? -13.767 -14.161 13.774 1.00 92.62 461 SER A O 1
ATOM 3503 N N . GLY A 1 462 ? -15.306 -14.769 12.259 1.00 93.31 462 GLY A N 1
ATOM 3504 C CA . GLY A 1 462 ? -16.297 -15.263 13.221 1.00 93.31 462 GLY A CA 1
ATOM 3505 C C . GLY A 1 462 ? -17.294 -14.197 13.698 1.00 93.31 462 GLY A C 1
ATOM 3506 O O . GLY A 1 462 ? -18.179 -14.519 14.486 1.00 93.31 462 GLY A O 1
ATOM 3507 N N . ALA A 1 463 ? -17.186 -12.953 13.222 1.00 95.12 463 ALA A N 1
ATOM 3508 C CA . ALA A 1 463 ? -18.216 -11.931 13.381 1.00 95.12 463 ALA A CA 1
ATOM 3509 C C . ALA A 1 463 ? -19.306 -12.064 12.303 1.00 95.12 463 ALA A C 1
ATOM 3511 O O . ALA A 1 463 ? -19.020 -12.290 11.124 1.00 95.12 463 ALA A O 1
ATOM 3512 N N . LYS A 1 464 ? -20.568 -11.869 12.690 1.00 95.38 464 LYS A N 1
ATOM 3513 C CA . LYS A 1 464 ? -21.704 -11.761 11.772 1.00 95.38 464 LYS A CA 1
ATOM 3514 C C . LYS A 1 464 ? -21.773 -10.335 11.218 1.00 95.38 464 LYS A C 1
ATOM 3516 O O . LYS A 1 464 ? -21.984 -9.384 11.966 1.00 95.38 464 LYS A O 1
ATOM 3521 N N . LEU A 1 465 ? -21.631 -10.196 9.902 1.00 94.56 465 LEU A N 1
ATOM 3522 C CA . LEU A 1 465 ? -21.852 -8.938 9.187 1.00 94.56 465 LEU A CA 1
ATOM 3523 C C . LEU A 1 465 ? -23.322 -8.490 9.306 1.00 94.56 465 LEU A C 1
ATOM 3525 O O . LEU A 1 465 ? -24.235 -9.271 9.031 1.00 94.56 465 LEU A O 1
ATOM 3529 N N . VAL A 1 466 ? -23.532 -7.224 9.670 1.00 96.88 466 VAL A N 1
ATOM 3530 C CA . VAL A 1 466 ? -24.821 -6.521 9.604 1.00 96.88 466 VAL A CA 1
ATOM 3531 C C . VAL A 1 466 ? -24.639 -5.250 8.768 1.00 96.88 466 VAL A C 1
ATOM 3533 O O . VAL A 1 466 ? -23.866 -4.363 9.120 1.00 96.88 466 VAL A O 1
ATOM 3536 N N . GLU A 1 467 ? -25.332 -5.176 7.634 1.00 96.56 467 GLU A N 1
ATOM 3537 C CA . GLU A 1 467 ? -25.182 -4.100 6.647 1.00 96.56 467 GLU A CA 1
ATOM 3538 C C . GLU A 1 467 ? -26.269 -3.029 6.824 1.00 96.56 467 GLU A C 1
ATOM 3540 O O . GLU A 1 467 ? -27.457 -3.340 6.713 1.00 96.56 467 GLU A O 1
ATOM 3545 N N . VAL A 1 468 ? -25.882 -1.766 7.023 1.00 98.12 468 VAL A N 1
ATOM 3546 C CA . VAL A 1 468 ? -26.820 -0.647 7.247 1.00 98.12 468 VAL A CA 1
ATOM 3547 C C . VAL A 1 468 ? -26.765 0.416 6.150 1.00 98.12 468 VAL A C 1
ATOM 3549 O O . VAL A 1 468 ? -25.758 0.571 5.459 1.00 98.12 468 VAL A O 1
ATOM 3552 N N . GLY A 1 469 ? -27.863 1.155 5.981 1.00 97.12 469 GLY A N 1
ATOM 3553 C CA . GLY A 1 469 ? -27.984 2.212 4.974 1.00 97.12 469 GLY A CA 1
ATOM 3554 C C . GLY A 1 469 ? -27.952 1.716 3.519 1.00 97.12 469 GLY A C 1
ATOM 3555 O O . GLY A 1 469 ? -28.181 0.540 3.210 1.00 97.12 469 GLY A O 1
ATOM 3556 N N . ALA A 1 470 ? -27.679 2.648 2.606 1.00 95.81 470 ALA A N 1
ATOM 3557 C CA . ALA A 1 470 ? -27.595 2.435 1.163 1.00 95.81 470 ALA A CA 1
ATOM 3558 C C . ALA A 1 470 ? -26.192 2.765 0.625 1.00 95.81 470 ALA A C 1
ATOM 3560 O O . ALA A 1 470 ? -25.435 3.511 1.237 1.00 95.81 470 ALA A O 1
ATOM 3561 N N . THR A 1 471 ? -25.855 2.262 -0.567 1.00 93.88 471 THR A N 1
ATOM 3562 C CA . THR A 1 471 ? -24.517 2.386 -1.186 1.00 93.88 471 THR A CA 1
ATOM 3563 C C . THR A 1 471 ? -23.988 3.825 -1.270 1.00 93.88 471 THR A C 1
ATOM 3565 O O . THR A 1 471 ? -22.784 4.048 -1.182 1.00 93.88 471 THR A O 1
ATOM 3568 N N . ASN A 1 472 ? -24.875 4.808 -1.443 1.00 94.56 472 ASN A N 1
ATOM 3569 C CA . ASN A 1 472 ? -24.541 6.232 -1.498 1.00 94.56 472 ASN A CA 1
ATOM 3570 C C . ASN A 1 472 ? -24.895 7.012 -0.221 1.00 94.56 472 ASN A C 1
ATOM 3572 O O . ASN A 1 472 ? -24.366 8.105 -0.031 1.00 94.56 472 ASN A O 1
ATOM 3576 N N . ARG A 1 473 ? -25.813 6.518 0.618 1.00 96.19 473 ARG A N 1
ATOM 3577 C CA . ARG A 1 473 ? -26.365 7.258 1.763 1.00 96.19 473 ARG A CA 1
ATOM 3578 C C . ARG A 1 473 ? -26.571 6.341 2.963 1.00 96.19 473 ARG A C 1
ATOM 3580 O O . ARG A 1 473 ? -27.471 5.504 2.936 1.00 96.19 473 ARG A O 1
ATOM 3587 N N . THR A 1 474 ? -25.827 6.603 4.029 1.00 97.62 474 THR A N 1
ATOM 3588 C CA . THR A 1 474 ? -26.031 6.008 5.356 1.00 97.62 474 THR A CA 1
ATOM 3589 C C . THR A 1 474 ? -26.188 7.127 6.380 1.00 97.62 474 THR A C 1
ATOM 3591 O O . THR A 1 474 ? -25.511 8.151 6.290 1.00 97.62 474 THR A O 1
ATOM 3594 N N . HIS A 1 475 ? -27.110 6.952 7.326 1.00 97.50 475 HIS A N 1
ATOM 3595 C CA . HIS A 1 475 ? -27.464 7.931 8.354 1.00 97.50 475 HIS A CA 1
ATOM 3596 C C . HIS A 1 475 ? -27.353 7.328 9.753 1.00 97.50 475 HIS A C 1
ATOM 3598 O O . HIS A 1 475 ? -27.426 6.117 9.942 1.00 97.50 475 HIS A O 1
ATOM 3604 N N . ARG A 1 476 ? -27.253 8.199 10.760 1.00 97.94 476 ARG A N 1
ATOM 3605 C CA . ARG A 1 476 ? -27.135 7.854 12.184 1.00 97.94 476 ARG A CA 1
ATOM 3606 C C . ARG A 1 476 ? -28.169 6.824 12.654 1.00 97.94 476 ARG A C 1
ATOM 3608 O O . ARG A 1 476 ? -27.805 5.793 13.214 1.00 97.94 476 ARG A O 1
ATOM 3615 N N . LYS A 1 477 ? -29.438 7.060 12.312 1.00 97.81 477 LYS A N 1
ATOM 3616 C CA . LYS A 1 477 ? -30.568 6.165 12.600 1.00 97.81 477 LYS A CA 1
ATOM 3617 C C . LYS A 1 477 ? -30.417 4.749 12.019 1.00 97.81 477 LYS A C 1
ATOM 3619 O O . LYS A 1 477 ? -31.028 3.824 12.540 1.00 97.81 477 LYS A O 1
ATOM 3624 N N . ASP A 1 478 ? -29.640 4.578 10.945 1.00 98.19 478 ASP A N 1
ATOM 3625 C CA . ASP A 1 478 ? -29.481 3.291 10.264 1.00 98.19 478 ASP A CA 1
ATOM 3626 C C . ASP A 1 478 ? -28.525 2.387 11.063 1.00 98.19 478 ASP A C 1
ATOM 3628 O O . ASP A 1 478 ? -28.749 1.183 11.144 1.00 98.19 478 ASP A O 1
ATOM 3632 N N . TYR A 1 479 ? -27.509 2.974 11.713 1.00 98.38 479 TYR A N 1
ATOM 3633 C CA . TYR A 1 479 ? -26.685 2.297 12.720 1.00 98.38 479 TYR A CA 1
ATOM 3634 C C . TYR A 1 479 ? -27.465 2.086 14.025 1.00 98.38 479 TYR A C 1
ATOM 3636 O O . TYR A 1 479 ? -27.534 0.965 14.519 1.00 98.38 479 TYR A O 1
ATOM 3644 N N . GLU A 1 480 ? -28.079 3.140 14.576 1.00 97.69 480 GLU A N 1
ATOM 3645 C CA . GLU A 1 480 ? -28.788 3.086 15.867 1.00 97.69 480 GLU A CA 1
ATOM 3646 C C . GLU A 1 480 ? -29.949 2.071 15.856 1.00 97.69 480 GLU A C 1
ATOM 3648 O O . GLU A 1 480 ? -30.114 1.320 16.814 1.00 97.69 480 GLU A O 1
ATOM 3653 N N . GLY A 1 481 ? -30.702 1.976 14.753 1.00 97.69 481 GLY A N 1
ATOM 3654 C CA . GLY A 1 481 ? -31.788 1.004 14.576 1.00 97.69 481 GLY A CA 1
ATOM 3655 C C . GLY A 1 481 ? -31.346 -0.439 14.291 1.00 97.69 481 GLY A C 1
ATOM 3656 O O . GLY A 1 481 ? -32.193 -1.330 14.277 1.00 97.69 481 GLY A O 1
ATOM 3657 N N . ALA A 1 482 ? -30.052 -0.683 14.064 1.00 98.00 482 ALA A N 1
ATOM 3658 C CA . ALA A 1 482 ? -29.485 -2.017 13.844 1.00 98.00 482 ALA A CA 1
ATOM 3659 C C . ALA A 1 482 ? -28.782 -2.596 15.087 1.00 98.00 482 ALA A C 1
ATOM 3661 O O . ALA A 1 482 ? -28.369 -3.756 15.071 1.00 98.00 482 ALA A O 1
ATOM 3662 N N . ILE A 1 483 ? -28.639 -1.811 16.160 1.00 98.50 483 ILE A N 1
ATOM 3663 C CA . ILE A 1 483 ? -28.018 -2.252 17.413 1.00 98.50 483 ILE A CA 1
ATOM 3664 C C . ILE A 1 483 ? -28.992 -3.134 18.201 1.00 98.50 483 ILE A C 1
ATOM 3666 O O . ILE A 1 483 ? -30.132 -2.759 18.470 1.00 98.50 483 ILE A O 1
ATOM 3670 N N . GLY A 1 484 ? -28.517 -4.305 18.621 1.00 97.44 484 GLY A N 1
ATOM 3671 C CA . GLY A 1 484 ? -29.277 -5.274 19.404 1.00 97.44 484 GLY A CA 1
ATOM 3672 C C . GLY A 1 484 ? -28.400 -6.092 20.361 1.00 97.44 484 GLY A C 1
ATOM 3673 O O . GLY A 1 484 ? -27.191 -5.878 20.442 1.00 97.44 484 GLY A O 1
ATOM 3674 N N . PRO A 1 485 ? -28.975 -7.068 21.091 1.00 97.31 485 PRO A N 1
ATOM 3675 C CA . PRO A 1 485 ? -28.261 -7.818 22.134 1.00 97.31 485 PRO A CA 1
ATOM 3676 C C . PRO A 1 485 ? -27.057 -8.646 21.653 1.00 97.31 485 PRO A C 1
ATOM 3678 O O . PRO A 1 485 ? -26.248 -9.078 22.474 1.00 97.31 485 PRO A O 1
ATOM 3681 N N . ALA A 1 486 ? -26.951 -8.895 20.344 1.00 97.88 486 ALA A N 1
ATOM 3682 C CA . ALA A 1 486 ? -25.830 -9.594 19.724 1.00 97.88 486 ALA A CA 1
ATOM 3683 C C . ALA A 1 486 ? -24.742 -8.647 19.182 1.00 97.88 486 ALA A C 1
ATOM 3685 O O . ALA A 1 486 ? -23.658 -9.123 18.848 1.00 97.88 486 ALA A O 1
ATOM 3686 N N . THR A 1 487 ? -24.982 -7.332 19.110 1.00 98.56 487 THR A N 1
ATOM 3687 C CA . THR A 1 487 ? -24.008 -6.357 18.601 1.00 98.56 487 THR A CA 1
ATOM 3688 C C . THR A 1 487 ? -22.771 -6.288 19.492 1.00 98.56 487 THR A C 1
ATOM 3690 O O . THR A 1 487 ? -22.857 -6.242 20.720 1.00 98.56 487 THR A O 1
ATOM 3693 N N . ARG A 1 488 ? -21.601 -6.288 18.852 1.00 98.38 488 ARG A N 1
ATOM 3694 C CA . ARG A 1 488 ? -20.287 -6.233 19.505 1.00 98.38 488 ARG A CA 1
ATOM 3695 C C . ARG A 1 488 ? -19.417 -5.091 19.004 1.00 98.38 488 ARG A C 1
ATOM 3697 O O . ARG A 1 488 ? -18.653 -4.543 19.792 1.00 98.38 488 ARG A O 1
ATOM 3704 N N . LEU A 1 489 ? -19.544 -4.739 17.725 1.00 98.44 489 LEU A N 1
ATOM 3705 C CA . LEU A 1 489 ? -18.670 -3.783 17.052 1.00 98.44 489 LEU A CA 1
ATOM 3706 C C . LEU A 1 489 ? -19.454 -2.905 16.072 1.00 98.44 489 LEU A C 1
ATOM 3708 O O . LEU A 1 489 ? -20.256 -3.416 15.289 1.00 98.44 489 LEU A O 1
ATOM 3712 N N . LEU A 1 490 ? -19.160 -1.606 16.056 1.00 98.62 490 LEU A N 1
ATOM 3713 C CA . LEU A 1 490 ? -19.436 -0.744 14.906 1.00 98.62 490 LEU A CA 1
ATOM 3714 C C . LEU A 1 490 ? -18.148 -0.584 14.089 1.00 98.62 490 LEU A C 1
ATOM 3716 O O . LEU A 1 490 ? -17.121 -0.145 14.610 1.00 98.62 490 LEU A O 1
ATOM 3720 N N . LEU A 1 491 ? -18.201 -0.960 12.815 1.00 97.88 491 LEU A N 1
ATOM 3721 C CA . LEU A 1 491 ? -17.107 -0.823 11.861 1.00 97.88 491 LEU A CA 1
ATOM 3722 C C . LEU A 1 491 ? -17.354 0.398 10.965 1.00 97.88 491 LEU A C 1
ATOM 3724 O O . LEU A 1 491 ? -18.441 0.576 10.404 1.00 97.88 491 LEU A O 1
ATOM 3728 N N . LYS A 1 492 ? -16.304 1.205 10.818 1.00 97.75 492 LYS A N 1
ATOM 3729 C CA . LYS A 1 492 ? -16.146 2.250 9.807 1.00 97.75 492 LYS A CA 1
ATOM 3730 C C . LYS A 1 492 ? -14.976 1.867 8.899 1.00 97.75 492 LYS A C 1
ATOM 3732 O O . LYS A 1 492 ? -13.916 1.506 9.404 1.00 97.75 492 LYS A O 1
ATOM 3737 N N . VAL A 1 493 ? -15.127 1.984 7.584 1.00 95.81 493 VAL A N 1
ATOM 3738 C CA . VAL A 1 493 ? -14.049 1.782 6.600 1.00 95.81 493 VAL A CA 1
ATOM 3739 C C . VAL A 1 493 ? -13.855 3.062 5.793 1.00 95.81 493 VAL A C 1
ATOM 3741 O O . VAL A 1 493 ? -14.814 3.659 5.298 1.00 95.81 493 VAL A O 1
ATOM 3744 N N . HIS A 1 494 ? -12.608 3.505 5.638 1.00 93.75 494 HIS A N 1
ATOM 3745 C CA . HIS A 1 494 ? -12.282 4.616 4.749 1.00 93.75 494 HIS A CA 1
ATOM 3746 C C . HIS A 1 494 ? -12.318 4.162 3.286 1.00 93.75 494 HIS A C 1
ATOM 3748 O O . HIS A 1 494 ? -11.686 3.176 2.893 1.00 93.75 494 HIS A O 1
ATOM 3754 N N . ARG A 1 495 ? -13.027 4.923 2.449 1.00 90.25 495 ARG A N 1
ATOM 3755 C CA . ARG A 1 495 ? -13.181 4.676 1.007 1.00 90.25 495 ARG A CA 1
ATOM 3756 C C . ARG A 1 495 ? -11.932 5.153 0.260 1.00 90.25 495 ARG A C 1
ATOM 3758 O O . ARG A 1 495 ? -11.964 6.070 -0.546 1.00 90.25 495 ARG A O 1
ATOM 3765 N N . SER A 1 496 ? -10.803 4.523 0.569 1.00 84.06 496 SER A N 1
ATOM 3766 C CA . SER A 1 496 ? -9.465 4.964 0.159 1.00 84.06 496 SER A CA 1
ATOM 3767 C C . SER A 1 496 ? -9.140 4.717 -1.324 1.00 84.06 496 SER A C 1
ATOM 3769 O O . SER A 1 496 ? -8.256 5.368 -1.874 1.00 84.06 496 SER A O 1
ATOM 3771 N N . ASN A 1 497 ? -9.844 3.806 -2.009 1.00 83.88 497 ASN A N 1
ATOM 3772 C CA . ASN A 1 497 ? -9.587 3.449 -3.414 1.00 83.88 497 ASN A CA 1
ATOM 3773 C C . ASN A 1 497 ? -10.661 3.892 -4.426 1.00 83.88 497 ASN A C 1
ATOM 3775 O O . ASN A 1 497 ? -10.470 3.676 -5.621 1.00 83.88 497 ASN A O 1
ATOM 3779 N N . PHE A 1 498 ? -11.760 4.515 -3.992 1.00 87.19 498 PHE A N 1
ATOM 3780 C CA . PHE A 1 498 ? -12.768 5.118 -4.875 1.00 87.19 498 PHE A CA 1
ATOM 3781 C C . PHE A 1 498 ? -13.560 6.204 -4.142 1.00 87.19 498 PHE A C 1
ATOM 3783 O O . PHE A 1 498 ? -13.666 6.189 -2.922 1.00 87.19 498 PHE A O 1
ATOM 3790 N N . GLN A 1 499 ? -14.188 7.108 -4.893 1.00 87.50 499 GLN A N 1
ATOM 3791 C CA . GLN A 1 499 ? -15.125 8.092 -4.354 1.00 87.50 499 GLN A CA 1
ATOM 3792 C C . GLN A 1 499 ? -16.531 7.825 -4.907 1.00 87.50 499 GLN A C 1
ATOM 3794 O O . GLN A 1 499 ? -16.685 7.448 -6.068 1.00 87.50 499 GLN A O 1
ATOM 3799 N N . VAL A 1 500 ? -17.563 8.043 -4.087 1.00 88.19 500 VAL A N 1
ATOM 3800 C CA . VAL A 1 500 ? -18.957 8.137 -4.553 1.00 88.19 500 VAL A CA 1
ATOM 3801 C C . VAL A 1 500 ? -19.295 9.618 -4.685 1.00 88.19 500 VAL A C 1
ATOM 3803 O O . VAL A 1 500 ? -19.030 10.381 -3.759 1.00 88.19 500 VAL A O 1
ATOM 3806 N N . THR A 1 501 ? -19.866 10.027 -5.816 1.00 89.75 501 THR A N 1
ATOM 3807 C CA . THR A 1 501 ? -20.215 11.425 -6.116 1.00 89.75 501 THR A CA 1
ATOM 3808 C C . THR A 1 501 ? -21.713 11.578 -6.401 1.00 89.75 501 THR A C 1
ATOM 3810 O O . THR A 1 501 ? -22.421 10.596 -6.633 1.00 89.75 501 THR A O 1
ATOM 3813 N N . GLY A 1 502 ? -22.221 12.814 -6.354 1.00 92.75 502 GLY A N 1
ATOM 3814 C CA . GLY A 1 502 ? -23.654 13.111 -6.454 1.00 92.75 502 GLY A CA 1
ATOM 3815 C C . GLY A 1 502 ? -24.337 13.132 -5.083 1.00 92.75 502 GLY A C 1
ATOM 3816 O O . GLY A 1 502 ? -23.779 13.650 -4.119 1.00 92.75 502 GLY A O 1
ATOM 3817 N N . PHE A 1 503 ? -25.556 12.595 -4.983 1.00 92.81 503 PHE A N 1
ATOM 3818 C CA . PHE A 1 503 ? -26.338 12.599 -3.739 1.00 92.81 503 PHE A CA 1
ATOM 3819 C C . PHE A 1 503 ? -25.811 11.578 -2.722 1.00 92.81 503 PHE A C 1
ATOM 3821 O O . PHE A 1 503 ? -26.325 10.458 -2.633 1.00 92.81 503 PHE A O 1
ATOM 3828 N N . THR A 1 504 ? -24.802 11.968 -1.943 1.00 95.00 504 THR A N 1
ATOM 3829 C CA . THR A 1 504 ? -24.178 11.126 -0.914 1.00 95.00 504 THR A CA 1
ATOM 3830 C C . THR A 1 504 ? -24.459 11.580 0.516 1.00 95.00 504 THR A C 1
ATOM 3832 O O . THR A 1 504 ? -24.686 12.760 0.766 1.00 95.00 504 THR A O 1
ATOM 3835 N N . ALA A 1 505 ? -24.411 10.643 1.463 1.00 95.38 505 ALA A N 1
ATOM 3836 C CA . ALA A 1 505 ? -24.396 10.900 2.903 1.00 95.38 505 ALA A CA 1
ATOM 3837 C C . ALA A 1 505 ? -23.564 9.813 3.594 1.00 95.38 505 ALA A C 1
ATOM 3839 O O . ALA A 1 505 ? -23.676 8.639 3.237 1.00 95.38 505 ALA A O 1
ATOM 3840 N N . ASP A 1 506 ? -22.727 10.208 4.545 1.00 94.81 506 ASP A N 1
ATOM 3841 C CA . ASP A 1 506 ? -21.815 9.320 5.259 1.00 94.81 506 ASP A CA 1
ATOM 3842 C C . ASP A 1 506 ? -21.620 9.817 6.699 1.00 94.81 506 ASP A C 1
ATOM 3844 O O . ASP A 1 506 ? -21.787 11.009 6.957 1.00 94.81 506 ASP A O 1
ATOM 3848 N N . LEU A 1 507 ? -21.261 8.920 7.619 1.00 95.94 507 LEU A N 1
ATOM 3849 C CA . LEU A 1 507 ? -20.950 9.255 9.011 1.00 95.94 507 LEU A CA 1
ATOM 3850 C C . LEU A 1 507 ? -19.452 9.474 9.202 1.00 95.94 507 LEU A C 1
ATOM 3852 O O . LEU A 1 507 ? -18.626 8.685 8.728 1.00 95.94 507 LEU A O 1
ATOM 3856 N N . ALA A 1 508 ? -19.110 10.502 9.979 1.00 96.19 508 ALA A N 1
ATOM 3857 C CA . ALA A 1 508 ? -17.750 10.699 10.466 1.00 96.19 508 ALA A CA 1
ATOM 3858 C C . ALA A 1 508 ? -17.380 9.615 11.507 1.00 96.19 508 ALA A C 1
ATOM 3860 O O . ALA A 1 508 ? -18.249 9.197 12.278 1.00 96.19 508 ALA A O 1
ATOM 3861 N N . PRO A 1 509 ? -16.101 9.199 11.622 1.00 97.31 509 PRO A N 1
ATOM 3862 C CA . PRO A 1 509 ? -15.669 8.234 12.642 1.00 97.31 509 PRO A CA 1
ATOM 3863 C C . PRO A 1 509 ? -16.047 8.641 14.080 1.00 97.31 509 PRO A C 1
ATOM 3865 O O . PRO A 1 509 ? -16.414 7.788 14.883 1.00 97.31 509 PRO A O 1
ATOM 3868 N N . LEU A 1 510 ? -16.071 9.950 14.371 1.00 98.06 510 LEU A N 1
ATOM 3869 C CA . LEU A 1 510 ? -16.501 10.519 15.657 1.00 98.06 510 LEU A CA 1
ATOM 3870 C C . LEU A 1 510 ? -17.967 10.192 15.994 1.00 98.06 510 LEU A C 1
ATOM 3872 O O . LEU A 1 510 ? -18.313 9.973 17.155 1.00 98.06 510 LEU A O 1
ATOM 3876 N N . GLU A 1 511 ? -18.842 10.125 14.989 1.00 98.12 511 GLU A N 1
ATOM 3877 C CA . GLU A 1 511 ? -20.236 9.737 15.198 1.00 98.12 511 GLU A CA 1
ATOM 3878 C C . GLU A 1 511 ? -20.369 8.247 15.498 1.00 98.12 511 GLU A C 1
ATOM 3880 O O . GLU A 1 511 ? -21.127 7.875 16.393 1.00 98.12 511 GLU A O 1
ATOM 3885 N N . ILE A 1 512 ? -19.598 7.408 14.800 1.00 98.38 512 ILE A N 1
ATOM 3886 C CA . ILE A 1 512 ? -19.541 5.961 15.036 1.00 98.38 512 ILE A CA 1
ATOM 3887 C C . ILE A 1 512 ? -19.031 5.676 16.455 1.00 98.38 512 ILE A C 1
ATOM 3889 O O . ILE A 1 512 ? -19.659 4.909 17.184 1.00 98.38 512 ILE A O 1
ATOM 3893 N N . ALA A 1 513 ? -17.966 6.358 16.889 1.00 98.25 513 ALA A N 1
ATOM 3894 C CA . ALA A 1 513 ? -17.458 6.299 18.258 1.00 98.25 513 ALA A CA 1
ATOM 3895 C C . ALA A 1 513 ? -18.512 6.715 19.302 1.00 98.25 513 ALA A C 1
ATOM 3897 O O . ALA A 1 513 ? -18.667 6.056 20.331 1.00 98.25 513 ALA A O 1
ATOM 3898 N N . ALA A 1 514 ? -19.270 7.787 19.041 1.00 98.44 514 ALA A N 1
ATOM 3899 C CA . ALA A 1 514 ? -20.322 8.253 19.942 1.00 98.44 514 ALA A CA 1
ATOM 3900 C C . ALA A 1 514 ? -21.480 7.243 20.072 1.00 98.44 514 ALA A C 1
ATOM 3902 O O . ALA A 1 514 ? -21.928 6.973 21.188 1.00 98.44 514 ALA A O 1
ATOM 3903 N N . ILE A 1 515 ? -21.933 6.650 18.958 1.00 98.50 515 ILE A N 1
ATOM 3904 C CA . ILE A 1 515 ? -22.987 5.619 18.956 1.00 98.50 515 ILE A CA 1
ATOM 3905 C C . ILE A 1 515 ? -22.492 4.355 19.676 1.00 98.50 515 ILE A C 1
ATOM 3907 O O . ILE A 1 515 ? -23.185 3.836 20.552 1.00 98.50 515 ILE A O 1
ATOM 3911 N N . ALA A 1 516 ? -21.275 3.892 19.368 1.00 98.38 516 ALA A N 1
ATOM 3912 C CA . ALA A 1 516 ? -20.676 2.710 19.988 1.00 98.38 516 ALA A CA 1
ATOM 3913 C C . ALA A 1 516 ? -20.576 2.857 21.516 1.00 98.38 516 ALA A C 1
ATOM 3915 O O . ALA A 1 516 ? -21.038 1.994 22.266 1.00 98.38 516 ALA A O 1
ATOM 3916 N N . ARG A 1 517 ? -20.080 4.012 21.979 1.00 98.12 517 ARG A N 1
ATOM 3917 C CA . ARG A 1 517 ? -19.960 4.365 23.401 1.00 98.12 517 ARG A CA 1
ATOM 3918 C C . ARG A 1 517 ? -21.312 4.421 24.114 1.00 98.12 517 ARG A C 1
ATOM 3920 O O . ARG A 1 517 ? -21.418 3.929 25.236 1.00 98.12 517 ARG A O 1
ATOM 3927 N N . ALA A 1 518 ? -22.342 4.980 23.475 1.00 97.94 518 ALA A N 1
ATOM 3928 C CA . ALA A 1 518 ? -23.698 5.020 24.027 1.00 97.94 518 ALA A CA 1
ATOM 3929 C C . ALA A 1 518 ? -24.304 3.610 24.172 1.00 97.94 518 ALA A C 1
ATOM 3931 O O . ALA A 1 518 ? -24.898 3.295 25.204 1.00 97.94 518 ALA A O 1
ATOM 3932 N N . ALA A 1 519 ? -24.091 2.742 23.179 1.00 97.69 519 ALA A N 1
ATOM 3933 C CA . ALA A 1 519 ? -24.547 1.351 23.180 1.00 97.69 519 ALA A CA 1
ATOM 3934 C C . ALA A 1 519 ? -23.651 0.382 23.984 1.00 97.69 519 ALA A C 1
ATOM 3936 O O . ALA A 1 519 ? -24.041 -0.763 24.206 1.00 97.69 519 ALA A O 1
ATOM 3937 N N . ARG A 1 520 ? -22.472 0.830 24.445 1.00 97.19 520 ARG A N 1
ATOM 3938 C CA . ARG A 1 520 ? -21.430 0.018 25.111 1.00 97.19 520 ARG A CA 1
ATOM 3939 C C . ARG A 1 520 ? -20.923 -1.153 24.256 1.00 97.19 520 ARG A C 1
ATOM 3941 O O . ARG A 1 520 ? -20.638 -2.232 24.775 1.00 97.19 520 ARG A O 1
ATOM 3948 N N . VAL A 1 521 ? -20.802 -0.921 22.952 1.00 97.94 521 VAL A N 1
ATOM 3949 C CA . VAL A 1 521 ? -20.157 -1.824 21.985 1.00 97.94 521 VAL A CA 1
ATOM 3950 C C . VAL A 1 521 ? -18.813 -1.232 21.555 1.00 97.94 521 VAL A C 1
ATOM 3952 O O . VAL A 1 521 ? -18.591 -0.034 21.719 1.00 97.94 521 VAL A O 1
ATOM 3955 N N . ALA A 1 522 ? -17.913 -2.055 21.020 1.00 98.44 522 ALA A N 1
ATOM 3956 C CA . ALA A 1 522 ? -16.625 -1.585 20.521 1.00 98.44 522 ALA A CA 1
ATOM 3957 C C . ALA A 1 522 ? -16.774 -0.815 19.195 1.00 98.44 522 ALA A C 1
ATOM 3959 O O . ALA A 1 522 ? -17.781 -0.926 18.487 1.00 98.44 522 ALA A O 1
ATOM 3960 N N . SER A 1 523 ? -15.729 -0.088 18.812 1.00 98.69 523 SER A N 1
ATOM 3961 C CA . SER A 1 523 ? -15.635 0.649 17.554 1.00 98.69 523 SER A CA 1
ATOM 3962 C C . SER A 1 523 ? -14.271 0.476 16.879 1.00 98.69 523 SER A C 1
ATOM 3964 O O . SER A 1 523 ? -13.223 0.553 17.520 1.00 98.69 523 SER A O 1
ATOM 3966 N N . LEU A 1 524 ? -14.292 0.234 15.566 1.00 98.56 524 LEU A N 1
ATOM 3967 C CA . LEU A 1 524 ? -13.104 0.039 14.731 1.00 98.56 524 LEU A CA 1
ATOM 3968 C C . LEU A 1 524 ? -13.188 0.931 13.492 1.00 98.56 524 LEU A C 1
ATOM 3970 O O . LEU A 1 524 ? -14.180 0.886 12.763 1.00 98.56 524 LEU A O 1
ATOM 3974 N N . PHE A 1 525 ? -12.122 1.685 13.227 1.00 98.44 525 PHE A N 1
ATOM 3975 C CA . PHE A 1 525 ? -11.945 2.432 11.984 1.00 98.44 525 PHE A CA 1
ATOM 3976 C C . PHE A 1 525 ? -10.823 1.813 11.136 1.00 98.44 525 PHE A C 1
ATOM 3978 O O . PHE A 1 525 ? -9.644 1.962 11.455 1.00 98.44 525 PHE A O 1
ATOM 3985 N N . ASP A 1 526 ? -11.167 1.133 10.040 1.00 96.81 526 ASP A N 1
ATOM 3986 C CA . ASP A 1 526 ? -10.192 0.773 9.003 1.00 96.81 526 ASP A CA 1
ATOM 3987 C C . ASP A 1 526 ? -9.906 2.004 8.135 1.00 96.81 526 ASP A C 1
ATOM 3989 O O . ASP A 1 526 ? -10.564 2.266 7.128 1.00 96.81 526 ASP A O 1
ATOM 3993 N N . LEU A 1 527 ? -8.934 2.798 8.582 1.00 95.69 527 LEU A N 1
ATOM 3994 C CA . LEU A 1 527 ? -8.410 3.964 7.875 1.00 95.69 527 LEU A CA 1
ATOM 3995 C C . LEU A 1 527 ? -7.635 3.529 6.621 1.00 95.69 527 LEU A C 1
ATOM 3997 O O . LEU A 1 527 ? -7.633 4.224 5.607 1.00 95.69 527 LEU A O 1
ATOM 4001 N N . GLY A 1 528 ? -6.992 2.358 6.671 1.00 93.12 528 GLY A N 1
ATOM 4002 C CA . GLY A 1 528 ? -6.418 1.660 5.523 1.00 93.12 528 GLY A CA 1
ATOM 4003 C C . GLY A 1 528 ? -5.148 2.275 4.918 1.00 93.12 528 GLY A C 1
ATOM 4004 O O . GLY A 1 528 ? -4.252 1.520 4.534 1.00 93.12 528 GLY A O 1
ATOM 4005 N N . SER A 1 529 ? -5.042 3.601 4.804 1.00 93.81 529 SER A N 1
ATOM 4006 C CA . SER A 1 529 ? -4.005 4.332 4.052 1.00 93.81 529 SER A CA 1
ATOM 4007 C C . SER A 1 529 ? -2.731 4.684 4.825 1.00 93.81 529 SER A C 1
ATOM 4009 O O . SER A 1 529 ? -1.663 4.762 4.214 1.00 93.81 529 SER A O 1
ATOM 4011 N N . GLY A 1 530 ? -2.822 4.846 6.147 1.00 96.00 530 GLY A N 1
ATOM 4012 C CA . GLY A 1 530 ? -1.673 5.034 7.040 1.00 96.00 530 GLY A CA 1
ATOM 4013 C C . GLY A 1 530 ? -1.002 6.405 6.955 1.00 96.00 530 GLY A C 1
ATOM 4014 O O . GLY A 1 530 ? 0.215 6.491 7.089 1.00 96.00 530 GLY A O 1
ATOM 4015 N N . LEU A 1 531 ? -1.765 7.470 6.700 1.00 97.19 531 LEU A N 1
ATOM 4016 C CA . LEU A 1 531 ? -1.237 8.833 6.639 1.00 97.19 531 LEU A CA 1
ATOM 4017 C C . LEU A 1 531 ? -0.832 9.339 8.040 1.00 97.19 531 LEU A C 1
ATOM 4019 O O . LEU A 1 531 ? -1.691 9.595 8.881 1.00 97.19 531 LEU A O 1
ATOM 4023 N N . LEU A 1 532 ? 0.475 9.473 8.295 1.00 97.44 532 LEU A N 1
ATOM 4024 C CA . LEU A 1 532 ? 1.020 9.996 9.563 1.00 97.44 532 LEU A CA 1
ATOM 4025 C C . LEU A 1 532 ? 1.335 11.503 9.542 1.00 97.44 532 LEU A C 1
ATOM 4027 O O . LEU A 1 532 ? 1.404 12.120 10.597 1.00 97.44 532 LEU A O 1
ATOM 4031 N N . LEU A 1 533 ? 1.548 12.084 8.360 1.00 96.00 533 LEU A N 1
ATOM 4032 C CA . LEU A 1 533 ? 1.961 13.476 8.155 1.00 96.00 533 LEU A CA 1
ATOM 4033 C C . LEU A 1 533 ? 0.941 14.144 7.233 1.00 96.00 533 LEU A C 1
ATOM 4035 O O . LEU A 1 533 ? 0.649 13.585 6.180 1.00 96.00 533 LEU A O 1
ATOM 4039 N N . ASP A 1 534 ? 0.388 15.297 7.612 1.00 95.00 534 ASP A N 1
ATOM 4040 C CA . ASP A 1 534 ? -0.595 15.994 6.774 1.00 95.00 534 ASP A CA 1
ATOM 4041 C C . ASP A 1 534 ? 0.041 16.489 5.463 1.00 95.00 534 ASP A C 1
ATOM 4043 O O . ASP A 1 534 ? 1.083 17.144 5.464 1.00 95.00 534 ASP A O 1
ATOM 4047 N N . LEU A 1 535 ? -0.608 16.175 4.340 1.00 95.88 535 LEU A N 1
ATOM 4048 C CA . LEU A 1 535 ? -0.174 16.556 2.996 1.00 95.88 535 LEU A CA 1
ATOM 4049 C C . LEU A 1 535 ? -0.995 17.719 2.407 1.00 95.88 535 LEU A C 1
ATOM 4051 O O . LEU A 1 535 ? -0.740 18.129 1.268 1.00 95.88 535 LEU A O 1
ATOM 4055 N N . SER A 1 536 ? -1.918 18.307 3.181 1.00 93.88 536 SER A N 1
ATOM 4056 C CA . SER A 1 536 ? -2.689 19.487 2.778 1.00 93.88 536 SER A CA 1
ATOM 4057 C C . SER A 1 536 ? -1.836 20.683 2.312 1.00 93.88 536 SER A C 1
ATOM 4059 O O . SER A 1 536 ? -2.242 21.305 1.322 1.00 93.88 536 SER A O 1
ATOM 4061 N N . PRO A 1 537 ? -0.628 20.970 2.863 1.00 94.00 537 PRO A N 1
ATOM 4062 C CA . PRO A 1 537 ? 0.220 22.063 2.370 1.00 94.00 537 PRO A CA 1
ATOM 4063 C C . PRO A 1 537 ? 0.720 21.868 0.929 1.00 94.00 537 PRO A C 1
ATOM 4065 O O . PRO A 1 537 ? 1.083 22.838 0.269 1.00 94.00 537 PRO A O 1
ATOM 4068 N N . TRP A 1 538 ? 0.700 20.631 0.418 1.00 93.44 538 TRP A N 1
ATOM 4069 C CA . TRP A 1 538 ? 1.064 20.277 -0.961 1.00 93.44 538 TRP A CA 1
ATOM 4070 C C . TRP A 1 538 ? -0.169 20.009 -1.847 1.00 93.44 538 TRP A C 1
ATOM 4072 O O . TRP A 1 538 ? -0.060 19.414 -2.918 1.00 93.44 538 TRP A O 1
ATOM 4082 N N . GLY A 1 539 ? -1.357 20.450 -1.413 1.00 90.81 539 GLY A N 1
ATOM 4083 C CA . GLY A 1 539 ? -2.610 20.339 -2.168 1.00 90.81 539 GLY A CA 1
ATOM 4084 C C . GLY A 1 539 ? -3.273 18.957 -2.131 1.00 90.81 539 GLY A C 1
ATOM 4085 O O . GLY A 1 539 ? -4.268 18.743 -2.824 1.00 90.81 539 GLY A O 1
ATOM 4086 N N . LEU A 1 540 ? -2.759 18.023 -1.326 1.00 93.62 540 LEU A N 1
ATOM 4087 C CA . LEU A 1 540 ? -3.349 16.702 -1.114 1.00 93.62 540 LEU A CA 1
ATOM 4088 C C . LEU A 1 540 ? -4.260 16.738 0.119 1.00 93.62 540 LEU A C 1
ATOM 4090 O O . LEU A 1 540 ? -3.806 16.569 1.246 1.00 93.62 540 LEU A O 1
ATOM 4094 N N . THR A 1 541 ? -5.557 16.959 -0.098 1.00 90.94 541 THR A N 1
ATOM 4095 C CA . THR A 1 541 ? -6.570 17.102 0.963 1.00 90.94 541 THR A CA 1
ATOM 4096 C C . THR A 1 541 ? -7.598 15.963 0.963 1.00 90.94 541 THR A C 1
ATOM 4098 O O . THR A 1 541 ? -7.770 15.256 -0.031 1.00 90.94 541 THR A O 1
ATOM 4101 N N . GLY A 1 542 ? -8.306 15.786 2.086 1.00 87.50 542 GLY A N 1
ATOM 4102 C CA . GLY A 1 542 ? -9.465 14.883 2.197 1.00 87.50 542 GLY A CA 1
ATOM 4103 C C . GLY A 1 542 ? -9.162 13.414 2.522 1.00 87.50 542 GLY A C 1
ATOM 4104 O O . GLY A 1 542 ? -10.094 12.618 2.624 1.00 87.50 542 GLY A O 1
ATOM 4105 N N . GLU A 1 543 ? -7.895 13.049 2.713 1.00 93.38 543 GLU A N 1
ATOM 4106 C CA . GLU A 1 543 ? -7.484 11.752 3.263 1.00 93.38 543 GLU A CA 1
ATOM 4107 C C . GLU A 1 543 ? -7.244 11.911 4.778 1.00 93.38 543 GLU A C 1
ATOM 4109 O O . GLU A 1 543 ? -6.486 12.802 5.158 1.00 93.38 543 GLU A O 1
ATOM 4114 N N . PRO A 1 544 ? -7.866 11.097 5.649 1.00 94.31 544 PRO A N 1
ATOM 4115 C CA . PRO A 1 544 ? -7.739 11.253 7.095 1.00 94.31 544 PRO A CA 1
ATOM 4116 C C . PRO A 1 544 ? -6.365 10.795 7.598 1.00 94.31 544 PRO A C 1
ATOM 4118 O O . PRO A 1 544 ? -5.875 9.722 7.229 1.00 94.31 544 PRO A O 1
ATOM 4121 N N . THR A 1 545 ? -5.771 11.570 8.502 1.00 96.69 545 THR A N 1
ATOM 4122 C CA . THR A 1 545 ? -4.568 11.161 9.234 1.00 96.69 545 THR A CA 1
ATOM 4123 C C . THR A 1 545 ? -4.891 10.129 10.317 1.00 96.69 545 THR A C 1
ATOM 4125 O O . THR A 1 545 ? -6.001 10.050 10.849 1.00 96.69 545 THR A O 1
ATOM 4128 N N . VAL A 1 546 ? -3.887 9.342 10.706 1.00 97.75 546 VAL A N 1
ATOM 4129 C CA . VAL A 1 546 ? -3.985 8.397 11.832 1.00 97.75 546 VAL A CA 1
ATOM 4130 C C . VAL A 1 546 ? -4.280 9.122 13.153 1.00 97.75 546 VAL A C 1
ATOM 4132 O O . VAL A 1 546 ? -5.020 8.592 13.983 1.00 97.75 546 VAL A O 1
ATOM 4135 N N . ALA A 1 547 ? -3.767 10.345 13.324 1.00 96.31 547 ALA A N 1
ATOM 4136 C CA . ALA A 1 547 ? -4.037 11.184 14.489 1.00 96.31 547 ALA A CA 1
ATOM 4137 C C . ALA A 1 547 ? -5.516 11.604 14.567 1.00 96.31 547 ALA A C 1
ATOM 4139 O O . ALA A 1 547 ? -6.134 11.442 15.615 1.00 96.31 547 ALA A O 1
ATOM 4140 N N . GLU A 1 548 ? -6.123 12.056 13.463 1.00 96.62 548 GLU A N 1
ATOM 4141 C CA . GLU A 1 548 ? -7.568 12.341 13.398 1.00 96.62 548 GLU A CA 1
ATOM 4142 C C . GLU A 1 548 ? -8.411 11.074 13.600 1.00 96.62 548 GLU A C 1
ATOM 4144 O O . GLU A 1 548 ? -9.431 11.101 14.294 1.00 96.62 548 GLU A O 1
ATOM 4149 N N . GLY A 1 549 ? -7.960 9.943 13.044 1.00 97.44 549 GLY A N 1
ATOM 4150 C CA . GLY A 1 549 ? -8.573 8.635 13.260 1.00 97.44 549 GLY A CA 1
ATOM 4151 C C . GLY A 1 549 ? -8.667 8.276 14.745 1.00 97.44 549 GLY A C 1
ATOM 4152 O O . GLY A 1 549 ? -9.736 7.882 15.206 1.00 97.44 549 GLY A O 1
ATOM 4153 N N . LEU A 1 550 ? -7.590 8.473 15.509 1.00 98.06 550 LEU A N 1
ATOM 4154 C CA . LEU A 1 550 ? -7.564 8.248 16.959 1.00 98.06 550 LEU A CA 1
ATOM 4155 C C . LEU A 1 550 ? -8.345 9.323 17.734 1.00 98.06 550 LEU A C 1
ATOM 4157 O O . LEU A 1 550 ? -9.126 8.989 18.625 1.00 98.06 550 LEU A O 1
ATOM 4161 N N . ALA A 1 551 ? -8.203 10.599 17.365 1.00 97.69 551 ALA A N 1
ATOM 4162 C CA . ALA A 1 551 ? -8.902 11.724 17.996 1.00 97.69 551 ALA A CA 1
ATOM 4163 C C . ALA A 1 551 ? -10.433 11.655 17.840 1.00 97.69 551 ALA A C 1
ATOM 4165 O O . ALA A 1 551 ? -11.162 12.231 18.648 1.00 97.69 551 ALA A O 1
ATOM 4166 N N . SER A 1 552 ? -10.935 10.898 16.858 1.00 97.56 552 SER A N 1
ATOM 4167 C CA . SER A 1 552 ? -12.360 10.567 16.740 1.00 97.56 552 SER A CA 1
ATOM 4168 C C . SER A 1 552 ? -12.912 9.758 17.927 1.00 97.56 552 SER A C 1
ATOM 4170 O O . SER A 1 552 ? -14.124 9.718 18.138 1.00 97.56 552 SER A O 1
ATOM 4172 N N . GLY A 1 553 ? -12.042 9.145 18.737 1.00 97.44 553 GLY A N 1
ATOM 4173 C CA . GLY A 1 553 ? -12.416 8.443 19.963 1.00 97.44 553 GLY A CA 1
ATOM 4174 C C . GLY A 1 553 ? -13.003 7.047 19.750 1.00 97.44 553 GLY A C 1
ATOM 4175 O O . GLY A 1 553 ? -13.736 6.585 20.631 1.00 97.44 553 GLY A O 1
ATOM 4176 N N . VAL A 1 554 ? -12.707 6.414 18.606 1.00 98.25 554 VAL A N 1
ATOM 4177 C CA . VAL A 1 554 ? -12.922 4.974 18.377 1.00 98.25 554 VAL A CA 1
ATOM 4178 C C . VAL A 1 554 ? -11.962 4.131 19.224 1.00 98.25 554 VAL A C 1
ATOM 4180 O O . VAL A 1 554 ? -10.857 4.567 19.545 1.00 98.25 554 VAL A O 1
ATOM 4183 N N . ASP A 1 555 ? -12.350 2.900 19.558 1.00 98.56 555 ASP A N 1
ATOM 4184 C CA . ASP A 1 555 ? -11.543 2.023 20.417 1.00 98.56 555 ASP A CA 1
ATOM 4185 C C . ASP A 1 555 ? -10.253 1.547 19.734 1.00 98.56 555 ASP A C 1
ATOM 4187 O O . ASP A 1 555 ? -9.256 1.304 20.422 1.00 98.56 555 ASP A O 1
ATOM 4191 N N . THR A 1 556 ? -10.257 1.420 18.399 1.00 98.50 556 THR A N 1
ATOM 4192 C CA . THR A 1 556 ? -9.057 1.130 17.600 1.00 98.50 556 THR A CA 1
ATOM 4193 C C . THR A 1 556 ? -9.139 1.604 16.136 1.00 98.50 556 THR A C 1
ATOM 4195 O O . THR A 1 556 ? -10.212 1.673 15.532 1.00 98.50 556 THR A O 1
ATOM 4198 N N . VAL A 1 557 ? -7.976 1.919 15.554 1.00 98.62 557 VAL A N 1
ATOM 4199 C CA . VAL A 1 557 ? -7.759 2.282 14.145 1.00 98.62 557 VAL A CA 1
ATOM 4200 C C . VAL A 1 557 ? -6.827 1.257 13.485 1.00 98.62 557 VAL A C 1
ATOM 4202 O O . VAL A 1 557 ? -5.794 0.909 14.062 1.00 98.62 557 VAL A O 1
ATOM 4205 N N . ALA A 1 558 ? -7.158 0.813 12.268 1.00 98.31 558 ALA A N 1
ATOM 4206 C CA . ALA A 1 558 ? -6.361 -0.107 11.450 1.00 98.31 558 ALA A CA 1
ATOM 4207 C C . ALA A 1 558 ? -5.847 0.560 10.157 1.00 98.31 558 ALA A C 1
ATOM 4209 O O . ALA A 1 558 ? -6.578 1.316 9.516 1.00 98.31 558 ALA A O 1
ATOM 4210 N N . PHE A 1 559 ? -4.597 0.287 9.755 1.00 97.69 559 PHE A N 1
ATOM 4211 C CA . PHE A 1 559 ? -4.027 0.792 8.491 1.00 97.69 559 PHE A CA 1
ATOM 4212 C C . PHE A 1 559 ? -2.812 -0.003 7.963 1.00 97.69 559 PHE A C 1
ATOM 4214 O O . PHE A 1 559 ? -2.306 -0.922 8.614 1.00 97.69 559 PHE A O 1
ATOM 4221 N N . SER A 1 560 ? -2.358 0.350 6.749 1.00 96.88 560 SER A N 1
ATOM 4222 C CA . SER A 1 560 ? -1.226 -0.272 6.032 1.00 96.88 560 SER A CA 1
ATOM 4223 C C . SER A 1 560 ? 0.095 0.485 6.237 1.00 96.88 560 SER A C 1
ATOM 4225 O O . SER A 1 560 ? 0.120 1.707 6.110 1.00 96.88 560 SER A O 1
ATOM 4227 N N . GLY A 1 561 ? 1.205 -0.230 6.456 1.00 97.75 561 GLY A N 1
ATOM 4228 C CA . GLY A 1 561 ? 2.556 0.359 6.535 1.00 97.75 561 GLY A CA 1
ATOM 4229 C C . GLY A 1 561 ? 3.203 0.716 5.185 1.00 97.75 561 GLY A C 1
ATOM 4230 O O . GLY A 1 561 ? 4.051 1.600 5.120 1.00 97.75 561 GLY A O 1
ATOM 4231 N N . ASP A 1 562 ? 2.767 0.087 4.093 1.00 97.25 562 ASP A N 1
ATOM 4232 C CA . ASP A 1 562 ? 3.323 0.204 2.733 1.00 97.25 562 ASP A CA 1
ATOM 4233 C C . ASP A 1 562 ? 2.504 1.113 1.801 1.00 97.25 562 ASP A C 1
ATOM 4235 O O . ASP A 1 562 ? 2.582 1.011 0.575 1.00 97.25 562 ASP A O 1
ATOM 4239 N N . LYS A 1 563 ? 1.695 2.000 2.386 1.00 96.12 563 LYS A N 1
ATOM 4240 C CA . LYS A 1 563 ? 0.979 3.072 1.683 1.00 96.12 563 LYS A CA 1
ATOM 4241 C C . LYS A 1 563 ? 1.584 4.434 2.053 1.00 96.12 563 LYS A C 1
ATOM 4243 O O . LYS A 1 563 ? 2.766 4.650 1.804 1.00 96.12 563 LYS A O 1
ATOM 4248 N N . LEU A 1 564 ? 0.816 5.353 2.646 1.00 97.44 564 LEU A N 1
ATOM 4249 C CA . LEU A 1 564 ? 1.258 6.731 2.911 1.00 97.44 564 LEU A CA 1
ATOM 4250 C C . LEU A 1 564 ? 2.268 6.845 4.067 1.00 97.44 564 LEU A C 1
ATOM 4252 O O . LEU A 1 564 ? 2.962 7.853 4.158 1.00 97.44 564 LEU A O 1
ATOM 4256 N N . LEU A 1 565 ? 2.420 5.790 4.876 1.00 98.12 565 LEU A N 1
ATOM 4257 C CA . LEU A 1 565 ? 3.523 5.638 5.833 1.00 98.12 565 LEU A CA 1
ATOM 4258 C C . LEU A 1 565 ? 4.884 5.416 5.131 1.00 98.12 565 LEU A C 1
ATOM 4260 O O . LEU A 1 565 ? 5.937 5.645 5.718 1.00 98.12 565 LEU A O 1
ATOM 4264 N N . GLY A 1 566 ? 4.892 4.964 3.869 1.00 98.00 566 GLY A N 1
ATOM 4265 C CA . GLY A 1 566 ? 6.116 4.772 3.079 1.00 98.00 566 GLY A CA 1
ATOM 4266 C C . GLY A 1 566 ? 7.098 3.726 3.634 1.00 98.00 566 GLY A C 1
ATOM 4267 O O . GLY A 1 566 ? 8.293 3.784 3.342 1.00 98.00 566 GLY A O 1
ATOM 4268 N N . GLY A 1 567 ? 6.610 2.800 4.461 1.00 98.19 567 GLY A N 1
ATOM 4269 C CA . GLY A 1 567 ? 7.380 1.735 5.098 1.00 98.19 567 GLY A CA 1
ATOM 4270 C C . GLY A 1 567 ? 7.194 0.363 4.434 1.00 98.19 567 GLY A C 1
ATOM 4271 O O . GLY A 1 567 ? 6.742 0.271 3.292 1.00 98.19 567 GLY A O 1
ATOM 4272 N N . PRO A 1 568 ? 7.563 -0.728 5.130 1.00 98.38 568 PRO A N 1
ATOM 4273 C CA . PRO A 1 568 ? 7.347 -2.095 4.656 1.00 98.38 568 PRO A CA 1
ATOM 4274 C C . PRO A 1 568 ? 5.868 -2.499 4.747 1.00 98.38 568 PRO A C 1
ATOM 4276 O O . PRO A 1 568 ? 5.077 -1.862 5.447 1.00 98.38 568 PRO A O 1
ATOM 4279 N N . GLN A 1 569 ? 5.500 -3.614 4.104 1.00 98.06 569 GLN A N 1
ATOM 4280 C CA . GLN A 1 569 ? 4.160 -4.184 4.259 1.00 98.06 569 GLN A CA 1
ATOM 4281 C C . GLN A 1 569 ? 3.934 -4.578 5.722 1.00 98.06 569 GLN A C 1
ATOM 4283 O O . GLN A 1 569 ? 4.517 -5.535 6.220 1.00 98.06 569 GLN A O 1
ATOM 4288 N N . ALA A 1 570 ? 3.052 -3.840 6.387 1.00 98.25 570 ALA A N 1
ATOM 4289 C CA . ALA A 1 570 ? 2.617 -4.089 7.750 1.00 98.25 570 ALA A CA 1
ATOM 4290 C C . ALA A 1 570 ? 1.120 -3.796 7.875 1.00 98.25 570 ALA A C 1
ATOM 4292 O O . ALA A 1 570 ? 0.558 -3.007 7.113 1.00 98.25 570 ALA A O 1
ATOM 4293 N N . GLY A 1 571 ? 0.469 -4.442 8.837 1.00 98.31 571 GLY A N 1
ATOM 4294 C CA . GLY A 1 571 ? -0.818 -4.019 9.372 1.00 98.31 571 GLY A CA 1
ATOM 4295 C C . GLY A 1 571 ? -0.581 -3.439 10.748 1.00 98.31 571 GLY A C 1
ATOM 4296 O O . GLY A 1 571 ? 0.104 -4.063 11.557 1.00 98.31 571 GLY A O 1
ATOM 4297 N N . ILE A 1 572 ? -1.104 -2.250 11.002 1.00 98.81 572 ILE A N 1
ATOM 4298 C CA . ILE A 1 572 ? -0.888 -1.544 12.261 1.00 98.81 572 ILE A CA 1
ATOM 4299 C C . ILE A 1 572 ? -2.255 -1.310 12.897 1.00 98.81 572 ILE A C 1
ATOM 4301 O O . ILE A 1 572 ? -3.153 -0.778 12.247 1.00 98.81 572 ILE A O 1
ATOM 4305 N N . LEU A 1 573 ? -2.395 -1.753 14.146 1.00 98.81 573 LEU A N 1
ATOM 4306 C CA . LEU A 1 573 ? -3.524 -1.480 15.028 1.00 98.81 573 LEU A CA 1
ATOM 4307 C C . LEU A 1 573 ? -3.053 -0.535 16.130 1.00 98.81 573 LEU A C 1
ATOM 4309 O O . LEU A 1 573 ? -2.084 -0.838 16.831 1.00 98.81 573 LEU A O 1
ATOM 4313 N N . LEU A 1 574 ? -3.755 0.581 16.290 1.00 98.69 574 LEU A N 1
ATOM 4314 C CA . LEU A 1 574 ? -3.569 1.559 17.366 1.00 98.69 574 LEU A CA 1
ATOM 4315 C C . LEU A 1 574 ? -4.895 1.759 18.095 1.00 98.69 574 LEU A C 1
ATOM 4317 O O . LEU A 1 574 ? -5.947 1.538 17.496 1.00 98.69 574 LEU A O 1
ATOM 4321 N N . GLY A 1 575 ? -4.877 2.175 19.358 1.00 98.12 575 GLY A N 1
ATOM 4322 C CA . GLY A 1 575 ? -6.113 2.485 20.080 1.00 98.12 575 GLY A CA 1
ATOM 4323 C C . GLY A 1 575 ? -5.982 2.396 21.593 1.00 98.12 575 GLY A C 1
ATOM 4324 O O . GLY A 1 575 ? -4.922 2.677 22.155 1.00 98.12 575 GLY A O 1
ATOM 4325 N N . THR A 1 576 ? -7.075 1.993 22.241 1.00 98.56 576 THR A N 1
ATOM 4326 C CA . THR A 1 576 ? -7.122 1.755 23.689 1.00 98.56 576 THR A CA 1
ATOM 4327 C C . THR A 1 576 ? -6.342 0.499 24.078 1.00 98.56 576 THR A C 1
ATOM 4329 O O . THR A 1 576 ? -6.311 -0.492 23.340 1.00 98.56 576 THR A O 1
ATOM 4332 N N . LYS A 1 577 ? -5.770 0.485 25.286 1.00 98.25 577 LYS A N 1
ATOM 4333 C CA . LYS A 1 577 ? -5.093 -0.695 25.856 1.00 98.25 577 LYS A CA 1
ATOM 4334 C C . LYS A 1 577 ? -6.001 -1.921 25.865 1.00 98.25 577 LYS A C 1
ATOM 4336 O O . LYS A 1 577 ? -5.543 -3.015 25.560 1.00 98.25 577 LYS A O 1
ATOM 4341 N N . THR A 1 578 ? -7.287 -1.741 26.161 1.00 98.38 578 THR A N 1
ATOM 4342 C CA . THR A 1 578 ? -8.275 -2.827 26.204 1.00 98.38 578 THR A CA 1
ATOM 4343 C C . THR A 1 578 ? -8.484 -3.468 24.830 1.00 98.38 578 THR A C 1
ATOM 4345 O O . THR A 1 578 ? -8.403 -4.691 24.713 1.00 98.38 578 THR A O 1
ATOM 4348 N N . ALA A 1 579 ? -8.706 -2.668 23.780 1.00 98.38 579 ALA A N 1
ATOM 4349 C CA . ALA A 1 579 ? -8.918 -3.192 22.430 1.00 98.38 579 ALA A CA 1
ATOM 4350 C C . ALA A 1 579 ? -7.647 -3.843 21.861 1.00 98.38 579 ALA A C 1
ATOM 4352 O O . ALA A 1 579 ? -7.705 -4.916 21.256 1.00 98.38 579 ALA A O 1
ATOM 4353 N N . ILE A 1 580 ? -6.486 -3.228 22.098 1.00 98.56 580 ILE A N 1
ATOM 4354 C CA . ILE A 1 580 ? -5.201 -3.734 21.615 1.00 98.56 580 ILE A CA 1
ATOM 4355 C C . ILE A 1 580 ? -4.759 -4.996 22.371 1.00 98.56 580 ILE A C 1
ATOM 4357 O O . ILE A 1 580 ? -4.246 -5.915 21.734 1.00 98.56 580 ILE A O 1
ATOM 4361 N N . GLU A 1 581 ? -5.006 -5.114 23.679 1.00 98.31 581 GLU A N 1
ATOM 4362 C CA . GLU A 1 581 ? -4.722 -6.344 24.434 1.00 98.31 581 GLU A CA 1
ATOM 4363 C C . GLU A 1 581 ? -5.651 -7.498 24.025 1.00 98.31 581 GLU A C 1
ATOM 4365 O O . GLU A 1 581 ? -5.187 -8.632 23.886 1.00 98.31 581 GLU A O 1
ATOM 4370 N N . ALA A 1 582 ? -6.927 -7.228 23.724 1.00 98.38 582 ALA A N 1
ATOM 4371 C CA . ALA A 1 582 ? -7.819 -8.227 23.127 1.00 98.38 582 ALA A CA 1
ATOM 4372 C C . ALA A 1 582 ? -7.268 -8.725 21.775 1.00 98.38 582 ALA A C 1
ATOM 4374 O O . ALA A 1 582 ? -7.131 -9.930 21.559 1.00 98.38 582 ALA A O 1
ATOM 4375 N N . CYS A 1 583 ? -6.842 -7.808 20.897 1.00 98.38 583 CYS A N 1
ATOM 4376 C CA . CYS A 1 583 ? -6.196 -8.166 19.629 1.00 98.38 583 CYS A CA 1
ATOM 4377 C C . CYS A 1 583 ? -4.877 -8.932 19.830 1.00 98.38 583 CYS A C 1
ATOM 4379 O O . CYS A 1 583 ? -4.550 -9.812 19.041 1.00 98.38 583 CYS A O 1
ATOM 4381 N N . ARG A 1 584 ? -4.107 -8.617 20.878 1.00 97.38 584 ARG A N 1
ATOM 4382 C CA . ARG A 1 584 ? -2.816 -9.248 21.199 1.00 97.38 584 ARG A CA 1
ATOM 4383 C C . ARG A 1 584 ? -2.965 -10.662 21.773 1.00 97.38 584 ARG A C 1
ATOM 4385 O O . ARG A 1 584 ? -2.056 -11.475 21.601 1.00 97.38 584 ARG A O 1
ATOM 4392 N N . THR A 1 585 ? -4.078 -10.941 22.450 1.00 97.12 585 THR A N 1
ATOM 4393 C CA . THR A 1 585 ? -4.353 -12.220 23.128 1.00 97.12 585 THR A CA 1
ATOM 4394 C C . THR A 1 585 ? -5.173 -13.206 22.292 1.00 97.12 585 THR A C 1
ATOM 4396 O O . THR A 1 585 ? -5.112 -14.407 22.566 1.00 97.12 585 THR A O 1
ATOM 4399 N N . ASP A 1 586 ? -5.870 -12.760 21.238 1.00 97.75 586 ASP A N 1
ATOM 4400 C CA . ASP A 1 586 ? -6.513 -13.660 20.271 1.00 97.75 586 ASP A CA 1
ATOM 4401 C C . ASP A 1 586 ? -5.464 -14.590 19.606 1.00 97.75 586 ASP A C 1
ATOM 4403 O O . ASP A 1 586 ? -4.473 -14.104 19.046 1.00 97.75 586 ASP A O 1
ATOM 4407 N N . PRO A 1 587 ? -5.658 -15.928 19.601 1.00 95.75 587 PRO A N 1
ATOM 4408 C CA . PRO A 1 587 ? -4.744 -16.875 18.957 1.00 95.75 587 PRO A CA 1
ATOM 4409 C C . PRO A 1 587 ? -4.408 -16.558 17.490 1.00 95.75 587 PRO A C 1
ATOM 4411 O O . PRO A 1 587 ? -3.324 -16.912 17.015 1.00 95.75 587 PRO A O 1
ATOM 4414 N N . LEU A 1 588 ? -5.298 -15.871 16.767 1.00 96.31 588 LEU A N 1
ATOM 4415 C CA . LEU A 1 588 ? -5.089 -15.454 15.384 1.00 96.31 588 LEU A CA 1
ATOM 4416 C C . LEU A 1 588 ? -3.927 -14.456 15.238 1.00 96.31 588 LEU A C 1
ATOM 4418 O O . LEU A 1 588 ? -3.246 -14.475 14.209 1.00 96.31 588 LEU A O 1
ATOM 4422 N N . ALA A 1 589 ? -3.604 -13.681 16.282 1.00 97.06 589 ALA A N 1
ATOM 4423 C CA . ALA A 1 589 ? -2.443 -12.787 16.317 1.00 97.06 589 ALA A CA 1
ATOM 4424 C C . ALA A 1 589 ? -1.128 -13.530 16.044 1.00 97.06 589 ALA A C 1
ATOM 4426 O O . ALA A 1 589 ? -0.209 -12.976 15.441 1.00 97.06 589 ALA A O 1
ATOM 4427 N N . ARG A 1 590 ? -1.037 -14.816 16.423 1.00 96.31 590 ARG A N 1
ATOM 4428 C CA . ARG A 1 590 ? 0.123 -15.667 16.122 1.00 96.31 590 ARG A CA 1
ATOM 4429 C C . ARG A 1 590 ? 0.199 -16.058 14.643 1.00 96.31 590 ARG A C 1
ATOM 4431 O O . ARG A 1 590 ? 1.313 -16.278 14.160 1.00 96.31 590 ARG A O 1
ATOM 4438 N N . ALA A 1 591 ? -0.927 -16.151 13.938 1.00 96.62 591 ALA A N 1
ATOM 4439 C CA . ALA A 1 591 ? -0.978 -16.482 12.514 1.00 96.62 591 ALA A CA 1
ATOM 4440 C C . ALA A 1 591 ? -0.680 -15.259 11.631 1.00 96.62 591 ALA A C 1
ATOM 4442 O O . ALA A 1 591 ? 0.125 -15.363 10.711 1.00 96.62 591 ALA A O 1
ATOM 4443 N N . VAL A 1 592 ? -1.240 -14.087 11.958 1.00 97.06 592 VAL A N 1
ATOM 4444 C CA . VAL A 1 592 ? -0.981 -12.824 11.231 1.00 97.06 592 VAL A CA 1
ATOM 4445 C C . VAL A 1 592 ? 0.296 -12.099 11.691 1.00 97.06 592 VAL A C 1
ATOM 4447 O O . VAL A 1 592 ? 0.516 -10.945 11.340 1.00 97.06 592 VAL A O 1
ATOM 4450 N N . ARG A 1 593 ? 1.150 -12.742 12.492 1.00 97.00 593 ARG A N 1
ATOM 4451 C CA . ARG A 1 593 ? 2.304 -12.116 13.158 1.00 97.00 593 ARG A CA 1
ATOM 4452 C C . ARG A 1 593 ? 3.406 -11.675 12.186 1.00 97.00 593 ARG A C 1
ATOM 4454 O O . ARG A 1 593 ? 3.923 -12.508 11.446 1.00 97.00 593 ARG A O 1
ATOM 4461 N N . SER A 1 594 ? 3.856 -10.421 12.285 1.00 97.31 594 SER A N 1
ATOM 4462 C CA . SER A 1 594 ? 4.981 -9.886 11.498 1.00 97.31 594 SER A CA 1
ATOM 4463 C C . SER A 1 594 ? 6.298 -10.635 11.732 1.00 97.31 594 SER A C 1
ATOM 4465 O O . SER A 1 594 ? 6.592 -11.117 12.835 1.00 97.31 594 SER A O 1
ATOM 4467 N N . ASP A 1 595 ? 7.118 -10.696 10.687 1.00 97.06 595 ASP A N 1
ATOM 4468 C CA . ASP A 1 595 ? 8.458 -11.280 10.667 1.00 97.06 595 ASP A CA 1
ATOM 4469 C C . ASP A 1 595 ? 9.550 -10.285 11.144 1.00 97.06 595 ASP A C 1
ATOM 4471 O O . ASP A 1 595 ? 9.242 -9.191 11.617 1.00 97.06 595 ASP A O 1
ATOM 4475 N N . LYS A 1 596 ? 10.838 -10.671 11.070 1.00 96.31 596 LYS A N 1
ATOM 4476 C CA . LYS A 1 596 ? 11.955 -9.833 11.559 1.00 96.31 596 LYS A CA 1
ATOM 4477 C C . LYS A 1 596 ? 12.304 -8.660 10.636 1.00 96.31 596 LYS A C 1
ATOM 4479 O O . LYS A 1 596 ? 12.761 -7.631 11.120 1.00 96.31 596 LYS A O 1
ATOM 4484 N N . PHE A 1 597 ? 12.090 -8.812 9.332 1.00 97.50 597 PHE A N 1
ATOM 4485 C CA . PHE A 1 597 ? 12.408 -7.816 8.314 1.00 97.50 597 PHE A CA 1
ATOM 4486 C C . PHE A 1 597 ? 11.394 -6.676 8.346 1.00 97.50 597 PHE A C 1
ATOM 4488 O O . PHE A 1 597 ? 11.786 -5.518 8.465 1.00 97.50 597 PHE A O 1
ATOM 4495 N N . THR A 1 598 ? 10.099 -7.006 8.352 1.00 97.81 598 THR A N 1
ATOM 4496 C CA . THR A 1 598 ? 9.016 -6.018 8.476 1.00 97.81 598 THR A CA 1
ATOM 4497 C C . THR A 1 598 ? 9.172 -5.158 9.729 1.00 97.81 598 THR A C 1
ATOM 4499 O O . THR A 1 598 ? 9.088 -3.939 9.636 1.00 97.81 598 THR A O 1
ATOM 4502 N N . LEU A 1 599 ? 9.457 -5.758 10.892 1.00 98.06 599 LEU A N 1
ATOM 4503 C CA . LEU A 1 599 ? 9.616 -4.997 12.137 1.00 98.06 599 LEU A CA 1
ATOM 4504 C C . LEU A 1 599 ? 10.863 -4.095 12.116 1.00 98.06 599 LEU A C 1
ATOM 4506 O O . LEU A 1 599 ? 10.755 -2.925 12.466 1.00 98.06 599 LEU A O 1
ATOM 4510 N N . ALA A 1 600 ? 12.013 -4.588 11.639 1.00 97.81 600 ALA A N 1
ATOM 4511 C CA . ALA A 1 600 ? 13.245 -3.794 11.560 1.00 97.81 600 ALA A CA 1
ATOM 4512 C C . ALA A 1 600 ? 13.162 -2.635 10.547 1.00 97.81 600 ALA A C 1
ATOM 4514 O O . ALA A 1 600 ? 13.671 -1.545 10.801 1.00 97.81 600 ALA A O 1
ATOM 4515 N N . ALA A 1 601 ? 12.511 -2.853 9.400 1.00 98.50 601 ALA A N 1
ATOM 4516 C CA . ALA A 1 601 ? 12.254 -1.793 8.428 1.00 98.50 601 ALA A CA 1
ATOM 4517 C C . ALA A 1 601 ? 11.239 -0.770 8.962 1.00 98.50 601 ALA A C 1
ATOM 4519 O O . ALA A 1 601 ? 11.446 0.428 8.790 1.00 98.50 601 ALA A O 1
ATOM 4520 N N . LEU A 1 602 ? 10.170 -1.222 9.630 1.00 98.69 602 LEU A N 1
ATOM 4521 C CA . LEU A 1 602 ? 9.131 -0.341 10.165 1.00 98.69 602 LEU A CA 1
ATOM 4522 C C . LEU A 1 602 ? 9.654 0.522 11.318 1.00 98.69 602 LEU A C 1
ATOM 4524 O O . LEU A 1 602 ? 9.411 1.720 11.312 1.00 98.69 602 LEU A O 1
ATOM 4528 N N . GLU A 1 603 ? 10.403 -0.051 12.263 1.00 98.44 603 GLU A N 1
ATOM 4529 C CA . GLU A 1 603 ? 11.081 0.689 13.340 1.00 98.44 603 GLU A CA 1
ATOM 4530 C C . GLU A 1 603 ? 11.955 1.821 12.772 1.00 98.44 603 GLU A C 1
ATOM 4532 O O . GLU A 1 603 ? 11.838 2.972 13.191 1.00 98.44 603 GLU A O 1
ATOM 4537 N N . ALA A 1 604 ? 12.768 1.520 11.754 1.00 98.50 604 ALA A N 1
ATOM 4538 C CA . ALA A 1 604 ? 13.626 2.504 11.100 1.00 98.50 604 ALA A CA 1
ATOM 4539 C C . ALA A 1 604 ? 12.851 3.565 10.294 1.00 98.50 604 ALA A C 1
ATOM 4541 O O . ALA A 1 604 ? 13.275 4.718 10.270 1.00 98.50 604 ALA A O 1
ATOM 4542 N N . THR A 1 605 ? 11.720 3.221 9.664 1.00 98.75 605 THR A N 1
ATOM 4543 C CA . THR A 1 605 ? 10.838 4.209 9.012 1.00 98.75 605 THR A CA 1
ATOM 4544 C C . THR A 1 605 ? 10.139 5.103 10.041 1.00 98.75 605 THR A C 1
ATOM 4546 O O . THR A 1 605 ? 10.117 6.318 9.873 1.00 98.75 605 THR A O 1
ATOM 4549 N N . LEU A 1 606 ? 9.614 4.539 11.134 1.00 98.62 606 LEU A N 1
ATOM 4550 C CA . LEU A 1 606 ? 8.984 5.301 12.219 1.00 98.62 606 LEU A CA 1
ATOM 4551 C C . LEU A 1 606 ? 9.981 6.250 12.899 1.00 98.62 606 LEU A C 1
ATOM 4553 O O . LEU A 1 606 ? 9.634 7.384 13.208 1.00 98.62 606 LEU A O 1
ATOM 4557 N N . ALA A 1 607 ? 11.242 5.841 13.057 1.00 98.56 607 ALA A N 1
ATOM 4558 C CA . ALA A 1 607 ? 12.289 6.705 13.598 1.00 98.56 607 ALA A CA 1
ATOM 4559 C C . ALA A 1 607 ? 12.557 7.971 12.752 1.00 98.56 607 ALA A C 1
ATOM 4561 O O . ALA A 1 607 ? 13.059 8.951 13.302 1.00 98.56 607 ALA A O 1
ATOM 4562 N N . LEU A 1 608 ? 12.207 7.983 11.456 1.00 98.69 608 LEU A N 1
ATOM 4563 C CA . LEU A 1 608 ? 12.256 9.193 10.622 1.00 98.69 608 LEU A CA 1
ATOM 4564 C C . LEU A 1 608 ? 11.109 10.161 10.951 1.00 98.69 608 LEU A C 1
ATOM 4566 O O . LEU A 1 608 ? 11.338 11.362 10.984 1.00 98.69 608 LEU A O 1
ATOM 4570 N N . TYR A 1 609 ? 9.909 9.659 11.266 1.00 98.56 609 TYR A N 1
ATOM 4571 C CA . TYR A 1 609 ? 8.725 10.478 11.586 1.00 98.56 609 TYR A CA 1
ATOM 4572 C C . TYR A 1 609 ? 8.842 11.322 12.867 1.00 98.56 609 TYR A C 1
ATOM 4574 O O . TYR A 1 609 ? 8.020 12.210 13.075 1.00 98.56 609 TYR A O 1
ATOM 4582 N N . ARG A 1 610 ? 9.882 11.111 13.687 1.00 98.00 610 ARG A N 1
ATOM 4583 C CA . ARG A 1 610 ? 10.252 12.020 14.791 1.00 98.00 610 ARG A CA 1
ATOM 4584 C C . ARG A 1 610 ? 10.651 13.424 14.318 1.00 98.00 610 ARG A C 1
ATOM 4586 O O . ARG A 1 610 ? 10.610 14.362 15.105 1.00 98.00 610 ARG A O 1
ATOM 4593 N N . ASP A 1 611 ? 11.041 13.559 13.054 1.00 98.12 611 ASP A N 1
ATOM 4594 C CA . ASP A 1 611 ? 11.340 14.822 12.385 1.00 98.12 611 ASP A CA 1
ATOM 4595 C C . ASP A 1 611 ? 10.516 14.865 11.082 1.00 98.12 611 ASP A C 1
ATOM 4597 O O . ASP A 1 611 ? 10.861 14.178 10.116 1.00 98.12 611 ASP A O 1
ATOM 4601 N N . PRO A 1 612 ? 9.399 15.619 11.039 1.00 96.00 612 PRO A N 1
ATOM 4602 C CA . PRO A 1 612 ? 8.510 15.657 9.878 1.00 96.00 612 PRO A CA 1
ATOM 4603 C C . PRO A 1 612 ? 9.197 16.056 8.566 1.00 96.00 612 PRO A C 1
ATOM 4605 O O . PRO A 1 612 ? 8.847 15.526 7.512 1.00 96.00 612 PRO A O 1
ATOM 4608 N N . GLU A 1 613 ? 10.203 16.933 8.612 1.00 97.12 613 GLU A N 1
ATOM 4609 C CA . GLU A 1 613 ? 10.916 17.390 7.416 1.00 97.12 613 GLU A CA 1
ATOM 4610 C C . GLU A 1 613 ? 11.914 16.340 6.916 1.00 97.12 613 GLU A C 1
ATOM 4612 O O . GLU A 1 613 ? 11.998 16.086 5.709 1.00 97.12 613 GLU A O 1
ATOM 4617 N N . ARG A 1 614 ? 12.597 15.634 7.825 1.00 97.94 614 ARG A N 1
ATOM 4618 C CA . ARG A 1 614 ? 13.388 14.452 7.452 1.00 97.94 614 ARG A CA 1
ATOM 4619 C C . ARG A 1 614 ? 12.520 13.304 6.962 1.00 97.94 614 ARG A C 1
ATOM 4621 O O . ARG A 1 614 ? 12.887 12.672 5.978 1.00 97.94 614 ARG A O 1
ATOM 4628 N N . ALA A 1 615 ? 11.361 13.052 7.567 1.00 98.25 615 ALA A N 1
ATOM 4629 C CA . ALA A 1 615 ? 10.405 12.075 7.052 1.00 98.25 615 ALA A CA 1
ATOM 4630 C C . ALA A 1 615 ? 9.986 12.430 5.618 1.00 98.25 615 ALA A C 1
ATOM 4632 O O . ALA A 1 615 ? 10.082 11.592 4.720 1.00 98.25 615 ALA A O 1
ATOM 4633 N N . ARG A 1 616 ? 9.611 13.692 5.377 1.00 97.88 616 ARG A N 1
ATOM 4634 C CA . ARG A 1 616 ? 9.238 14.214 4.056 1.00 97.88 616 ARG A CA 1
ATOM 4635 C C . ARG A 1 616 ? 10.359 14.076 3.015 1.00 97.88 616 ARG A C 1
ATOM 4637 O O . ARG A 1 616 ? 10.075 13.731 1.870 1.00 97.88 616 ARG A O 1
ATOM 4644 N N . GLY A 1 617 ? 11.615 14.320 3.396 1.00 97.12 617 GLY A N 1
ATOM 4645 C CA . GLY A 1 617 ? 12.775 14.233 2.499 1.00 97.12 617 GLY A CA 1
ATOM 4646 C C . GLY A 1 617 ? 13.323 12.815 2.268 1.00 97.12 617 GLY A C 1
ATOM 4647 O O . GLY A 1 617 ? 13.668 12.464 1.136 1.00 97.12 617 GLY A O 1
ATOM 4648 N N . GLU A 1 618 ? 13.417 11.995 3.318 1.00 98.12 618 GLU A N 1
ATOM 4649 C CA . GLU A 1 618 ? 14.056 10.670 3.285 1.00 98.12 618 GLU A CA 1
ATOM 4650 C C . GLU A 1 618 ? 13.102 9.534 2.885 1.00 98.12 618 GLU A C 1
ATOM 4652 O O . GLU A 1 618 ? 13.549 8.566 2.260 1.00 98.12 618 GLU A O 1
ATOM 4657 N N . ILE A 1 619 ? 11.803 9.623 3.209 1.00 98.75 619 ILE A N 1
ATOM 4658 C CA . ILE A 1 619 ? 10.816 8.588 2.862 1.00 98.75 619 ILE A CA 1
ATOM 4659 C C . ILE A 1 619 ? 10.406 8.763 1.391 1.00 98.75 619 ILE A C 1
ATOM 4661 O O . ILE A 1 619 ? 9.776 9.769 1.052 1.00 98.75 619 ILE A O 1
ATOM 4665 N N . PRO A 1 620 ? 10.698 7.799 0.490 1.00 98.50 620 PRO A N 1
ATOM 4666 C CA . PRO A 1 620 ? 10.527 8.005 -0.950 1.00 98.50 620 PRO A CA 1
ATOM 4667 C C . PRO A 1 620 ? 9.103 8.366 -1.380 1.00 98.50 620 PRO A C 1
ATOM 4669 O O . PRO A 1 620 ? 8.941 9.182 -2.282 1.00 98.50 620 PRO A O 1
ATOM 4672 N N . VAL A 1 621 ? 8.084 7.800 -0.722 1.00 98.06 621 VAL A N 1
ATOM 4673 C CA . VAL A 1 621 ? 6.668 8.102 -0.991 1.00 98.06 621 VAL A CA 1
ATOM 4674 C C . VAL A 1 621 ? 6.348 9.561 -0.671 1.00 98.06 621 VAL A C 1
ATOM 4676 O O . VAL A 1 621 ? 5.861 10.273 -1.546 1.00 98.06 621 VAL A O 1
ATOM 4679 N N . LEU A 1 622 ? 6.662 10.031 0.543 1.00 98.31 622 LEU A N 1
ATOM 4680 C CA . LEU A 1 622 ? 6.407 11.421 0.935 1.00 98.31 622 LEU A CA 1
ATOM 4681 C C . LEU A 1 622 ? 7.178 12.395 0.042 1.00 98.31 622 LEU A C 1
ATOM 4683 O O . LEU A 1 622 ? 6.607 13.382 -0.421 1.00 98.31 622 LEU A O 1
ATOM 4687 N N . ARG A 1 623 ? 8.437 12.077 -0.281 1.00 98.06 623 ARG A N 1
ATOM 4688 C CA . ARG A 1 623 ? 9.253 12.896 -1.179 1.00 98.06 623 ARG A CA 1
ATOM 4689 C C . ARG A 1 623 ? 8.622 13.015 -2.567 1.00 98.06 623 ARG A C 1
ATOM 4691 O O . ARG A 1 623 ? 8.484 14.121 -3.060 1.00 98.06 623 ARG A O 1
ATOM 4698 N N . MET A 1 624 ? 8.192 11.909 -3.184 1.00 98.12 624 MET A N 1
ATOM 4699 C CA . MET A 1 624 ? 7.557 11.920 -4.517 1.00 98.12 624 MET A CA 1
ATOM 4700 C C . MET A 1 624 ? 6.203 12.653 -4.538 1.00 98.12 624 MET A C 1
ATOM 4702 O O . MET A 1 624 ? 5.827 13.224 -5.565 1.00 98.12 624 MET A O 1
ATOM 4706 N N . LEU A 1 625 ? 5.459 12.636 -3.427 1.00 97.56 625 LEU A N 1
ATOM 4707 C CA . LEU A 1 625 ? 4.178 13.338 -3.290 1.00 97.56 625 LEU A CA 1
ATOM 4708 C C . LEU A 1 625 ? 4.353 14.844 -3.033 1.00 97.56 625 LEU A C 1
ATOM 4710 O O . LEU A 1 625 ? 3.570 15.630 -3.556 1.00 97.56 625 LEU A O 1
ATOM 4714 N N . THR A 1 626 ? 5.382 15.240 -2.278 1.00 97.06 626 THR A N 1
ATOM 4715 C CA . THR A 1 626 ? 5.657 16.641 -1.890 1.00 97.06 626 THR A CA 1
ATOM 4716 C C . THR A 1 626 ? 6.698 17.347 -2.770 1.00 97.06 626 THR A C 1
ATOM 4718 O O . THR A 1 626 ? 7.123 18.458 -2.455 1.00 97.06 626 THR A O 1
ATOM 4721 N N . GLU A 1 627 ? 7.129 16.716 -3.867 1.00 95.75 627 GLU A N 1
ATOM 4722 C CA . GLU A 1 627 ? 8.142 17.270 -4.767 1.00 95.75 627 GLU A CA 1
ATOM 4723 C C . GLU A 1 627 ? 7.627 18.456 -5.598 1.00 95.75 627 GLU A C 1
ATOM 4725 O O . GLU A 1 627 ? 6.540 18.409 -6.181 1.00 95.75 627 GLU A O 1
ATOM 4730 N N . ASP A 1 628 ? 8.464 19.493 -5.691 1.00 95.88 628 ASP A N 1
ATOM 4731 C CA . ASP A 1 628 ? 8.261 20.685 -6.515 1.00 95.88 628 ASP A CA 1
ATOM 4732 C C . ASP A 1 628 ? 8.130 20.316 -8.007 1.00 95.88 628 ASP A C 1
ATOM 4734 O O . ASP A 1 628 ? 8.975 19.629 -8.591 1.00 95.88 628 ASP A O 1
ATOM 4738 N N . VAL A 1 629 ? 7.068 20.813 -8.645 1.00 96.44 629 VAL A N 1
ATOM 4739 C CA . VAL A 1 629 ? 6.780 20.581 -10.065 1.00 96.44 629 VAL A CA 1
ATOM 4740 C C . VAL A 1 629 ? 7.917 21.054 -10.977 1.00 96.44 629 VAL A C 1
ATOM 4742 O O . VAL A 1 629 ? 8.192 20.394 -11.979 1.00 96.44 629 VAL A O 1
ATOM 4745 N N . GLU A 1 630 ? 8.658 22.103 -10.608 1.00 97.56 630 GLU A N 1
ATOM 4746 C CA . GLU A 1 630 ? 9.802 22.578 -11.392 1.00 97.56 630 GLU A CA 1
ATOM 4747 C C . GLU A 1 630 ? 11.080 21.748 -11.141 1.00 97.56 630 GLU A C 1
ATOM 4749 O O . GLU A 1 630 ? 11.961 21.702 -12.002 1.00 97.56 630 GLU A O 1
ATOM 4754 N N . GLN A 1 631 ? 11.186 21.013 -10.024 1.00 97.00 631 GLN A N 1
ATOM 4755 C CA . GLN A 1 631 ? 12.217 19.971 -9.865 1.00 97.00 631 GLN A CA 1
ATOM 4756 C C . GLN A 1 631 ? 11.929 18.776 -10.784 1.00 97.00 631 GLN A C 1
ATOM 4758 O O . GLN A 1 631 ? 12.838 18.282 -11.460 1.00 97.00 631 GLN A O 1
ATOM 4763 N N . ILE A 1 632 ? 10.661 18.361 -10.880 1.00 98.12 632 ILE A N 1
ATOM 4764 C CA . ILE A 1 632 ? 10.224 17.316 -11.818 1.00 98.12 632 ILE A CA 1
ATOM 4765 C C . ILE A 1 632 ? 10.432 17.778 -13.267 1.00 98.12 632 ILE A C 1
ATOM 4767 O O . ILE A 1 632 ? 10.945 17.009 -14.080 1.00 98.12 632 ILE A O 1
ATOM 4771 N N . ARG A 1 633 ? 10.136 19.048 -13.576 1.00 98.38 633 ARG A N 1
ATOM 4772 C CA . ARG A 1 633 ? 10.385 19.665 -14.886 1.00 98.38 633 ARG A CA 1
ATOM 4773 C C . ARG A 1 633 ? 11.835 19.536 -15.333 1.00 98.38 633 ARG A C 1
ATOM 4775 O O . ARG A 1 633 ? 12.085 19.010 -16.411 1.00 98.38 633 ARG A O 1
ATOM 4782 N N . ARG A 1 634 ? 12.794 19.927 -14.486 1.00 98.06 634 ARG A N 1
ATOM 4783 C CA . ARG A 1 634 ? 14.226 19.827 -14.815 1.00 98.06 634 ARG A CA 1
ATOM 4784 C C . ARG A 1 634 ? 14.664 18.377 -15.050 1.00 98.06 634 ARG A C 1
ATOM 4786 O O . ARG A 1 634 ? 15.535 18.130 -15.885 1.00 98.06 634 ARG A O 1
ATOM 4793 N N . ARG A 1 635 ? 14.033 17.394 -14.389 1.00 97.69 635 ARG A N 1
ATOM 4794 C CA . ARG A 1 635 ? 14.226 15.966 -14.715 1.00 97.69 635 ARG A CA 1
ATOM 4795 C C . ARG A 1 635 ? 13.573 15.560 -16.040 1.00 97.69 635 ARG A C 1
ATOM 4797 O O . ARG A 1 635 ? 14.166 14.751 -16.747 1.00 97.69 635 ARG A O 1
ATOM 4804 N N . ALA A 1 636 ? 12.409 16.108 -16.391 1.00 98.31 636 ALA A N 1
ATOM 4805 C CA . ALA A 1 636 ? 11.764 15.891 -17.689 1.00 98.31 636 ALA A CA 1
ATOM 4806 C C . ALA A 1 636 ? 12.617 16.446 -18.839 1.00 98.31 636 ALA A C 1
ATOM 4808 O O . ALA A 1 636 ? 12.881 15.733 -19.798 1.00 98.31 636 ALA A O 1
ATOM 4809 N N . GLU A 1 637 ? 13.121 17.672 -18.702 1.00 98.25 637 GLU A N 1
ATOM 4810 C CA . GLU A 1 637 ? 14.013 18.330 -19.665 1.00 98.25 637 GLU A CA 1
ATOM 4811 C C . GLU A 1 637 ? 15.340 17.565 -19.811 1.00 98.25 637 GLU A C 1
ATOM 4813 O O . GLU A 1 637 ? 15.792 17.319 -20.926 1.00 98.25 637 GLU A O 1
ATOM 4818 N N . THR A 1 638 ? 15.919 17.080 -18.705 1.00 97.94 638 THR A N 1
ATOM 4819 C CA . THR A 1 638 ? 17.111 16.208 -18.740 1.00 97.94 638 THR A CA 1
ATOM 4820 C C . THR A 1 638 ? 16.834 14.881 -19.460 1.00 97.94 638 THR A C 1
ATOM 4822 O O . THR A 1 638 ? 17.626 14.455 -20.298 1.00 97.94 638 THR A O 1
ATOM 4825 N N . LEU A 1 639 ? 15.703 14.228 -19.166 1.00 98.19 639 LEU A N 1
ATOM 4826 C CA . LEU A 1 639 ? 15.310 12.969 -19.803 1.00 98.19 639 LEU A CA 1
ATOM 4827 C C . LEU A 1 639 ? 15.018 13.156 -21.300 1.00 98.19 639 LEU A C 1
ATOM 4829 O O . LEU A 1 639 ? 15.455 12.337 -22.101 1.00 98.19 639 LEU A O 1
ATOM 4833 N N . HIS A 1 640 ? 14.345 14.243 -21.680 1.00 97.62 640 HIS A N 1
ATOM 4834 C CA . HIS A 1 640 ? 14.112 14.636 -23.070 1.00 97.62 640 HIS A CA 1
ATOM 4835 C C . HIS A 1 640 ? 15.430 14.866 -23.818 1.00 97.62 640 HIS A C 1
ATOM 4837 O O . HIS A 1 640 ? 15.647 14.235 -24.847 1.00 97.62 640 HIS A O 1
ATOM 4843 N N . ASN A 1 641 ? 16.351 15.664 -23.268 1.00 97.00 641 ASN A N 1
ATOM 4844 C CA . ASN A 1 641 ? 17.676 15.880 -23.861 1.00 97.00 641 ASN A CA 1
ATOM 4845 C C . ASN A 1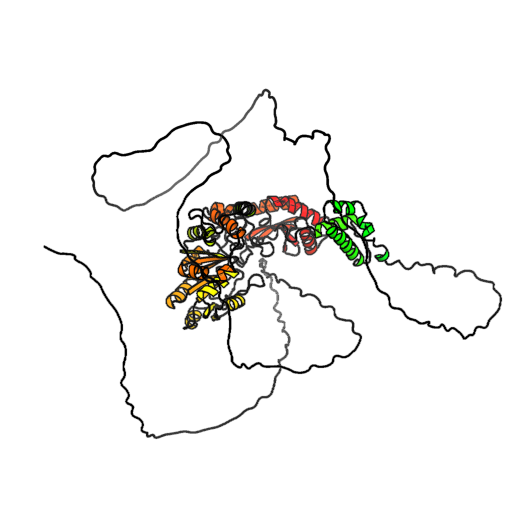 641 ? 18.462 14.565 -24.014 1.00 97.00 641 ASN A C 1
ATOM 4847 O O . ASN A 1 641 ? 19.185 14.383 -24.992 1.00 97.00 641 ASN A O 1
ATOM 4851 N N . GLY A 1 642 ? 18.295 13.628 -23.074 1.00 95.62 642 GLY A N 1
ATOM 4852 C CA . GLY A 1 642 ? 18.860 12.284 -23.160 1.00 95.62 642 GLY A CA 1
ATOM 4853 C C . GLY A 1 642 ? 18.202 11.394 -24.222 1.00 95.62 642 GLY A C 1
ATOM 4854 O O . GLY A 1 642 ? 18.876 10.538 -24.790 1.00 95.62 642 GLY A O 1
ATOM 4855 N N . VAL A 1 643 ? 16.909 11.547 -24.513 1.00 94.81 643 VAL A N 1
ATOM 4856 C CA . VAL A 1 643 ? 16.220 10.791 -25.578 1.00 94.81 643 VAL A CA 1
ATOM 4857 C C . VAL A 1 643 ? 16.496 11.396 -26.956 1.00 94.81 643 VAL A C 1
ATOM 4859 O O . VAL A 1 643 ? 16.793 10.658 -27.892 1.00 94.81 643 VAL A O 1
ATOM 4862 N N . GLY A 1 644 ? 16.453 12.723 -27.063 1.00 92.50 644 GLY A N 1
ATOM 4863 C CA . GLY A 1 644 ? 16.571 13.478 -28.304 1.00 92.50 644 GLY A CA 1
ATOM 4864 C C . GLY A 1 644 ? 15.217 13.815 -28.939 1.00 92.50 644 GLY A C 1
ATOM 4865 O O . GLY A 1 644 ? 14.171 13.798 -28.286 1.00 92.50 644 GLY A O 1
ATOM 4866 N N . LYS A 1 645 ? 15.268 14.129 -30.241 1.00 91.00 645 LYS A N 1
ATOM 4867 C CA . LYS A 1 645 ? 14.161 14.645 -31.075 1.00 91.00 645 LYS A CA 1
ATOM 4868 C C . LYS A 1 645 ? 12.876 13.800 -31.051 1.00 91.00 645 LYS A C 1
ATOM 4870 O O . LYS A 1 645 ? 11.802 14.330 -31.306 1.00 91.00 645 LYS A O 1
ATOM 4875 N N . ASP A 1 646 ? 12.986 12.504 -30.762 1.00 92.62 646 ASP A N 1
ATOM 4876 C CA . ASP A 1 646 ? 11.887 11.530 -30.787 1.00 92.62 646 ASP A CA 1
ATOM 4877 C C . ASP A 1 646 ? 11.083 11.555 -29.458 1.00 92.62 646 ASP A C 1
ATOM 4879 O O . ASP A 1 646 ? 10.564 10.549 -28.962 1.00 92.62 646 ASP A O 1
ATOM 4883 N N . SER A 1 647 ? 11.027 12.740 -28.834 1.00 95.75 647 SER A N 1
ATOM 4884 C CA . SER A 1 647 ? 10.295 13.030 -27.604 1.00 95.75 647 SER A CA 1
ATOM 4885 C C . SER A 1 647 ? 9.986 14.525 -27.435 1.00 95.75 647 SER A C 1
ATOM 4887 O O . SER A 1 647 ? 10.685 15.378 -27.976 1.00 95.75 647 SER A O 1
ATOM 4889 N N . GLU A 1 648 ? 8.979 14.848 -26.621 1.00 96.62 648 GLU A N 1
ATOM 4890 C CA . GLU A 1 648 ? 8.626 16.212 -26.199 1.00 96.62 648 GLU A CA 1
ATOM 4891 C C . GLU A 1 648 ? 8.357 16.286 -24.683 1.00 96.62 648 GLU A C 1
ATOM 4893 O O . GLU A 1 648 ? 7.912 15.311 -24.070 1.00 96.62 648 GLU A O 1
ATOM 4898 N N . VAL A 1 649 ? 8.593 17.452 -24.070 1.00 97.94 649 VAL A N 1
ATOM 4899 C CA . VAL A 1 649 ? 8.241 17.727 -22.664 1.00 97.94 649 VAL A CA 1
ATOM 4900 C C . VAL A 1 649 ? 6.857 18.374 -22.602 1.00 97.94 649 VAL A C 1
ATOM 4902 O O . VAL A 1 649 ? 6.653 19.456 -23.150 1.00 97.94 649 VAL A O 1
ATOM 4905 N N . VAL A 1 650 ? 5.906 17.741 -21.910 1.00 97.56 650 VAL A N 1
ATOM 4906 C CA . VAL A 1 650 ? 4.507 18.203 -21.829 1.00 97.56 650 VAL A CA 1
ATOM 4907 C C . VAL A 1 650 ? 3.978 18.245 -20.401 1.00 97.56 650 VAL A C 1
ATOM 4909 O O . VAL A 1 650 ? 4.275 17.380 -19.579 1.00 97.56 650 VAL A O 1
ATOM 4912 N N . ALA A 1 651 ? 3.149 19.242 -20.096 1.00 97.62 651 ALA A N 1
ATOM 4913 C CA . ALA A 1 651 ? 2.463 19.322 -18.811 1.00 97.62 651 ALA A CA 1
ATOM 4914 C C . ALA A 1 651 ? 1.403 18.213 -18.681 1.00 97.62 651 ALA A C 1
ATOM 4916 O O . ALA A 1 651 ? 0.690 17.900 -19.636 1.00 97.62 651 ALA A O 1
ATOM 4917 N N . GLY A 1 652 ? 1.257 17.647 -17.484 1.00 96.50 652 GLY A N 1
ATOM 4918 C CA . GLY A 1 652 ? 0.293 16.583 -17.216 1.00 96.50 652 GLY A CA 1
ATOM 4919 C C . GLY A 1 652 ? -0.024 16.405 -15.734 1.00 96.50 652 GLY A C 1
ATOM 4920 O O . GLY A 1 652 ? 0.198 17.296 -14.911 1.00 96.50 652 GLY A O 1
ATOM 4921 N N . ASP A 1 653 ? -0.536 15.222 -15.397 1.00 95.81 653 ASP A N 1
ATOM 4922 C CA . ASP A 1 653 ? -0.864 14.818 -14.029 1.00 95.81 653 ASP A CA 1
ATOM 4923 C C . ASP A 1 653 ? -0.296 13.430 -13.691 1.00 95.81 653 ASP A C 1
ATOM 4925 O O . ASP A 1 653 ? -0.433 12.486 -14.475 1.00 95.81 653 ASP A O 1
ATOM 4929 N N . SER A 1 654 ? 0.295 13.323 -12.502 1.00 96.00 654 SER A N 1
ATOM 4930 C CA . SER A 1 654 ? 0.655 12.086 -11.798 1.00 96.00 654 SER A CA 1
ATOM 4931 C C . SER A 1 654 ? -0.487 11.632 -10.872 1.00 96.00 654 SER A C 1
ATOM 4933 O O . SER A 1 654 ? -1.433 12.386 -10.617 1.00 96.00 654 SER A O 1
ATOM 4935 N N . GLU A 1 655 ? -0.382 10.426 -10.307 1.00 93.94 655 GLU A N 1
ATOM 4936 C CA . GLU A 1 655 ? -1.371 9.859 -9.380 1.00 93.94 655 GLU A CA 1
ATOM 4937 C C . GLU A 1 655 ? -0.730 9.349 -8.082 1.00 93.94 655 GLU A C 1
ATOM 4939 O O . GLU A 1 655 ? 0.376 8.806 -8.077 1.00 93.94 655 GLU A O 1
ATOM 4944 N N . VAL A 1 656 ? -1.460 9.453 -6.967 1.00 94.25 656 VAL A N 1
ATOM 4945 C CA . VAL A 1 656 ? -1.016 8.891 -5.680 1.00 94.25 656 VAL A CA 1
ATOM 4946 C C . VAL A 1 656 ? -0.962 7.360 -5.739 1.00 94.25 656 VAL A C 1
ATOM 4948 O O . VAL A 1 656 ? 0.026 6.760 -5.323 1.00 94.25 656 VAL A O 1
ATOM 4951 N N . GLY A 1 657 ? -1.990 6.719 -6.304 1.00 88.44 657 GLY A N 1
ATOM 4952 C CA . GLY A 1 657 ? -2.101 5.260 -6.365 1.00 88.44 657 GLY A CA 1
ATOM 4953 C C . GLY A 1 657 ? -2.441 4.621 -5.014 1.00 88.44 657 GLY A C 1
ATOM 4954 O O . GLY A 1 657 ? -3.039 5.244 -4.143 1.00 88.44 657 GLY A O 1
ATOM 4955 N N . GLY A 1 658 ? -2.092 3.342 -4.845 1.00 75.94 658 GLY A N 1
ATOM 4956 C CA . GLY A 1 658 ? -2.131 2.603 -3.572 1.00 75.94 658 GLY A CA 1
ATOM 4957 C C . GLY A 1 658 ? -3.510 2.294 -2.979 1.00 75.94 658 GLY A C 1
ATOM 4958 O O . GLY A 1 658 ? -3.620 1.399 -2.140 1.00 75.94 658 GLY A O 1
ATOM 4959 N N . GLY A 1 659 ? -4.554 3.003 -3.407 1.00 78.44 659 GLY A N 1
ATOM 4960 C CA . GLY A 1 659 ? -5.776 3.149 -2.628 1.00 78.44 659 GLY A CA 1
ATOM 4961 C C . GLY A 1 659 ? -5.545 4.101 -1.456 1.00 78.44 659 GLY A C 1
ATOM 4962 O O . GLY A 1 659 ? -5.607 3.658 -0.309 1.00 78.44 659 GLY A O 1
ATOM 4963 N N . SER A 1 660 ? -5.234 5.357 -1.780 1.00 84.69 660 SER A N 1
ATOM 4964 C CA . SER A 1 660 ? -5.344 6.552 -0.930 1.00 84.69 660 SER A CA 1
ATOM 4965 C C . SER A 1 660 ? -5.614 7.769 -1.837 1.00 84.69 660 SER A C 1
ATOM 4967 O O . SER A 1 660 ? -5.265 7.714 -3.019 1.00 84.69 660 SER A O 1
ATOM 4969 N N . PHE A 1 661 ? -6.174 8.870 -1.315 1.00 89.19 661 PHE A N 1
ATOM 4970 C CA . PHE A 1 661 ? -6.483 10.097 -2.080 1.00 89.19 661 PHE A CA 1
ATOM 4971 C C . PHE A 1 661 ? -7.220 9.824 -3.420 1.00 89.19 661 PHE A C 1
ATOM 4973 O O . PHE A 1 661 ? -6.739 10.199 -4.498 1.00 89.19 661 PHE A O 1
ATOM 4980 N N . PRO A 1 662 ? -8.378 9.134 -3.402 1.00 83.38 662 PRO A N 1
ATOM 4981 C CA . PRO A 1 662 ? -9.042 8.661 -4.615 1.00 83.38 662 PRO A CA 1
ATOM 4982 C C . PRO A 1 662 ? -9.464 9.819 -5.531 1.00 83.38 662 PRO A C 1
ATOM 4984 O O . PRO A 1 662 ? -10.299 10.646 -5.177 1.00 83.38 662 PRO A O 1
ATOM 4987 N N . GLY A 1 663 ? -8.902 9.851 -6.742 1.00 81.31 663 GLY A N 1
ATOM 4988 C CA . GLY A 1 663 ? -9.178 10.882 -7.748 1.00 81.31 663 GLY A CA 1
ATOM 4989 C C . GLY A 1 663 ? -8.281 12.125 -7.678 1.00 81.31 663 GLY A C 1
ATOM 4990 O O . GLY A 1 663 ? -8.363 12.956 -8.583 1.00 81.31 663 GLY A O 1
ATOM 4991 N N . ALA A 1 664 ? -7.399 12.244 -6.678 1.00 87.19 664 ALA A N 1
ATOM 4992 C CA . ALA A 1 664 ? -6.424 13.332 -6.613 1.00 87.19 664 ALA A CA 1
ATOM 4993 C C . ALA A 1 664 ? -5.428 13.277 -7.787 1.00 87.19 664 ALA A C 1
ATOM 4995 O O . ALA A 1 664 ? -5.034 12.202 -8.250 1.00 87.19 664 ALA A O 1
ATOM 4996 N N . LYS A 1 665 ? -5.012 14.455 -8.264 1.00 89.38 665 LYS A N 1
ATOM 4997 C CA . LYS A 1 665 ? -4.107 14.631 -9.407 1.00 89.38 665 LYS A CA 1
ATOM 4998 C C . LYS A 1 665 ? -2.985 15.592 -9.039 1.00 89.38 665 LYS A C 1
ATOM 5000 O O . LYS A 1 665 ? -3.249 16.694 -8.566 1.00 89.38 665 LYS A O 1
ATOM 5005 N N . LEU A 1 666 ? -1.745 15.162 -9.256 1.00 94.19 666 LEU A N 1
ATOM 5006 C CA . LEU A 1 666 ? -0.540 15.912 -8.903 1.00 94.19 666 LEU A CA 1
ATOM 5007 C C . LEU A 1 666 ? 0.108 16.475 -10.169 1.00 94.19 666 LEU A C 1
ATOM 5009 O O . LEU A 1 666 ? 0.543 15.704 -11.025 1.00 94.19 666 LEU A O 1
ATOM 5013 N N . LYS A 1 667 ? 0.205 17.803 -10.286 1.00 96.50 667 LYS A N 1
ATOM 5014 C CA . LYS A 1 667 ? 0.757 18.452 -11.487 1.00 96.50 667 LYS A CA 1
ATOM 5015 C C . LYS A 1 667 ? 2.205 18.039 -11.725 1.00 96.50 667 LYS A C 1
ATOM 5017 O O . LYS A 1 667 ? 3.016 18.047 -10.802 1.00 96.50 667 LYS A O 1
ATOM 5022 N N . THR A 1 668 ? 2.507 17.640 -12.956 1.00 97.62 668 THR A N 1
ATOM 5023 C CA . THR A 1 668 ? 3.798 17.065 -13.351 1.00 97.62 668 THR A CA 1
ATOM 5024 C C . THR A 1 668 ? 4.183 17.498 -14.763 1.00 97.62 668 THR A C 1
ATOM 5026 O O . THR A 1 668 ? 3.347 17.995 -15.524 1.00 97.62 668 THR A O 1
ATOM 5029 N N . TRP A 1 669 ? 5.434 17.238 -15.124 1.00 98.44 669 TRP A N 1
ATOM 5030 C CA . TRP A 1 669 ? 5.949 17.363 -16.482 1.00 98.44 669 TRP A CA 1
ATOM 5031 C C . TRP A 1 669 ? 6.354 15.979 -16.981 1.00 98.44 669 TRP A C 1
ATOM 5033 O O . TRP A 1 669 ? 7.174 15.309 -16.363 1.00 98.44 669 TRP A O 1
ATOM 5043 N N . LEU A 1 670 ? 5.749 15.542 -18.079 1.00 98.25 670 LEU A N 1
ATOM 5044 C CA . LEU A 1 670 ? 5.964 14.242 -18.705 1.00 98.25 670 LEU A CA 1
ATOM 5045 C C . LEU A 1 670 ? 6.938 14.381 -19.875 1.00 98.25 670 LEU A C 1
ATOM 5047 O O . LEU A 1 670 ? 6.957 15.415 -20.541 1.00 98.25 670 LEU A O 1
ATOM 5051 N N . VAL A 1 671 ? 7.661 13.308 -20.187 1.00 98.38 671 VAL A N 1
ATOM 5052 C CA . VAL A 1 671 ? 8.299 13.135 -21.499 1.00 98.38 671 VAL A CA 1
ATOM 5053 C C . VAL A 1 671 ? 7.404 12.221 -22.330 1.00 98.38 671 VAL A C 1
ATOM 5055 O O . VAL A 1 671 ? 7.258 11.039 -22.010 1.00 98.38 671 VAL A O 1
ATOM 5058 N N . ALA A 1 672 ? 6.759 12.769 -23.358 1.00 97.62 672 ALA A N 1
ATOM 5059 C CA . ALA A 1 672 ? 5.975 12.000 -24.321 1.00 97.62 672 ALA A CA 1
ATOM 5060 C C . ALA A 1 672 ? 6.868 11.592 -25.496 1.00 97.62 672 ALA A C 1
ATOM 5062 O O . ALA A 1 672 ? 7.655 12.401 -25.976 1.00 97.62 672 ALA A O 1
ATOM 5063 N N . LEU A 1 673 ? 6.762 10.344 -25.950 1.00 96.38 673 LEU A N 1
ATOM 5064 C CA . LEU A 1 673 ? 7.561 9.820 -27.059 1.00 96.38 673 LEU A CA 1
ATOM 5065 C C . LEU A 1 673 ? 6.828 9.996 -28.393 1.00 96.38 673 LEU A C 1
ATOM 5067 O O . LEU A 1 673 ? 5.634 9.698 -28.492 1.00 96.38 673 LEU A O 1
ATOM 5071 N N . THR A 1 674 ? 7.555 10.435 -29.418 1.00 87.62 674 THR A N 1
ATOM 5072 C CA . THR A 1 674 ? 7.088 10.517 -30.807 1.00 87.62 674 THR A CA 1
ATOM 5073 C C . THR A 1 674 ? 7.721 9.374 -31.597 1.00 87.62 674 THR A C 1
ATOM 5075 O O . THR A 1 674 ? 8.937 9.276 -31.716 1.00 87.62 674 THR A O 1
ATOM 5078 N N . ALA A 1 675 ? 6.893 8.443 -32.073 1.00 80.25 675 ALA A N 1
ATOM 5079 C CA . ALA A 1 675 ? 7.351 7.171 -32.624 1.00 80.25 675 ALA A CA 1
ATOM 5080 C C . ALA A 1 675 ? 6.666 6.865 -33.964 1.00 80.25 675 ALA A C 1
ATOM 5082 O O . ALA A 1 675 ? 5.897 5.917 -34.078 1.00 80.25 675 ALA A O 1
ATOM 5083 N N . ASP A 1 676 ? 6.969 7.655 -34.996 1.00 77.81 676 ASP A N 1
ATOM 5084 C CA . ASP A 1 676 ? 6.310 7.637 -36.318 1.00 77.81 676 ASP A CA 1
ATOM 5085 C C . ASP A 1 676 ? 6.235 6.251 -36.998 1.00 77.81 676 ASP A C 1
ATOM 5087 O O . ASP A 1 676 ? 5.421 6.028 -37.892 1.00 77.81 676 ASP A O 1
ATOM 5091 N N . LYS A 1 677 ? 7.098 5.312 -36.587 1.00 83.56 677 LYS A N 1
ATOM 5092 C CA . LYS A 1 677 ? 7.213 3.950 -37.135 1.00 83.56 677 LYS A CA 1
ATOM 5093 C C . LYS A 1 677 ? 6.613 2.853 -36.242 1.00 83.56 677 LYS A C 1
ATOM 5095 O O . LYS A 1 677 ? 6.593 1.695 -36.654 1.00 83.56 677 LYS A O 1
ATOM 5100 N N . LEU A 1 678 ? 6.192 3.163 -35.011 1.00 89.06 678 LEU A N 1
ATOM 5101 C CA . LEU A 1 678 ? 5.884 2.172 -33.971 1.00 89.06 678 LEU A CA 1
ATOM 5102 C C . LEU A 1 678 ? 4.639 2.568 -33.170 1.00 89.06 678 LEU A C 1
ATOM 5104 O O . LEU A 1 678 ? 4.556 3.668 -32.635 1.00 89.06 678 LEU A O 1
ATOM 5108 N N . THR A 1 679 ? 3.703 1.636 -32.983 1.00 92.62 679 THR A N 1
ATOM 5109 C CA . THR A 1 679 ? 2.565 1.863 -32.077 1.00 92.62 679 THR A CA 1
ATOM 5110 C C . THR A 1 679 ? 3.030 2.028 -30.627 1.00 92.62 679 THR A C 1
ATOM 5112 O O . THR A 1 679 ? 4.025 1.421 -30.209 1.00 92.62 679 THR A O 1
ATOM 5115 N N . ALA A 1 680 ? 2.279 2.784 -29.820 1.00 93.75 680 ALA A N 1
ATOM 5116 C CA . ALA A 1 680 ? 2.601 2.975 -28.406 1.00 93.75 680 ALA A CA 1
ATOM 5117 C C . ALA A 1 680 ? 2.676 1.646 -27.628 1.00 93.75 680 ALA A C 1
ATOM 5119 O O . ALA A 1 680 ? 3.547 1.482 -26.773 1.00 93.75 680 ALA A O 1
ATOM 5120 N N . ASP A 1 681 ? 1.844 0.658 -27.975 1.00 94.62 681 ASP A N 1
ATOM 5121 C CA . ASP A 1 681 ? 1.931 -0.706 -27.437 1.00 94.62 681 ASP A CA 1
ATOM 5122 C C . ASP A 1 681 ? 3.257 -1.406 -27.770 1.00 94.62 681 ASP A C 1
ATOM 5124 O O . ASP A 1 681 ? 3.808 -2.105 -26.915 1.00 94.62 681 ASP A O 1
ATOM 5128 N N . SER A 1 682 ? 3.799 -1.208 -28.979 1.00 94.50 682 SER A N 1
ATOM 5129 C CA . SER A 1 682 ? 5.094 -1.766 -29.392 1.00 94.50 682 SER A CA 1
ATOM 5130 C C . SER A 1 682 ? 6.240 -1.147 -28.589 1.00 94.50 682 SER A C 1
ATOM 5132 O O . SER A 1 682 ? 7.021 -1.871 -27.966 1.00 94.50 682 SER A O 1
ATOM 5134 N N . VAL A 1 683 ? 6.289 0.188 -28.503 1.00 95.62 683 VAL A N 1
ATOM 5135 C CA . VAL A 1 683 ? 7.301 0.912 -27.711 1.00 95.62 683 VAL A CA 1
ATOM 5136 C C . VAL A 1 683 ? 7.200 0.533 -26.229 1.00 95.62 683 VAL A C 1
ATOM 5138 O O . VAL A 1 683 ? 8.201 0.173 -25.609 1.00 95.62 683 VAL A O 1
ATOM 5141 N N . ALA A 1 684 ? 5.991 0.490 -25.660 1.00 96.25 684 ALA A N 1
ATOM 5142 C CA . ALA A 1 684 ? 5.780 0.063 -24.278 1.00 96.25 684 ALA A CA 1
ATOM 5143 C C . ALA A 1 684 ? 6.161 -1.414 -24.047 1.00 96.25 684 ALA A C 1
ATOM 5145 O O . ALA A 1 684 ? 6.678 -1.757 -22.983 1.00 96.25 684 ALA A O 1
ATOM 5146 N N . ALA A 1 685 ? 5.943 -2.306 -25.020 1.00 95.75 685 ALA A N 1
ATOM 5147 C CA . ALA A 1 685 ? 6.377 -3.702 -24.939 1.00 95.75 685 ALA A CA 1
ATOM 5148 C C . ALA A 1 685 ? 7.903 -3.859 -25.024 1.00 95.75 685 ALA A C 1
ATOM 5150 O O . ALA A 1 685 ? 8.450 -4.737 -24.355 1.00 95.75 685 ALA A O 1
ATOM 5151 N N . ARG A 1 686 ? 8.593 -3.007 -25.792 1.00 95.38 686 ARG A N 1
ATOM 5152 C CA . ARG A 1 686 ? 10.063 -2.943 -25.851 1.00 95.38 686 ARG A CA 1
ATOM 5153 C C . ARG A 1 686 ? 10.657 -2.406 -24.549 1.00 95.38 686 ARG A C 1
ATOM 5155 O O . ARG A 1 686 ? 11.538 -3.048 -23.988 1.00 95.38 686 ARG A O 1
ATOM 5162 N N . LEU A 1 687 ? 10.105 -1.325 -23.992 1.00 97.25 687 LEU A N 1
ATOM 5163 C CA . LEU A 1 687 ? 10.505 -0.786 -22.683 1.00 97.25 687 LEU A CA 1
ATOM 5164 C C . LEU A 1 687 ? 10.359 -1.819 -21.548 1.00 97.25 687 LEU A C 1
ATOM 5166 O O . LEU A 1 687 ? 11.251 -1.945 -20.709 1.00 97.25 687 LEU A O 1
ATOM 5170 N N . ARG A 1 688 ? 9.301 -2.645 -21.568 1.00 95.94 688 ARG A N 1
ATOM 5171 C CA . ARG A 1 688 ? 9.129 -3.780 -20.635 1.00 95.94 688 ARG A CA 1
ATOM 5172 C C . ARG A 1 688 ? 10.115 -4.944 -20.845 1.00 95.94 688 ARG A C 1
ATOM 5174 O O . ARG A 1 688 ? 10.165 -5.832 -19.999 1.00 95.94 688 ARG A O 1
ATOM 5181 N N . ARG A 1 689 ? 10.868 -4.967 -21.950 1.00 91.50 689 ARG A N 1
ATOM 5182 C CA . ARG A 1 689 ? 11.925 -5.954 -22.260 1.00 91.50 689 ARG A CA 1
ATOM 5183 C C . ARG A 1 689 ? 13.344 -5.401 -22.069 1.00 91.50 689 ARG A C 1
ATOM 5185 O O . ARG A 1 689 ? 14.297 -6.164 -22.198 1.00 91.50 689 ARG A O 1
ATOM 5192 N N . ALA A 1 690 ? 13.491 -4.109 -21.770 1.00 92.69 690 ALA A N 1
ATOM 5193 C CA . ALA A 1 690 ? 14.773 -3.514 -21.405 1.00 92.69 690 ALA A CA 1
ATOM 5194 C C . ALA A 1 690 ? 15.328 -4.135 -20.107 1.00 92.69 690 ALA A C 1
ATOM 5196 O O . ALA A 1 690 ? 14.595 -4.755 -19.335 1.00 92.69 690 ALA A O 1
ATOM 5197 N N . ASN A 1 691 ? 16.625 -3.948 -19.851 1.00 88.81 691 ASN A N 1
ATOM 5198 C CA . ASN A 1 691 ? 17.280 -4.396 -18.623 1.00 88.81 691 ASN A CA 1
ATOM 5199 C C . ASN A 1 691 ? 17.898 -3.196 -17.870 1.00 88.81 691 ASN A C 1
ATOM 5201 O O . ASN A 1 691 ? 18.905 -2.655 -18.337 1.00 88.81 691 ASN A O 1
ATOM 5205 N N . PRO A 1 692 ? 17.335 -2.766 -16.723 1.00 92.75 692 PRO A N 1
ATOM 5206 C CA . PRO A 1 692 ? 16.083 -3.227 -16.115 1.00 92.75 692 PRO A CA 1
ATOM 5207 C C . PRO A 1 692 ? 14.847 -2.783 -16.928 1.00 92.75 692 PRO A C 1
ATOM 5209 O O . PRO A 1 692 ? 14.934 -1.811 -17.685 1.00 92.75 692 PRO A O 1
ATOM 5212 N N . PRO A 1 693 ? 13.682 -3.437 -16.757 1.00 96.62 693 PRO A N 1
ATOM 5213 C CA . PRO A 1 693 ? 12.452 -3.037 -17.436 1.00 96.62 693 PRO A CA 1
ATOM 5214 C C . PRO A 1 693 ? 11.997 -1.631 -17.039 1.00 96.62 693 PRO A C 1
ATOM 5216 O O . PRO A 1 693 ? 11.969 -1.290 -15.853 1.00 96.62 693 PRO A O 1
ATOM 5219 N N . VAL A 1 694 ? 11.566 -0.839 -18.021 1.00 98.56 694 VAL A N 1
ATOM 5220 C CA . VAL A 1 694 ? 10.946 0.477 -17.812 1.00 98.56 694 VAL A CA 1
ATOM 5221 C C . VAL A 1 694 ? 9.432 0.344 -17.958 1.00 98.56 694 VAL A C 1
ATOM 5223 O O . VAL A 1 694 ? 8.926 -0.087 -18.996 1.00 98.56 694 VAL A O 1
ATOM 5226 N N . ILE A 1 695 ? 8.692 0.724 -16.916 1.00 98.50 695 ILE A N 1
ATOM 5227 C CA . ILE A 1 695 ? 7.228 0.685 -16.894 1.00 98.50 695 ILE A CA 1
ATOM 5228 C C . ILE A 1 695 ? 6.695 2.101 -17.129 1.00 98.50 695 ILE A C 1
ATOM 5230 O O . ILE A 1 695 ? 6.608 2.905 -16.204 1.00 98.50 695 ILE A O 1
ATOM 5234 N N . ALA A 1 696 ? 6.368 2.402 -18.384 1.00 97.25 696 ALA A N 1
ATOM 5235 C CA . ALA A 1 696 ? 5.704 3.635 -18.811 1.00 97.25 696 ALA A CA 1
ATOM 5236 C C . ALA A 1 696 ? 4.173 3.459 -18.866 1.00 97.25 696 ALA A C 1
ATOM 5238 O O . ALA A 1 696 ? 3.674 2.333 -18.774 1.00 97.25 696 ALA A O 1
ATOM 5239 N N . ARG A 1 697 ? 3.424 4.551 -19.077 1.00 95.56 697 ARG A N 1
ATOM 5240 C CA . ARG A 1 697 ? 1.983 4.494 -19.399 1.00 95.56 697 ARG A CA 1
ATOM 5241 C C . ARG A 1 697 ? 1.706 5.008 -20.812 1.00 95.56 697 ARG A C 1
ATOM 5243 O O . ARG A 1 697 ? 2.506 5.752 -21.367 1.00 95.56 697 ARG A O 1
ATOM 5250 N N . ILE A 1 698 ? 0.568 4.616 -21.383 1.00 95.31 698 ILE A N 1
ATOM 5251 C CA . ILE A 1 698 ? 0.081 5.135 -22.668 1.00 95.31 698 ILE A CA 1
ATOM 5252 C C . ILE A 1 698 ? -0.992 6.194 -22.386 1.00 95.31 698 ILE A C 1
ATOM 5254 O O . ILE A 1 698 ? -1.864 5.980 -21.542 1.00 95.31 698 ILE A O 1
ATOM 5258 N N . ALA A 1 699 ? -0.912 7.336 -23.064 1.00 92.56 699 ALA A N 1
ATOM 5259 C CA . ALA A 1 699 ? -1.895 8.416 -23.027 1.00 92.56 699 ALA A CA 1
ATOM 5260 C C . ALA A 1 699 ? -1.986 9.059 -24.418 1.00 92.56 699 ALA A C 1
ATOM 5262 O O . ALA A 1 699 ? -0.956 9.291 -25.045 1.00 92.56 699 ALA A O 1
ATOM 5263 N N . ASP A 1 700 ? -3.206 9.310 -24.900 1.00 88.94 700 ASP A N 1
ATOM 5264 C CA . ASP A 1 700 ? -3.478 9.905 -26.221 1.00 88.94 700 ASP A CA 1
ATOM 5265 C C . ASP A 1 700 ? -2.706 9.221 -27.375 1.00 88.94 700 ASP A C 1
ATOM 5267 O O . ASP A 1 700 ? -2.100 9.872 -28.219 1.00 88.94 700 ASP A O 1
ATOM 5271 N N . ASP A 1 701 ? -2.707 7.880 -27.348 1.00 90.38 701 ASP A N 1
ATOM 5272 C CA . ASP A 1 701 ? -1.973 6.948 -28.230 1.00 90.38 701 ASP A CA 1
ATOM 5273 C C . ASP A 1 701 ? -0.444 7.148 -28.303 1.00 90.38 701 ASP A C 1
ATOM 5275 O O . ASP A 1 701 ? 0.219 6.757 -29.261 1.00 90.38 701 ASP A O 1
ATOM 5279 N N . ARG A 1 702 ? 0.149 7.731 -27.253 1.00 94.62 702 ARG A N 1
ATOM 5280 C CA . ARG A 1 702 ? 1.601 7.911 -27.109 1.00 94.62 702 ARG A CA 1
ATOM 5281 C C . ARG A 1 702 ? 2.103 7.315 -25.802 1.00 94.62 702 ARG A C 1
ATOM 5283 O O . ARG A 1 702 ? 1.400 7.308 -24.790 1.00 94.62 702 ARG A O 1
ATOM 5290 N N . VAL A 1 703 ? 3.340 6.822 -25.799 1.00 97.50 703 VAL A N 1
ATOM 5291 C CA . VAL A 1 703 ? 4.017 6.433 -24.554 1.00 97.50 703 VAL A CA 1
ATOM 5292 C C . VAL A 1 703 ? 4.453 7.699 -23.828 1.00 97.50 703 VAL A C 1
ATOM 5294 O O . VAL A 1 703 ? 5.112 8.550 -24.421 1.00 97.50 703 VAL A O 1
ATOM 5297 N N . VAL A 1 704 ? 4.111 7.813 -22.546 1.00 97.94 704 VAL A N 1
ATOM 5298 C CA . VAL A 1 704 ? 4.533 8.926 -21.690 1.00 97.94 704 VAL A CA 1
ATOM 5299 C C . VAL A 1 704 ? 5.259 8.418 -20.446 1.00 97.94 704 VAL A C 1
ATOM 5301 O O . VAL A 1 704 ? 4.864 7.427 -19.820 1.00 97.94 704 VAL A O 1
ATOM 5304 N N . LEU A 1 705 ? 6.339 9.117 -20.111 1.00 98.56 705 LEU A N 1
ATOM 5305 C CA . LEU A 1 705 ? 7.234 8.857 -18.990 1.00 98.56 705 LEU A CA 1
ATOM 5306 C C . LEU A 1 705 ? 7.078 9.985 -17.967 1.00 98.56 705 LEU A C 1
ATOM 5308 O O . LEU A 1 705 ? 7.226 11.155 -18.315 1.00 98.56 705 LEU A O 1
ATOM 5312 N N . ASP A 1 706 ? 6.795 9.646 -16.712 1.00 98.50 706 ASP A N 1
ATOM 5313 C CA . ASP A 1 706 ? 6.645 10.610 -15.616 1.00 98.50 706 ASP A CA 1
ATOM 5314 C C . ASP A 1 706 ? 7.885 10.593 -14.695 1.00 98.50 706 ASP A C 1
ATOM 5316 O O . ASP A 1 706 ? 8.099 9.616 -13.963 1.00 98.50 706 ASP A O 1
ATOM 5320 N N . PRO A 1 707 ? 8.718 11.652 -14.687 1.00 98.25 707 PRO A N 1
ATOM 5321 C CA . PRO A 1 707 ? 9.921 11.725 -13.866 1.00 98.25 707 PRO A CA 1
ATOM 5322 C C . PRO A 1 707 ? 9.662 11.879 -12.365 1.00 98.25 707 PRO A C 1
ATOM 5324 O O . PRO A 1 707 ? 10.637 11.879 -11.610 1.00 98.25 707 PRO A O 1
ATOM 5327 N N . ARG A 1 708 ? 8.407 11.981 -11.894 1.00 98.19 708 ARG A N 1
ATOM 5328 C CA . ARG A 1 708 ? 8.089 11.912 -10.455 1.00 98.19 708 ARG A CA 1
ATOM 5329 C C . ARG A 1 708 ? 8.509 10.571 -9.850 1.00 98.19 708 ARG A C 1
ATOM 5331 O O . ARG A 1 708 ? 9.062 10.539 -8.756 1.00 98.19 708 ARG A O 1
ATOM 5338 N N . THR A 1 709 ? 8.254 9.466 -10.553 1.00 98.31 709 THR A N 1
ATOM 5339 C CA . THR A 1 709 ? 8.476 8.106 -10.025 1.00 98.31 709 THR A CA 1
ATOM 5340 C C . THR A 1 709 ? 9.818 7.490 -10.433 1.00 98.31 709 THR A C 1
ATOM 5342 O O . THR A 1 709 ? 10.222 6.479 -9.858 1.00 98.31 709 THR A O 1
ATOM 5345 N N . ILE A 1 710 ? 10.533 8.113 -11.376 1.00 98.31 710 ILE A N 1
ATOM 5346 C CA . ILE A 1 710 ? 11.896 7.734 -11.771 1.00 98.31 710 ILE A CA 1
ATOM 5347 C C . ILE A 1 710 ? 12.878 8.321 -10.746 1.00 98.31 710 ILE A C 1
ATOM 5349 O O . ILE A 1 710 ? 12.899 9.534 -10.526 1.00 98.31 710 ILE A O 1
ATOM 5353 N N . PHE A 1 711 ? 13.722 7.494 -10.121 1.00 96.94 711 PHE A N 1
ATOM 5354 C CA . PHE A 1 711 ? 14.748 8.019 -9.212 1.00 96.94 711 PHE A CA 1
ATOM 5355 C C . PHE A 1 711 ? 15.811 8.816 -9.997 1.00 96.94 711 PHE A C 1
ATOM 5357 O O . PHE A 1 711 ? 16.164 8.407 -11.101 1.00 96.94 711 PHE A O 1
ATOM 5364 N N . PRO A 1 712 ? 16.405 9.896 -9.446 1.00 94.62 712 PRO A N 1
ATOM 5365 C CA . PRO A 1 712 ? 17.357 10.734 -10.189 1.00 94.62 712 PRO A CA 1
ATOM 5366 C C . PRO A 1 712 ? 18.529 9.969 -10.831 1.00 94.62 712 PRO A C 1
ATOM 5368 O O . PRO A 1 712 ? 18.896 10.249 -11.967 1.00 94.62 712 PRO A O 1
ATOM 5371 N N . HIS A 1 713 ? 19.057 8.938 -10.159 1.00 95.94 713 HIS A N 1
ATOM 5372 C CA . HIS A 1 713 ? 20.139 8.089 -10.682 1.00 95.94 713 HIS A CA 1
ATOM 5373 C C . HIS A 1 713 ? 19.717 7.152 -11.838 1.00 95.94 713 HIS A C 1
ATOM 5375 O O . HIS A 1 713 ? 20.568 6.496 -12.433 1.00 95.94 713 HIS A O 1
ATOM 5381 N N . GLN A 1 714 ? 18.420 7.061 -12.150 1.00 97.75 714 GLN A N 1
ATOM 5382 C CA . GLN A 1 714 ? 17.863 6.209 -13.207 1.00 97.75 714 GLN A CA 1
ATOM 5383 C C . GLN A 1 714 ? 17.579 6.969 -14.509 1.00 97.75 714 GLN A C 1
ATOM 5385 O O . GLN A 1 714 ? 17.354 6.319 -15.525 1.00 97.75 714 GLN A O 1
ATOM 5390 N N . ILE A 1 715 ? 17.599 8.310 -14.520 1.00 97.38 715 ILE A N 1
ATOM 5391 C CA . ILE A 1 715 ? 17.224 9.131 -15.693 1.00 97.38 715 ILE A CA 1
ATOM 5392 C C . ILE A 1 715 ? 18.019 8.719 -16.943 1.00 97.38 715 ILE A C 1
ATOM 5394 O O . ILE A 1 715 ? 17.435 8.375 -17.967 1.00 97.38 715 ILE A O 1
ATOM 5398 N N . GLU A 1 716 ? 19.341 8.618 -16.815 1.00 96.44 716 GLU A N 1
ATOM 5399 C CA . GLU A 1 716 ? 20.247 8.149 -17.871 1.00 96.44 716 GLU A CA 1
ATOM 5400 C C . GLU A 1 716 ? 19.985 6.702 -18.330 1.00 96.44 716 GLU A C 1
ATOM 5402 O O . GLU A 1 716 ? 20.191 6.343 -19.492 1.00 96.44 716 GLU A O 1
ATOM 5407 N N . GLN A 1 717 ? 19.519 5.845 -17.422 1.00 97.00 717 GLN A N 1
ATOM 5408 C CA . GLN A 1 717 ? 19.181 4.457 -17.730 1.00 97.00 717 GLN A CA 1
ATOM 5409 C C . GLN A 1 717 ? 17.859 4.364 -18.503 1.00 97.00 717 GLN A C 1
ATOM 5411 O O . GLN A 1 717 ? 17.769 3.581 -19.448 1.00 97.00 717 GLN A O 1
ATOM 5416 N N . VAL A 1 718 ? 16.874 5.206 -18.166 1.00 98.12 718 VAL A N 1
ATOM 5417 C CA . VAL A 1 718 ? 15.629 5.353 -18.935 1.00 98.12 718 VAL A CA 1
ATOM 5418 C C . VAL A 1 718 ? 15.921 5.934 -20.315 1.00 98.12 718 VAL A C 1
ATOM 5420 O O . VAL A 1 718 ? 15.466 5.359 -21.296 1.00 98.12 718 VAL A O 1
ATOM 5423 N N . ALA A 1 719 ? 16.730 6.993 -20.420 1.00 97.44 719 ALA A N 1
ATOM 5424 C CA . ALA A 1 719 ? 17.103 7.590 -21.704 1.00 97.44 719 ALA A CA 1
ATOM 5425 C C . ALA A 1 719 ? 17.718 6.553 -22.666 1.00 97.44 719 ALA A C 1
ATOM 5427 O O . ALA A 1 719 ? 17.271 6.422 -23.805 1.00 97.44 719 ALA A O 1
ATOM 5428 N N . ARG A 1 720 ? 18.675 5.736 -22.193 1.00 96.56 720 ARG A N 1
ATOM 5429 C CA . ARG A 1 720 ? 19.244 4.630 -22.990 1.00 96.56 720 ARG A CA 1
ATOM 5430 C C . ARG A 1 720 ? 18.208 3.570 -23.375 1.00 96.56 720 ARG A C 1
ATOM 5432 O O . ARG A 1 720 ? 18.204 3.131 -24.522 1.00 96.56 720 ARG A O 1
ATOM 5439 N N . ALA A 1 721 ? 17.341 3.168 -22.444 1.00 96.81 721 ALA A N 1
ATOM 5440 C CA . ALA A 1 721 ? 16.296 2.176 -22.704 1.00 96.81 721 ALA A CA 1
ATOM 5441 C C . ALA A 1 721 ? 15.242 2.671 -23.711 1.00 96.81 721 ALA A C 1
ATOM 5443 O O . ALA A 1 721 ? 14.717 1.869 -24.478 1.00 96.81 721 ALA A O 1
ATOM 5444 N N . VAL A 1 722 ? 14.955 3.976 -23.732 1.00 96.69 722 VAL A N 1
ATOM 5445 C CA . VAL A 1 722 ? 14.048 4.607 -24.698 1.00 96.69 722 VAL A CA 1
ATOM 5446 C C . VAL A 1 722 ? 14.652 4.628 -26.095 1.00 96.69 722 VAL A C 1
ATOM 5448 O O . VAL A 1 722 ? 13.995 4.144 -27.010 1.00 96.69 722 VAL A O 1
ATOM 5451 N N . ARG A 1 723 ? 15.895 5.105 -26.269 1.00 95.06 723 ARG A N 1
ATOM 5452 C CA . ARG A 1 723 ? 16.547 5.120 -27.595 1.00 95.06 723 ARG A CA 1
ATOM 5453 C C . ARG A 1 723 ? 16.587 3.710 -28.199 1.00 95.06 723 ARG A C 1
ATOM 5455 O O . ARG A 1 723 ? 15.995 3.472 -29.244 1.00 95.06 723 ARG A O 1
ATOM 5462 N N . ALA A 1 724 ? 17.065 2.726 -27.432 1.00 93.25 724 ALA A N 1
ATOM 5463 C CA . ALA A 1 724 ? 17.059 1.316 -27.838 1.00 93.25 724 ALA A CA 1
ATOM 5464 C C . ALA A 1 724 ? 15.653 0.715 -28.098 1.00 93.25 724 ALA A C 1
ATOM 5466 O O . ALA A 1 724 ? 15.540 -0.299 -28.784 1.00 93.25 724 ALA A O 1
ATOM 5467 N N . ALA A 1 725 ? 14.577 1.306 -27.564 1.00 93.25 725 ALA A N 1
ATOM 5468 C CA . ALA A 1 725 ? 13.198 0.907 -27.856 1.00 93.25 725 ALA A CA 1
ATOM 5469 C C . ALA A 1 725 ? 12.610 1.595 -29.106 1.00 93.25 725 ALA A C 1
ATOM 5471 O O . ALA A 1 725 ? 11.615 1.099 -29.642 1.00 93.25 725 ALA A O 1
ATOM 5472 N N . LEU A 1 726 ? 13.207 2.694 -29.576 1.00 91.12 726 LEU A N 1
ATOM 5473 C CA . LEU A 1 726 ? 12.805 3.446 -30.770 1.00 91.12 726 LEU A CA 1
ATOM 5474 C C . LEU A 1 726 ? 13.644 3.077 -32.010 1.00 91.12 726 LEU A C 1
ATOM 5476 O O . LEU A 1 726 ? 13.092 3.016 -33.104 1.00 91.12 726 LEU A O 1
ATOM 5480 N N . ASP A 1 727 ? 14.934 2.772 -31.830 1.00 84.38 727 ASP A N 1
ATOM 5481 C CA . ASP A 1 727 ? 15.893 2.466 -32.909 1.00 84.38 727 ASP A CA 1
ATOM 5482 C C . ASP A 1 727 ? 15.700 1.079 -33.570 1.00 84.38 727 ASP A C 1
ATOM 5484 O O . ASP A 1 727 ? 16.233 0.833 -34.653 1.00 84.38 727 ASP A O 1
ATOM 5488 N N . ALA A 1 728 ? 14.977 0.165 -32.908 1.00 60.47 728 ALA A N 1
ATOM 5489 C CA . ALA A 1 728 ? 14.823 -1.252 -33.287 1.00 60.47 728 ALA A CA 1
ATOM 5490 C C . ALA A 1 728 ? 13.545 -1.579 -34.089 1.00 60.47 728 ALA A C 1
ATOM 5492 O O . ALA A 1 728 ? 13.265 -2.777 -34.310 1.00 60.47 728 ALA A O 1
#

Secondary structure (DSSP, 8-state):
-----------------------------------------------------PPPP-PPPP-----------------------PPPPP----------PPPP-------------------PPP-------------------------------------------------------------------------------------PPPPPP---------------------------------------------------------------GGGGSPPHHHHTTSHHHHHHTTTS-HHHHHHHHHHHHHHHHHTTTPPPTT-HHHHHHHHHHHHHS-SS---EE-SSEEE-GGGTSSPPPHHHHHHHHHHHHS---TTEETTTTEE--TTHHHHHHHHHHH--SEEEEESSHHHHHHHHHHHHTTTSEEEEEGGG--EETTTEEHHHHHHHHTPEEEEES-SSB--HHHHHTT--TTEEEEEEE--TT----SS-B---HHHHHHHHHHHT-EEEEEEES-B-S--GGGT--SPPBHHHHHHTT-SEEEEETTSTT-SSS-EEEEE-HHHHHHHHHSGGGGTSB--HHHHHHHHHHHTTTTSHHHHHHHSHHHHHHH--HHHHHHHHHHHHHHH-SSEEEEEEEEEEETTSSTT--EEEEEEEE--TTS-HHHHHHHHTTSSSPEE-EEETTEEEE-TTTS-GGGHHHHHHHHHHHH--

Sequence (728 aa):
MGRATGPDRSRDPRRAAPRHRRVRHPRRLRGRLPLERHPTGALSRVGDPGPEQQPPARPARAVRLDHHRGRFQRGRRTVAVRARHGGPAHPQRRSGGLHRVPDPVHRPARPAPAARHRRRAGVRAPRYHARSGAGPVHECALRLAAGQGARARRFPAPRERHHCPPRHGPGGRRASLPGAAGPPCPAGHHHPSSRHGESPAAPETAPRAVRPDRRPDGATTRAGQEVPDPRARCDQPERRRRRRGPRRAHRPRAQARSPRHHPRAARLHETAVSASLPSDPRRRLPAVEALLAEPDVAALLGSHPRSVVVRAVRETIDAARANGGAAPPEGWGAAVLARAHQLAAPALGPVINATGVVLHTNLGRAPLAPAAIAALRRIAGEYSNLEYDLAQGSRGSRHRLCRDLLVELTGAEDALVVNNAAGALLLALSALARDGEAIVSRGELVEIGGAFRIPDIMARSGAKLVEVGATNRTHRKDYEGAIGPATRLLLKVHRSNFQVTGFTADLAPLEIAAIARAARVASLFDLGSGLLLDLSPWGLTGEPTVAEGLASGVDTVAFSGDKLLGGPQAGILLGTKTAIEACRTDPLARAVRSDKFTLAALEATLALYRDPERARGEIPVLRMLTEDVEQIRRRAETLHNGVGKDSEVVAGDSEVGGGSFPGAKLKTWLVALTADKLTADSVAARLRRANPPVIARIADDRVVLDPRTIFPHQIEQVARAVRAALDA

pLDDT: mean 71.25, std 30.31, range [24.28, 98.81]

Radius of gyration: 43.79 Å; chains: 1; bounding box: 134×128×156 Å

Foldseek 3Di:
DDDDDDDDDDDDDDDDDDDDDDDDDDDDDDDDDDDDDDDDDDDDDDDDDDDDDDDDDDDDDDDDDDDDDDDDDDDDDDDDDDDDDDDDDDDDDDDDDDDDDDDDDDDDDDDDDDDDDDDDDDDDDDDDDDDDDDDDDDDDDDDDDDDDYDDDDDDDDDDDDDDDDDDDDDYDDDDDDDYDDDDDDDDDDDDDDDDDDDDDDDDDDDDDDDDDDDDDDDDDDDDDDDDDDDDDDDDDDDDDDDDDDDDDDDDDDDDDDDDDDDDDDDDPDPDDPPPPDPDQLLVVQDDLVVLCPPPLLVVVVVVAPPVLLSVLLVVQNVVCVVVSNDHDPVGSSVSSVVSSCVSPDDPDDAEFEQALAQQAPVRAGFDFFPLLVVLLVVPVPDDDCCQPDPVVRDGHHNQVLCWVLVCVLAVFPTKGKFQALLLVLLLLCLLFAAPFAEEEEPLQQDDDPNPDTPVVSNVVSNHDYDYFDDNFEGDLCRVLVRDDPRAAEYEAEDQLAADDDDDHYDDDLLSRLVSCVVSVHAYEYALAAAASDDCVVQVLDDRDHSNVNAVSRGQKYWYFCSHNLSWHGMIMIGGHPVSVVSSVPPPSCVVRHDDPSRSSRSSSSSVQSVPVVSNCCRRLLNVLSNDDQVVQVVLLVVLDVLQDPQWDKDWDWRHNDPRHSHPDTRIHIKIWGRQPPDWQVQLQVQQCVDVVRYHFDADPRITIGGSSRGDSVCSNVVSVSNNVSRVD